Protein AF-A0A8T7GD82-F1 (afdb_monomer)

Radius of gyration: 37.98 Å; Cα contacts (8 Å, |Δi|>4): 384; chains: 1; bounding box: 95×78×102 Å

Solvent-accessible surface area (backbone atoms only — not comparable to full-atom values): 29729 Å² total; per-residue (Å²): 108,69,72,58,36,34,77,30,47,48,66,46,67,50,61,30,40,52,25,81,82,77,38,74,44,78,46,75,39,57,75,56,96,73,64,56,70,57,52,49,51,52,53,52,49,48,38,50,75,71,72,48,74,76,35,89,97,78,38,79,78,73,51,34,89,44,53,102,90,41,94,47,43,70,75,87,68,78,77,48,76,46,17,28,43,41,40,95,84,80,67,48,76,76,44,54,46,89,82,46,54,77,64,55,42,45,49,65,48,48,56,56,42,72,73,45,44,34,51,69,64,30,58,50,43,32,50,52,50,44,54,50,52,53,50,50,55,48,53,51,55,47,50,71,64,53,69,77,69,85,84,92,87,92,89,74,83,75,79,84,90,76,85,82,54,96,61,40,68,60,54,36,68,51,55,51,47,72,61,93,89,67,55,64,67,41,30,53,51,10,51,48,34,75,72,67,28,50,88,51,66,83,44,64,69,57,47,50,54,12,36,50,47,19,41,32,68,27,36,73,82,64,73,40,70,52,39,46,88,95,28,35,66,63,45,28,50,55,52,52,56,44,52,73,73,32,29,80,78,38,44,68,47,64,79,61,73,39,65,74,57,53,62,52,39,50,61,58,36,67,61,69,58,81,95,72,52,97,64,83,86,78,78,92,70,82,92,68,59,67,69,58,57,52,50,55,48,50,55,50,51,52,53,53,49,35,48,47,55,31,47,55,50,44,58,72,67,70,55,91,78,50,76,65,54,50,29,62,66,30,71,45,58,68,71,56,50,66,75,45,41,91,77,49,46,70,61,51,55,62,54,53,65,80,59,80,88,69,77,84,84,73,91,73,83,91,76,94,75,81,81,90,79,80,81,78,93,68,93,67,78,84,78,73,53,66,70,61,55,51,51,52,50,51,54,50,49,52,51,57,46,53,55,49,53,50,54,45,53,65,47,70,74,67,64,80,91,54,67,72,54,64,52,54,76,72,49,67,96,51,70,91,75,58,51,74,84,54,53,53,60,49,50,55,53,51,55,55,46,58,77,64,45,92,44,72,67,54,33,52,59,48,47,54,52,50,49,50,52,52,48,54,53,52,55,66,72,69,54,82,81,84,80,79,80,84,79,134

pLDDT: mean 76.97, std 15.74, range [26.73, 93.38]

Structure (mmCIF, N/CA/C/O backbone):
data_AF-A0A8T7GD82-F1
#
_entry.id   AF-A0A8T7GD82-F1
#
loop_
_atom_site.group_PDB
_atom_site.id
_atom_site.type_symbol
_atom_site.label_atom_id
_atom_site.label_alt_id
_atom_site.label_comp_id
_atom_site.label_asym_id
_atom_site.label_entity_id
_atom_site.label_seq_id
_atom_site.pdbx_PDB_ins_code
_atom_site.Cartn_x
_atom_site.Cartn_y
_atom_site.Cartn_z
_atom_site.occupancy
_atom_site.B_iso_or_equiv
_atom_site.auth_seq_id
_atom_site.auth_comp_id
_atom_site.auth_asym_id
_atom_site.auth_atom_id
_atom_site.pdbx_PDB_model_num
ATOM 1 N N . MET A 1 1 ? 13.095 -2.459 -0.281 1.00 79.75 1 MET A N 1
ATOM 2 C CA . MET A 1 1 ? 14.059 -2.250 -1.384 1.00 79.75 1 MET A CA 1
ATOM 3 C C . MET A 1 1 ? 14.795 -3.536 -1.744 1.00 79.75 1 MET A C 1
ATOM 5 O O . MET A 1 1 ? 14.572 -3.989 -2.851 1.00 79.75 1 MET A O 1
ATOM 9 N N . LEU A 1 2 ? 15.579 -4.159 -0.850 1.00 85.06 2 LEU A N 1
ATOM 10 C CA . LEU A 1 2 ? 16.345 -5.387 -1.164 1.00 85.06 2 LEU A CA 1
ATOM 11 C C . LEU A 1 2 ? 15.501 -6.493 -1.832 1.00 85.06 2 LEU A C 1
ATOM 13 O O . LEU A 1 2 ? 15.795 -6.874 -2.955 1.00 85.06 2 LEU A O 1
ATOM 17 N N . HIS A 1 3 ? 14.376 -6.890 -1.226 1.00 85.12 3 HIS A N 1
ATOM 18 C CA . HIS A 1 3 ? 13.437 -7.873 -1.801 1.00 85.12 3 HIS A CA 1
ATOM 19 C C . HIS A 1 3 ? 12.900 -7.488 -3.202 1.00 85.12 3 HIS A C 1
ATOM 21 O O . HIS A 1 3 ? 12.581 -8.365 -3.997 1.00 85.12 3 HIS A O 1
ATOM 27 N N . LEU A 1 4 ? 12.803 -6.193 -3.536 1.00 87.88 4 LEU A N 1
ATOM 28 C CA . LEU A 1 4 ? 12.381 -5.757 -4.875 1.00 87.88 4 LEU A CA 1
ATOM 29 C C . LEU A 1 4 ? 13.500 -5.965 -5.909 1.00 87.88 4 LEU A C 1
ATOM 31 O O . LEU A 1 4 ? 13.223 -6.370 -7.034 1.00 87.88 4 LEU A O 1
ATOM 35 N N . LEU A 1 5 ? 14.753 -5.707 -5.523 1.00 89.31 5 LEU A N 1
ATOM 36 C CA . LEU A 1 5 ? 15.922 -5.951 -6.371 1.00 89.31 5 LEU A CA 1
ATOM 37 C C . LEU A 1 5 ? 16.103 -7.454 -6.615 1.00 89.31 5 LEU A C 1
ATOM 39 O O . LEU A 1 5 ? 16.220 -7.859 -7.767 1.00 89.31 5 LEU A O 1
ATOM 43 N N . ASP A 1 6 ? 15.990 -8.260 -5.559 1.00 89.25 6 ASP A N 1
ATOM 44 C CA . ASP A 1 6 ? 16.004 -9.725 -5.608 1.00 89.25 6 ASP A CA 1
ATOM 45 C C . ASP A 1 6 ? 14.906 -10.281 -6.536 1.00 89.25 6 ASP A C 1
ATOM 47 O O . ASP A 1 6 ? 15.201 -11.016 -7.476 1.00 89.25 6 ASP A O 1
ATOM 51 N N . SER A 1 7 ? 13.657 -9.810 -6.400 1.00 88.06 7 SER A N 1
ATOM 52 C CA . SER A 1 7 ? 12.558 -10.188 -7.311 1.00 88.06 7 SER A CA 1
ATOM 53 C C . SER A 1 7 ? 12.741 -9.732 -8.767 1.00 88.06 7 SER A C 1
ATOM 55 O O . SER A 1 7 ? 12.057 -10.235 -9.654 1.00 88.06 7 SER A O 1
ATOM 57 N N . ALA A 1 8 ? 13.659 -8.794 -9.019 1.00 88.50 8 ALA A N 1
ATOM 58 C CA . ALA A 1 8 ? 14.057 -8.340 -10.350 1.00 88.50 8 ALA A CA 1
ATOM 59 C C . ALA A 1 8 ? 15.390 -8.970 -10.823 1.00 88.50 8 ALA A C 1
ATOM 61 O O . ALA A 1 8 ? 15.974 -8.498 -11.797 1.00 88.50 8 ALA A O 1
ATOM 62 N N . GLY A 1 9 ? 15.880 -10.012 -10.138 1.00 88.06 9 GLY A N 1
ATOM 63 C CA . GLY A 1 9 ? 17.099 -10.765 -10.462 1.00 88.06 9 GLY A CA 1
ATOM 64 C C . GLY A 1 9 ? 18.380 -10.272 -9.774 1.00 88.06 9 GLY A C 1
ATOM 65 O O . GLY A 1 9 ? 19.367 -10.999 -9.742 1.00 88.06 9 GLY A O 1
ATOM 66 N N . LEU A 1 10 ? 18.387 -9.075 -9.181 1.00 89.81 10 LEU A N 1
ATOM 67 C CA . LEU A 1 10 ? 19.557 -8.502 -8.501 1.00 89.81 10 LEU A CA 1
ATOM 68 C C . LEU A 1 10 ? 19.598 -8.915 -7.023 1.00 89.81 10 LEU A C 1
ATOM 70 O O . LEU A 1 10 ? 19.360 -8.106 -6.124 1.00 89.81 10 LEU A O 1
ATOM 74 N N . SER A 1 11 ? 19.889 -10.195 -6.792 1.00 84.88 11 SER A N 1
ATOM 75 C CA . SER A 1 11 ? 19.965 -10.803 -5.458 1.00 84.88 11 SER A CA 1
ATOM 76 C C . SER A 1 11 ? 21.208 -10.382 -4.663 1.00 84.88 11 SER A C 1
ATOM 78 O O . SER A 1 11 ? 21.143 -10.247 -3.438 1.00 84.88 11 SER A O 1
ATOM 80 N N . LYS A 1 12 ? 22.345 -10.122 -5.328 1.00 88.62 12 LYS A N 1
ATOM 81 C CA . LYS A 1 12 ? 23.592 -9.751 -4.643 1.00 88.62 12 LYS A CA 1
ATOM 82 C C . LYS A 1 12 ? 23.697 -8.244 -4.452 1.00 88.62 12 LYS A C 1
ATOM 84 O O . LYS A 1 12 ? 23.642 -7.460 -5.401 1.00 88.62 12 LYS A O 1
ATOM 89 N N . SER A 1 13 ? 23.907 -7.822 -3.211 1.00 88.94 13 SER A N 1
ATOM 90 C CA . SER A 1 13 ? 24.152 -6.421 -2.882 1.00 88.94 13 SER A CA 1
ATOM 91 C C . SER A 1 13 ? 24.946 -6.282 -1.585 1.00 88.94 13 SER A C 1
ATOM 93 O O . SER A 1 13 ? 24.902 -7.161 -0.720 1.00 88.94 13 SER A O 1
ATOM 95 N N . SER A 1 14 ? 25.667 -5.169 -1.458 1.00 88.50 14 SER A N 1
ATOM 96 C CA . SER A 1 14 ? 26.467 -4.845 -0.274 1.00 88.50 14 SER A CA 1
ATOM 97 C C . SER A 1 14 ? 25.990 -3.524 0.325 1.00 88.50 14 SER A C 1
ATOM 99 O O . SER A 1 14 ? 25.893 -2.509 -0.369 1.00 88.50 14 SER A O 1
ATOM 101 N N . LEU A 1 15 ? 25.639 -3.561 1.610 1.00 89.38 15 LEU A N 1
ATOM 102 C CA . LEU A 1 15 ? 24.982 -2.483 2.343 1.00 89.38 15 LEU A CA 1
ATOM 103 C C . LEU A 1 15 ? 25.936 -1.921 3.402 1.00 89.38 15 LEU A C 1
ATOM 105 O O . LEU A 1 15 ? 26.513 -2.676 4.177 1.00 89.38 15 LEU A O 1
ATOM 109 N N . TYR A 1 16 ? 26.078 -0.599 3.439 1.00 89.94 16 TYR A N 1
ATOM 110 C CA . TYR A 1 16 ? 27.005 0.099 4.331 1.00 89.94 16 TYR A CA 1
ATOM 111 C C . TYR A 1 16 ? 26.338 1.330 4.938 1.00 89.94 16 TYR A C 1
ATOM 113 O O . TYR A 1 16 ? 25.486 1.960 4.298 1.00 89.94 16 TYR A O 1
ATOM 121 N N . ARG A 1 17 ? 26.787 1.745 6.124 1.00 89.50 17 ARG A N 1
ATOM 122 C CA . ARG A 1 17 ? 26.451 3.072 6.655 1.00 89.50 17 ARG A CA 1
ATOM 123 C C . ARG A 1 17 ? 27.297 4.118 5.925 1.00 89.50 17 ARG A C 1
ATOM 125 O O . ARG A 1 17 ? 28.485 3.901 5.714 1.00 89.50 17 ARG A O 1
ATOM 132 N N . SER A 1 18 ? 26.713 5.247 5.529 1.00 86.38 18 SER A N 1
ATOM 133 C CA . SER A 1 18 ? 27.383 6.287 4.729 1.00 86.38 18 SER A CA 1
ATOM 134 C C . SER A 1 18 ? 27.872 7.497 5.531 1.00 86.38 18 SER A C 1
ATOM 136 O O . SER A 1 18 ? 28.651 8.301 5.019 1.00 86.38 18 SER A O 1
ATOM 138 N N . SER A 1 19 ? 27.364 7.684 6.748 1.00 83.88 19 SER A N 1
ATOM 139 C CA . SER A 1 19 ? 27.646 8.835 7.612 1.00 83.88 19 SER A CA 1
ATOM 140 C C . SER A 1 19 ? 27.238 8.548 9.060 1.00 83.88 19 SER A C 1
ATOM 142 O O . SER A 1 19 ? 26.437 7.652 9.324 1.00 83.88 19 SER A O 1
ATOM 144 N N . TYR A 1 20 ? 27.701 9.382 9.997 1.00 79.38 20 TYR A N 1
ATOM 145 C CA . TYR A 1 20 ? 27.208 9.399 11.385 1.00 79.38 20 TYR A CA 1
ATOM 146 C C . TYR A 1 20 ? 25.724 9.799 11.516 1.00 79.38 20 TYR A C 1
ATOM 148 O O . TYR A 1 20 ? 25.145 9.666 12.585 1.00 79.38 20 TYR A O 1
ATOM 156 N N . SER A 1 21 ? 25.095 10.288 10.442 1.00 79.06 21 SER A N 1
ATOM 157 C CA . SER A 1 21 ? 23.669 10.642 10.393 1.00 79.06 21 SER A CA 1
ATOM 158 C C . SER A 1 21 ? 22.787 9.481 9.908 1.00 79.06 21 SER A C 1
ATOM 160 O O . SER A 1 21 ? 21.793 9.726 9.227 1.00 79.06 21 SER A O 1
ATOM 162 N N . GLU A 1 22 ? 23.209 8.237 10.162 1.00 74.81 22 GLU A N 1
ATOM 163 C CA . GLU A 1 22 ? 22.501 6.990 9.813 1.00 74.81 22 GLU A CA 1
ATOM 164 C C . GLU A 1 22 ? 22.060 6.890 8.337 1.00 74.81 22 GLU A C 1
ATOM 166 O O . GLU A 1 22 ? 21.062 6.254 8.001 1.00 74.81 22 GLU A O 1
ATOM 171 N N . GLY A 1 23 ? 22.817 7.516 7.428 1.00 84.31 23 GLY A N 1
ATOM 172 C CA . GLY A 1 23 ? 22.633 7.326 5.991 1.00 84.31 23 GLY A CA 1
ATOM 173 C C . GLY A 1 23 ? 23.090 5.932 5.555 1.00 84.31 23 GLY A C 1
ATOM 174 O O . GLY A 1 23 ? 23.989 5.350 6.166 1.00 84.31 23 GLY A O 1
ATOM 175 N N . TRP A 1 24 ? 22.502 5.411 4.478 1.00 88.12 24 TRP A N 1
ATOM 176 C CA . TRP A 1 24 ? 22.785 4.074 3.950 1.00 88.12 24 TRP A CA 1
ATOM 177 C C . TRP A 1 24 ? 23.241 4.161 2.491 1.00 88.12 24 TRP A C 1
ATOM 179 O O . TRP A 1 24 ? 22.609 4.836 1.677 1.00 88.12 24 TRP A O 1
ATOM 189 N N . HIS A 1 25 ? 24.309 3.446 2.141 1.00 89.75 25 HIS A N 1
ATOM 190 C CA . HIS A 1 25 ? 24.708 3.202 0.754 1.00 89.75 25 HIS A CA 1
ATOM 191 C C . HIS A 1 25 ? 24.491 1.728 0.408 1.00 89.75 25 HIS A C 1
ATOM 193 O O . HIS A 1 25 ? 24.992 0.843 1.100 1.00 89.75 25 HIS A O 1
ATOM 199 N N . LEU A 1 26 ? 23.792 1.479 -0.700 1.00 90.06 26 LEU A N 1
ATOM 200 C CA . LEU A 1 26 ? 23.639 0.157 -1.298 1.00 90.06 26 LEU A CA 1
ATOM 201 C C . LEU A 1 26 ? 24.473 0.089 -2.579 1.00 90.06 26 LEU A C 1
ATOM 203 O O . LEU A 1 26 ? 24.236 0.866 -3.506 1.00 90.06 26 LEU A O 1
ATOM 207 N N . TYR A 1 27 ? 25.425 -0.837 -2.635 1.00 90.06 27 TYR A N 1
ATOM 208 C CA . TYR A 1 27 ? 26.239 -1.096 -3.820 1.00 90.06 27 TYR A CA 1
ATOM 209 C C . TYR A 1 27 ? 25.756 -2.363 -4.521 1.00 90.06 27 TYR A C 1
ATOM 211 O O . TYR A 1 27 ? 25.435 -3.371 -3.888 1.00 90.06 27 TYR A O 1
ATOM 219 N N . LEU A 1 28 ? 25.715 -2.281 -5.849 1.00 90.56 28 LEU A N 1
ATOM 220 C CA . LEU A 1 28 ? 25.375 -3.365 -6.760 1.00 90.56 28 LEU A CA 1
ATOM 221 C C . LEU A 1 28 ? 26.598 -3.585 -7.648 1.00 90.56 28 LEU A C 1
ATOM 223 O O . LEU A 1 28 ? 26.870 -2.791 -8.549 1.00 90.56 28 LEU A O 1
ATOM 227 N N . PHE A 1 29 ? 27.372 -4.613 -7.319 1.00 90.62 29 PHE A N 1
ATOM 228 C CA . PHE A 1 29 ? 28.573 -4.997 -8.053 1.00 90.62 29 PHE A CA 1
ATOM 229 C C . PHE A 1 29 ? 28.210 -5.922 -9.218 1.00 90.62 29 PHE A C 1
ATOM 231 O O . PHE A 1 29 ? 27.196 -6.621 -9.156 1.00 90.62 29 PHE A O 1
ATOM 238 N N . PHE A 1 30 ? 29.023 -5.906 -10.275 1.00 89.94 30 PHE A N 1
ATOM 239 C CA . PHE A 1 30 ? 28.823 -6.690 -11.494 1.00 89.94 30 PHE A CA 1
ATOM 240 C C . PHE A 1 30 ? 30.155 -7.256 -11.987 1.00 89.94 30 PHE A C 1
ATOM 242 O O . PHE A 1 30 ? 31.183 -6.594 -11.847 1.00 89.94 30 PHE A O 1
ATOM 249 N N . ASP A 1 31 ? 30.114 -8.459 -12.557 1.00 89.38 31 ASP A N 1
ATOM 250 C CA . ASP A 1 31 ? 31.275 -9.163 -13.116 1.00 89.38 31 ASP A CA 1
ATOM 251 C C . ASP A 1 31 ? 31.726 -8.580 -14.467 1.00 89.38 31 ASP A C 1
ATOM 253 O O . ASP A 1 31 ? 32.920 -8.427 -14.728 1.00 89.38 31 ASP A O 1
ATOM 257 N N . GLU A 1 32 ? 30.767 -8.200 -15.311 1.00 87.88 32 GLU A N 1
ATOM 258 C CA . GLU A 1 32 ? 30.989 -7.596 -16.622 1.00 87.88 32 GLU A CA 1
ATOM 259 C C . GLU A 1 32 ? 30.780 -6.062 -16.627 1.00 87.88 32 GLU A C 1
ATOM 261 O O . GLU A 1 32 ? 29.915 -5.526 -15.923 1.00 87.88 32 GLU A O 1
ATOM 266 N N . PRO A 1 33 ? 31.521 -5.309 -17.469 1.00 86.62 33 PRO A N 1
ATOM 267 C CA . PRO A 1 33 ? 31.407 -3.853 -17.554 1.00 86.62 33 PRO A CA 1
ATOM 268 C C . PRO A 1 33 ? 30.074 -3.397 -18.180 1.00 86.62 33 PRO A C 1
ATOM 270 O O . PRO A 1 33 ? 29.896 -3.384 -19.400 1.00 86.62 33 PRO A O 1
ATOM 273 N N . LEU A 1 34 ? 29.137 -2.953 -17.337 1.00 87.50 34 LEU A N 1
ATOM 274 C CA . LEU A 1 34 ? 27.819 -2.459 -17.753 1.00 87.50 34 LEU A CA 1
ATOM 275 C C . LEU A 1 34 ? 27.794 -0.988 -18.201 1.00 87.50 34 LEU A C 1
ATOM 277 O O . LEU A 1 34 ? 28.500 -0.121 -17.683 1.00 87.50 34 LEU A O 1
ATOM 281 N N . ASN A 1 35 ? 26.853 -0.668 -19.098 1.00 86.94 35 ASN A N 1
ATOM 282 C CA . ASN A 1 35 ? 26.484 0.715 -19.399 1.00 86.94 35 ASN A CA 1
ATOM 283 C C . ASN A 1 35 ? 25.701 1.319 -18.218 1.00 86.94 35 ASN A C 1
ATOM 285 O O . ASN A 1 35 ? 24.507 1.065 -18.041 1.00 86.94 35 ASN A O 1
ATOM 289 N N . SER A 1 36 ? 26.375 2.155 -17.431 1.00 84.75 36 SER A N 1
ATOM 290 C CA . SER A 1 36 ? 25.827 2.764 -16.214 1.00 84.75 36 SER A CA 1
ATOM 291 C C . SER A 1 36 ? 24.616 3.675 -16.450 1.00 84.75 36 SER A C 1
ATOM 293 O O . SER A 1 36 ? 23.734 3.748 -15.593 1.00 84.75 36 SER A O 1
ATOM 295 N N . ALA A 1 37 ? 24.513 4.328 -17.613 1.00 84.94 37 ALA A N 1
ATOM 296 C CA . ALA A 1 37 ? 23.348 5.140 -17.958 1.00 84.94 37 ALA A CA 1
ATOM 297 C C . ALA A 1 37 ? 22.103 4.270 -18.203 1.00 84.94 37 ALA A C 1
ATOM 299 O O . ALA A 1 37 ? 21.002 4.653 -17.802 1.00 84.94 37 ALA A O 1
ATOM 300 N N . GLU A 1 38 ? 22.278 3.085 -18.797 1.00 88.94 38 GLU A N 1
ATOM 301 C CA . GLU A 1 38 ? 21.192 2.122 -18.993 1.00 88.94 38 GLU A CA 1
ATOM 302 C C . GLU A 1 38 ? 20.793 1.437 -17.682 1.00 88.94 38 GLU A C 1
ATOM 304 O O . GLU A 1 38 ? 19.605 1.390 -17.363 1.00 88.94 38 GLU A O 1
ATOM 309 N N . LEU A 1 39 ? 21.763 0.991 -16.876 1.00 89.69 39 LEU A N 1
ATOM 310 C CA . LEU A 1 39 ? 21.502 0.424 -15.548 1.00 89.69 39 LEU A CA 1
ATOM 311 C C . LEU A 1 39 ? 20.719 1.411 -14.669 1.00 89.69 39 LEU A C 1
ATOM 313 O O . LEU A 1 39 ? 19.663 1.068 -14.134 1.00 89.69 39 LEU A O 1
ATOM 317 N N . ARG A 1 40 ? 21.165 2.674 -14.601 1.00 89.06 40 ARG A N 1
ATOM 318 C CA . ARG A 1 40 ? 20.441 3.740 -13.897 1.00 89.06 40 ARG A CA 1
ATOM 319 C C . ARG A 1 40 ? 19.036 3.947 -14.473 1.00 89.06 40 ARG A C 1
ATOM 321 O O . ARG A 1 40 ? 18.113 4.189 -13.703 1.00 89.06 40 ARG A O 1
ATOM 328 N N . ARG A 1 41 ? 18.842 3.860 -15.796 1.00 90.50 41 ARG A N 1
ATOM 329 C CA . ARG A 1 41 ? 17.516 3.998 -16.431 1.00 90.50 41 ARG A CA 1
ATOM 330 C C . ARG A 1 41 ? 16.556 2.892 -15.988 1.00 90.50 41 ARG A C 1
ATOM 332 O O . ARG A 1 41 ? 15.424 3.211 -15.630 1.00 90.50 41 ARG A O 1
ATOM 339 N N . GLN A 1 42 ? 16.998 1.635 -15.968 1.00 92.75 42 GLN A N 1
ATOM 340 C CA . GLN A 1 42 ? 16.151 0.508 -15.560 1.00 92.75 42 GLN A CA 1
ATOM 341 C C . GLN A 1 42 ? 15.870 0.512 -14.048 1.00 92.75 42 GLN A C 1
ATOM 343 O O . GLN A 1 42 ? 14.724 0.320 -13.649 1.00 92.75 42 GLN A O 1
ATOM 348 N N . LEU A 1 43 ? 16.858 0.840 -13.205 1.00 91.88 43 LEU A N 1
ATOM 349 C CA . LEU A 1 43 ? 16.648 0.991 -11.757 1.00 91.88 43 LEU A CA 1
ATOM 350 C C . LEU A 1 43 ? 15.683 2.140 -11.420 1.00 91.88 43 LEU A C 1
ATOM 352 O O . LEU A 1 43 ? 14.796 1.967 -10.587 1.00 91.88 43 LEU A O 1
ATOM 356 N N . VAL A 1 44 ? 15.800 3.292 -12.098 1.00 91.62 44 VAL A N 1
ATOM 357 C CA . VAL A 1 44 ? 14.844 4.406 -11.954 1.00 91.62 44 VAL A CA 1
ATOM 358 C C . VAL A 1 44 ? 13.428 3.964 -12.330 1.00 91.62 44 VAL A C 1
ATOM 360 O O . VAL A 1 44 ? 12.497 4.249 -11.577 1.00 91.62 44 VAL A O 1
ATOM 363 N N . LYS A 1 45 ? 13.255 3.249 -13.452 1.00 92.06 45 LYS A N 1
ATOM 364 C CA . LYS A 1 45 ? 11.951 2.701 -13.860 1.00 92.06 45 LYS A CA 1
ATOM 365 C C . LYS A 1 45 ? 11.377 1.750 -12.810 1.00 92.06 45 LYS A C 1
ATOM 367 O O . LYS A 1 45 ? 10.269 1.995 -12.351 1.00 92.06 45 LYS A O 1
ATOM 372 N N . LEU A 1 46 ? 12.129 0.722 -12.403 1.00 93.38 46 LEU A N 1
ATOM 373 C CA . LEU A 1 46 ? 11.705 -0.271 -11.406 1.00 93.38 46 LEU A CA 1
ATOM 374 C C . LEU A 1 46 ? 11.198 0.404 -10.124 1.00 93.38 46 LEU A C 1
ATOM 376 O O . LEU A 1 46 ? 10.083 0.154 -9.676 1.00 93.38 46 LEU A O 1
ATOM 380 N N . LEU A 1 47 ? 12.000 1.310 -9.566 1.00 91.94 47 LEU A N 1
ATOM 381 C CA . LEU A 1 47 ? 11.669 2.022 -8.335 1.00 91.94 47 LEU A CA 1
ATOM 382 C C . LEU A 1 47 ? 10.443 2.938 -8.512 1.00 91.94 47 LEU A C 1
ATOM 384 O O . LEU A 1 47 ? 9.564 2.937 -7.655 1.00 91.94 47 LEU A O 1
ATOM 388 N N . THR A 1 48 ? 10.321 3.640 -9.644 1.00 89.75 48 THR A N 1
ATOM 389 C CA . THR A 1 48 ? 9.150 4.492 -9.943 1.00 89.75 48 THR A CA 1
ATOM 390 C C . THR A 1 48 ? 7.873 3.675 -10.194 1.00 89.75 48 THR A C 1
ATOM 392 O O . THR A 1 48 ? 6.774 4.144 -9.911 1.00 89.75 48 THR A O 1
ATOM 395 N N . LEU A 1 49 ? 7.983 2.448 -10.716 1.00 88.31 49 LEU A N 1
ATOM 396 C CA . LEU A 1 49 ? 6.839 1.551 -10.925 1.00 88.31 49 LEU A CA 1
ATOM 397 C C . LEU A 1 49 ? 6.264 1.018 -9.605 1.00 88.31 49 LEU A C 1
ATOM 399 O O . LEU A 1 49 ? 5.055 0.804 -9.540 1.00 88.31 49 LEU A O 1
ATOM 403 N N . HIS A 1 50 ? 7.106 0.888 -8.573 1.00 85.56 50 HIS A N 1
ATOM 404 C CA . HIS A 1 50 ? 6.743 0.544 -7.192 1.00 85.56 50 HIS A CA 1
ATOM 405 C C . HIS A 1 50 ? 6.713 1.779 -6.257 1.00 85.56 50 HIS A C 1
ATOM 407 O O . HIS A 1 50 ? 7.010 1.667 -5.069 1.00 85.56 50 HIS A O 1
ATOM 413 N N . ASP A 1 51 ? 6.381 2.957 -6.800 1.00 84.69 51 ASP A N 1
ATOM 414 C CA . ASP A 1 51 ? 6.101 4.217 -6.085 1.00 84.69 51 ASP A CA 1
ATOM 415 C C . ASP A 1 51 ? 7.219 4.770 -5.161 1.00 84.69 51 ASP A C 1
ATOM 417 O O . ASP A 1 51 ? 6.977 5.645 -4.322 1.00 84.69 51 ASP A O 1
ATOM 421 N N . PHE A 1 52 ? 8.476 4.341 -5.334 1.00 87.06 52 PHE A N 1
ATOM 422 C CA . PHE A 1 52 ? 9.618 4.903 -4.602 1.00 87.06 52 PHE A CA 1
ATOM 423 C C . PHE A 1 52 ? 9.957 6.320 -5.089 1.00 87.06 52 PHE A C 1
ATOM 425 O O . PHE A 1 52 ? 10.264 6.548 -6.261 1.00 87.06 52 PHE A O 1
ATOM 432 N N . GLN A 1 53 ? 9.990 7.279 -4.161 1.00 85.06 53 GLN A N 1
ATOM 433 C CA . GLN A 1 53 ? 10.335 8.672 -4.452 1.00 85.06 53 GLN A CA 1
ATOM 434 C C . GLN A 1 53 ? 11.858 8.861 -4.555 1.00 85.06 53 GLN A C 1
ATOM 436 O O . GLN A 1 53 ? 12.560 8.997 -3.554 1.00 85.06 53 GLN A O 1
ATOM 441 N N . ILE A 1 54 ? 12.372 8.886 -5.786 1.00 86.06 54 ILE A N 1
ATOM 442 C CA . ILE A 1 54 ? 13.791 9.132 -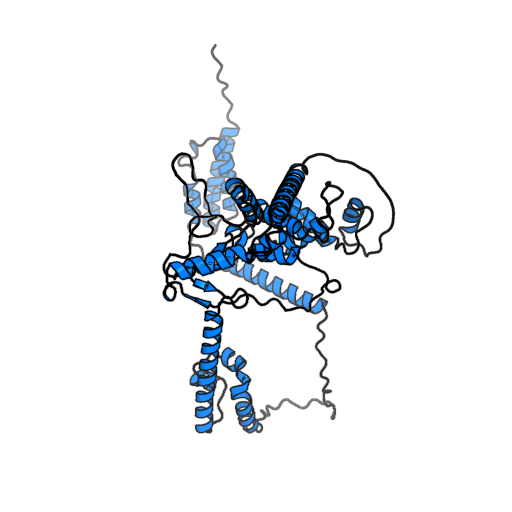6.086 1.00 86.06 54 ILE A CA 1
ATOM 443 C C . ILE A 1 54 ? 14.070 10.638 -5.966 1.00 86.06 54 ILE A C 1
ATOM 445 O O . ILE A 1 54 ? 13.871 11.401 -6.913 1.00 86.06 54 ILE A O 1
ATOM 449 N N . ALA A 1 55 ? 14.504 11.070 -4.781 1.00 81.69 55 ALA A N 1
ATOM 450 C CA . ALA A 1 55 ? 14.724 12.472 -4.437 1.00 81.69 55 ALA A CA 1
ATOM 451 C C . ALA A 1 55 ? 16.086 12.700 -3.760 1.00 81.69 55 ALA A C 1
ATOM 453 O O . ALA A 1 55 ? 16.577 11.863 -2.997 1.00 81.69 55 ALA A O 1
ATOM 454 N N . LYS A 1 56 ? 16.684 13.871 -4.020 1.00 80.06 56 LYS A N 1
ATOM 455 C CA . LYS A 1 56 ? 17.974 14.278 -3.444 1.00 80.06 56 LYS A CA 1
ATOM 456 C C . LYS A 1 56 ? 17.891 14.315 -1.912 1.00 80.06 56 LYS A C 1
ATOM 458 O O . LYS A 1 56 ? 16.979 14.931 -1.369 1.00 80.06 56 LYS A O 1
ATOM 463 N N . GLY A 1 57 ? 18.843 13.685 -1.229 1.00 76.38 57 GLY A N 1
ATOM 464 C CA . GLY A 1 57 ? 18.849 13.548 0.230 1.00 76.38 57 GLY A CA 1
ATOM 465 C C . GLY A 1 57 ? 17.857 12.523 0.800 1.00 76.38 57 GLY A C 1
ATOM 466 O O . GLY A 1 57 ? 17.673 12.499 2.014 1.00 76.38 57 GLY A O 1
ATOM 467 N N . HIS A 1 58 ? 17.216 11.694 -0.034 1.00 82.44 58 HIS A N 1
ATOM 468 C CA . HIS A 1 58 ? 16.371 10.564 0.395 1.00 82.44 58 HIS A CA 1
ATOM 469 C C . HIS A 1 58 ? 16.734 9.265 -0.336 1.00 82.44 58 HIS A C 1
ATOM 471 O O . HIS A 1 58 ? 17.015 8.258 0.305 1.00 82.44 58 HIS A O 1
ATOM 477 N N . LEU A 1 59 ? 16.752 9.287 -1.671 1.00 86.56 59 LEU A N 1
ATOM 478 C CA . LEU A 1 59 ? 17.086 8.135 -2.507 1.00 86.56 59 LEU A CA 1
ATOM 479 C C . LEU A 1 59 ? 17.781 8.623 -3.783 1.00 86.56 59 LEU A C 1
ATOM 481 O O . LEU A 1 59 ? 17.137 9.085 -4.725 1.00 86.56 59 LEU A O 1
ATOM 485 N N . GLU A 1 60 ? 19.110 8.530 -3.800 1.00 86.75 60 GLU A N 1
ATOM 486 C CA . GLU A 1 60 ? 19.963 8.930 -4.923 1.00 86.75 60 GLU A CA 1
ATOM 487 C C . GLU A 1 60 ? 20.616 7.699 -5.567 1.00 86.75 60 GLU A C 1
ATOM 489 O O . GLU A 1 60 ? 21.076 6.796 -4.872 1.00 86.75 60 GLU A O 1
ATOM 494 N N . ILE A 1 61 ? 20.664 7.663 -6.903 1.00 87.94 61 ILE A N 1
ATOM 495 C CA . ILE A 1 61 ? 21.208 6.535 -7.674 1.00 87.94 61 ILE A CA 1
ATOM 496 C C . ILE A 1 61 ? 22.470 6.995 -8.409 1.00 87.94 61 ILE A C 1
ATOM 498 O O . ILE A 1 61 ? 22.414 7.889 -9.263 1.00 87.94 61 ILE A O 1
ATOM 502 N N . PHE A 1 62 ? 23.593 6.359 -8.076 1.00 86.50 62 PHE A N 1
ATOM 503 C CA . PHE A 1 62 ? 24.927 6.630 -8.615 1.00 86.50 62 PHE A CA 1
ATOM 504 C C . PHE A 1 62 ? 25.418 5.468 -9.504 1.00 86.50 62 PHE A C 1
ATOM 506 O O . PHE A 1 62 ? 24.994 4.333 -9.296 1.00 86.50 62 PHE A O 1
ATOM 513 N N . PRO A 1 63 ? 26.332 5.719 -10.461 1.00 84.25 63 PRO A N 1
ATOM 514 C CA . PRO A 1 63 ? 26.797 7.036 -10.893 1.00 84.25 63 PRO A CA 1
ATOM 515 C C . PRO A 1 63 ? 25.717 7.775 -11.700 1.00 84.25 63 PRO A C 1
ATOM 517 O O . PRO A 1 63 ? 24.941 7.180 -12.448 1.00 84.25 63 PRO A O 1
ATOM 520 N N . HIS A 1 64 ? 25.666 9.098 -11.561 1.00 79.94 64 HIS A N 1
ATOM 521 C CA . HIS A 1 64 ? 24.744 9.946 -12.310 1.00 79.94 64 HIS A CA 1
ATOM 522 C C . HIS A 1 64 ? 25.468 10.550 -13.524 1.00 79.94 64 HIS A C 1
ATOM 524 O O . HIS A 1 64 ? 26.378 11.353 -13.313 1.00 79.94 64 HIS A O 1
ATOM 530 N N . PRO A 1 65 ? 25.049 10.278 -14.778 1.00 71.06 65 PRO A N 1
ATOM 531 C CA . PRO A 1 65 ? 25.729 10.739 -16.000 1.00 71.06 65 PRO A CA 1
ATOM 532 C C . PRO A 1 65 ? 25.481 12.229 -16.327 1.00 71.06 65 PRO A C 1
ATOM 534 O O . PRO A 1 65 ? 25.390 12.620 -17.487 1.00 71.06 65 PRO A O 1
ATOM 537 N N . GLY A 1 66 ? 25.330 13.067 -15.298 1.00 68.56 66 GLY A N 1
ATOM 538 C CA . GLY A 1 66 ? 25.200 14.515 -15.447 1.00 68.56 66 GLY A CA 1
ATOM 539 C C . GLY A 1 66 ? 23.940 15.011 -16.149 1.00 68.56 66 GLY A C 1
ATOM 540 O O . GLY A 1 66 ? 22.881 14.380 -16.132 1.00 68.56 66 GLY A O 1
ATOM 541 N N . SER A 1 67 ? 24.072 16.213 -16.702 1.00 70.25 67 SER A N 1
ATOM 542 C CA . SER A 1 67 ? 23.115 16.898 -17.573 1.00 70.25 67 SER A CA 1
ATOM 543 C C . SER A 1 67 ? 23.900 17.859 -18.477 1.00 70.25 67 SER A C 1
ATOM 545 O O . SER A 1 67 ? 25.113 17.989 -18.325 1.00 70.25 67 SER A O 1
ATOM 547 N N . LYS A 1 68 ? 23.244 18.590 -19.390 1.00 67.19 68 LYS A N 1
ATOM 548 C CA . LYS A 1 68 ? 23.936 19.536 -20.296 1.00 67.19 68 LYS A CA 1
ATOM 549 C C . LYS A 1 68 ? 24.830 20.568 -19.582 1.00 67.19 68 LYS A C 1
ATOM 551 O O . LYS A 1 68 ? 25.769 21.061 -20.195 1.00 67.19 68 LYS A O 1
ATOM 556 N N . ASN A 1 69 ? 24.560 20.858 -18.305 1.00 71.12 69 ASN A N 1
ATOM 557 C CA . ASN A 1 69 ? 25.277 21.856 -17.504 1.00 71.12 69 ASN A CA 1
ATOM 558 C C . ASN A 1 69 ? 25.992 21.235 -16.280 1.00 71.12 69 ASN A C 1
ATOM 560 O O . ASN A 1 69 ? 26.323 21.950 -15.338 1.00 71.12 69 ASN A O 1
ATOM 564 N N . SER A 1 70 ? 26.184 19.910 -16.233 1.00 74.00 70 SER A N 1
ATOM 565 C CA . SER A 1 70 ? 26.820 19.228 -15.097 1.00 74.00 70 SER A CA 1
ATOM 566 C C . SER A 1 70 ? 27.568 17.973 -15.537 1.00 74.00 70 SER A C 1
ATOM 568 O O . SER A 1 70 ? 26.988 17.110 -16.190 1.00 74.00 70 SER A O 1
ATOM 570 N N . LEU A 1 71 ? 28.819 17.832 -15.086 1.00 70.19 71 LEU A N 1
ATOM 571 C CA . LEU A 1 71 ? 29.661 16.641 -15.289 1.00 70.19 71 LEU A CA 1
ATOM 572 C C . LEU A 1 71 ? 29.125 15.375 -14.589 1.00 70.19 71 LEU A C 1
ATOM 574 O O . LEU A 1 71 ? 29.655 14.288 -14.800 1.00 70.19 71 LEU A O 1
ATOM 578 N N . GLY A 1 72 ? 28.073 15.497 -13.774 1.00 74.94 72 GLY A N 1
ATOM 579 C CA . GLY A 1 72 ? 27.470 14.381 -13.056 1.00 74.94 72 GLY A CA 1
ATOM 580 C C . GLY A 1 72 ? 28.065 14.127 -11.683 1.00 74.94 72 GLY A C 1
ATOM 581 O O . GLY A 1 72 ? 28.726 14.981 -11.097 1.00 74.94 72 GLY A O 1
ATOM 582 N N . LEU A 1 73 ? 27.746 12.952 -11.145 1.00 81.31 73 LEU A N 1
ATOM 583 C CA . LEU A 1 73 ? 28.160 12.514 -9.817 1.00 81.31 73 LEU A CA 1
ATOM 584 C C . LEU A 1 73 ? 28.706 11.091 -9.940 1.00 81.31 73 LEU A C 1
ATOM 586 O O . LEU A 1 73 ? 27.974 10.180 -10.331 1.00 81.31 73 LEU A O 1
ATOM 590 N N . GLY A 1 74 ? 29.993 10.921 -9.643 1.00 81.69 74 GLY A N 1
ATOM 591 C CA . GLY A 1 74 ? 30.670 9.628 -9.707 1.00 81.69 74 GLY A CA 1
ATOM 592 C C . GLY A 1 74 ? 30.214 8.646 -8.624 1.00 81.69 74 GLY A C 1
ATOM 593 O O . GLY A 1 74 ? 29.356 8.951 -7.792 1.00 81.69 74 GLY A O 1
ATOM 594 N N . LEU A 1 75 ? 30.824 7.461 -8.633 1.00 83.00 75 LEU A N 1
ATOM 595 C CA . LEU A 1 75 ? 30.685 6.484 -7.556 1.00 83.00 75 LEU A CA 1
ATOM 596 C C . LEU A 1 75 ? 31.166 7.098 -6.229 1.00 83.00 75 LEU A C 1
ATOM 598 O O . LEU A 1 75 ? 32.194 7.777 -6.186 1.00 83.00 75 LEU A O 1
ATOM 602 N N . ARG A 1 76 ? 30.427 6.865 -5.142 1.00 85.50 76 ARG A N 1
ATOM 603 C CA . ARG A 1 76 ? 30.894 7.186 -3.787 1.00 85.50 76 ARG A CA 1
ATOM 604 C C . ARG A 1 76 ? 31.842 6.078 -3.332 1.00 85.50 76 ARG A C 1
ATOM 606 O O . ARG A 1 76 ? 31.535 4.912 -3.526 1.00 85.50 76 ARG A O 1
ATOM 613 N N . LEU A 1 77 ? 32.982 6.441 -2.752 1.00 86.31 77 LEU A N 1
ATOM 614 C CA . LEU A 1 77 ? 33.955 5.494 -2.196 1.00 86.31 77 LEU A CA 1
ATOM 615 C C . LEU A 1 77 ? 33.911 5.526 -0.658 1.00 86.31 77 LEU A C 1
ATOM 617 O O . LEU A 1 77 ? 33.522 6.557 -0.095 1.00 86.31 77 LEU A O 1
ATOM 621 N N . PRO A 1 78 ? 34.336 4.451 0.033 1.00 84.88 78 PRO A N 1
ATOM 622 C CA . PRO A 1 78 ? 34.333 4.334 1.497 1.00 84.88 78 PRO A CA 1
ATOM 623 C C . PRO A 1 78 ? 35.470 5.143 2.156 1.00 84.88 78 PRO A C 1
ATOM 625 O O . PRO A 1 78 ? 36.271 4.644 2.940 1.00 84.88 78 PRO A O 1
ATOM 628 N N . LEU A 1 79 ? 35.585 6.422 1.799 1.00 85.75 79 LEU A N 1
ATOM 629 C CA . LEU A 1 79 ? 36.633 7.340 2.262 1.00 85.75 79 LEU A CA 1
ATOM 630 C C . LEU A 1 79 ? 36.076 8.522 3.073 1.00 85.75 79 LEU A C 1
ATOM 632 O O . LEU A 1 79 ? 36.847 9.361 3.526 1.00 85.75 79 LEU A O 1
ATOM 636 N N . GLN A 1 80 ? 34.754 8.591 3.251 1.00 84.75 80 GLN A N 1
ATOM 637 C CA . GLN A 1 80 ? 34.079 9.622 4.038 1.00 84.75 80 GLN A CA 1
ATOM 638 C C . GLN A 1 80 ? 34.010 9.228 5.521 1.00 84.75 80 GLN A C 1
ATOM 640 O O . GLN A 1 80 ? 33.819 8.058 5.854 1.00 84.75 80 GLN A O 1
ATOM 645 N N . GLU A 1 81 ? 34.116 10.209 6.416 1.00 80.94 81 GLU A N 1
ATOM 646 C CA . GLU A 1 81 ? 33.927 9.998 7.853 1.00 80.94 81 GLU A CA 1
ATOM 647 C C . GLU A 1 81 ? 32.503 9.520 8.185 1.00 80.94 81 GLU A C 1
ATOM 649 O O . GLU A 1 81 ? 31.517 9.922 7.559 1.00 80.94 81 GLU A O 1
ATOM 654 N N . GLY A 1 82 ? 32.398 8.633 9.176 1.00 84.12 82 GLY A N 1
ATOM 655 C CA . GLY A 1 82 ? 31.143 7.995 9.574 1.00 84.12 82 GLY A CA 1
ATOM 656 C C . GLY A 1 82 ? 30.633 6.909 8.624 1.00 84.12 82 GLY A C 1
ATOM 657 O O . GLY A 1 82 ? 29.562 6.357 8.884 1.00 84.12 82 GLY A O 1
ATOM 658 N N . PHE A 1 83 ? 31.377 6.570 7.566 1.00 89.94 83 PHE A N 1
ATOM 659 C CA . PHE A 1 83 ? 31.158 5.335 6.814 1.00 89.94 83 PHE A CA 1
ATOM 660 C C . PHE A 1 83 ? 31.456 4.108 7.700 1.00 89.94 83 PHE A C 1
ATOM 662 O O . PHE A 1 83 ? 32.373 4.165 8.518 1.00 89.94 83 PHE A O 1
ATOM 669 N N . ALA A 1 84 ? 30.711 3.011 7.551 1.00 90.19 84 ALA A N 1
ATOM 670 C CA . ALA A 1 84 ? 30.958 1.772 8.298 1.00 90.19 84 ALA A CA 1
ATOM 671 C C . ALA A 1 84 ? 30.514 0.514 7.534 1.00 90.19 84 ALA A C 1
ATOM 673 O O . ALA A 1 84 ? 29.530 0.546 6.785 1.00 90.19 84 ALA A O 1
ATOM 674 N N . TRP A 1 85 ? 31.236 -0.585 7.760 1.00 90.12 85 TRP A N 1
ATOM 675 C CA . TRP A 1 85 ? 30.902 -1.936 7.300 1.00 90.12 85 TRP A CA 1
ATOM 676 C C . TRP A 1 85 ? 29.932 -2.583 8.290 1.00 90.12 85 TRP A C 1
ATOM 678 O O . TRP A 1 85 ? 30.047 -2.353 9.494 1.00 90.12 85 TRP A O 1
ATOM 688 N N . LEU A 1 86 ? 28.969 -3.354 7.780 1.00 88.50 86 LEU A N 1
ATOM 689 C CA . LEU A 1 86 ? 27.858 -3.906 8.556 1.00 88.50 86 LEU A CA 1
ATOM 690 C C . LEU A 1 86 ? 27.716 -5.416 8.318 1.00 88.50 86 LEU A C 1
ATOM 692 O O . LEU A 1 86 ? 27.769 -5.839 7.157 1.00 88.50 86 LEU A O 1
ATOM 696 N N . ASP A 1 87 ? 27.414 -6.196 9.364 1.00 82.56 87 ASP A N 1
ATOM 697 C CA . ASP A 1 87 ? 27.056 -7.611 9.191 1.00 82.56 87 ASP A CA 1
ATOM 698 C C . ASP A 1 87 ? 25.776 -7.693 8.349 1.00 82.56 87 ASP A C 1
ATOM 700 O O . ASP A 1 87 ? 24.725 -7.159 8.717 1.00 82.56 87 ASP A O 1
ATOM 704 N N . LYS A 1 88 ? 25.834 -8.430 7.235 1.00 73.69 88 LYS A N 1
ATOM 705 C CA . LYS A 1 88 ? 24.681 -8.695 6.362 1.00 73.69 88 LYS A CA 1
ATOM 706 C C . LYS A 1 88 ? 23.508 -9.357 7.105 1.00 73.69 88 LYS A C 1
ATOM 708 O O . LYS A 1 88 ? 22.387 -9.315 6.597 1.00 73.69 88 LYS A O 1
ATOM 713 N N . ARG A 1 89 ? 23.741 -9.986 8.268 1.00 75.81 89 ARG A N 1
ATOM 714 C CA . ARG A 1 89 ? 22.725 -10.706 9.050 1.00 75.81 89 ARG A CA 1
ATOM 715 C C . ARG A 1 89 ? 22.174 -9.927 10.252 1.00 75.81 89 ARG A C 1
ATOM 717 O O . ARG A 1 89 ? 20.958 -9.969 10.433 1.00 75.81 89 ARG A O 1
ATOM 724 N N . THR A 1 90 ? 22.991 -9.268 11.081 1.00 77.25 90 THR A N 1
ATOM 725 C CA . THR A 1 90 ? 22.475 -8.474 12.223 1.00 77.25 90 THR A CA 1
ATOM 726 C C . THR A 1 90 ? 22.306 -6.982 11.934 1.00 77.25 90 THR A C 1
ATOM 728 O O . THR A 1 90 ? 21.501 -6.341 12.607 1.00 77.25 90 THR A O 1
ATOM 731 N N . LEU A 1 91 ? 22.993 -6.446 10.917 1.00 79.62 91 LEU A N 1
ATOM 732 C CA . LEU A 1 91 ? 23.138 -5.011 10.626 1.00 79.62 91 LEU A CA 1
ATOM 733 C C . LEU A 1 91 ? 23.878 -4.207 11.717 1.00 79.62 91 LEU A C 1
ATOM 735 O O . LEU A 1 91 ? 23.838 -2.975 11.697 1.00 79.62 91 LEU A O 1
ATOM 739 N N . ASP A 1 92 ? 24.575 -4.886 12.634 1.00 85.44 92 ASP A N 1
ATOM 740 C CA . ASP A 1 92 ? 25.548 -4.255 13.533 1.00 85.44 92 ASP A CA 1
ATOM 741 C C . ASP A 1 92 ? 26.802 -3.815 12.753 1.00 85.44 92 ASP A C 1
ATOM 743 O O . ASP A 1 92 ? 27.046 -4.274 11.637 1.00 85.44 92 ASP A O 1
ATOM 747 N N . VAL A 1 93 ? 27.606 -2.921 13.336 1.00 86.81 93 VAL A N 1
ATOM 748 C CA . VAL A 1 93 ? 28.863 -2.451 12.731 1.00 86.81 93 VAL A CA 1
ATOM 749 C C . VAL A 1 93 ? 29.985 -3.463 12.969 1.00 86.81 93 VAL A C 1
ATOM 751 O O . VAL A 1 93 ? 30.356 -3.698 14.117 1.00 86.81 93 VAL A O 1
ATOM 754 N N . ASP A 1 94 ? 30.557 -3.991 11.884 1.00 85.81 94 ASP A N 1
ATOM 755 C CA . ASP A 1 94 ? 31.762 -4.834 11.918 1.00 85.81 94 ASP A CA 1
ATOM 756 C C . ASP A 1 94 ? 33.036 -3.985 12.062 1.00 85.81 94 ASP A C 1
ATOM 758 O O . ASP A 1 94 ? 33.916 -4.305 12.858 1.00 85.81 94 ASP A O 1
ATOM 762 N N . TYR A 1 95 ? 33.125 -2.896 11.283 1.00 87.12 95 TYR A N 1
ATOM 763 C CA . TYR A 1 95 ? 34.276 -1.987 11.245 1.00 87.12 95 TYR A CA 1
ATOM 764 C C . TYR A 1 95 ? 33.836 -0.541 10.999 1.00 87.12 95 TYR A C 1
ATOM 766 O O . TYR A 1 95 ? 33.141 -0.242 10.017 1.00 87.12 95 TYR A O 1
ATOM 774 N N . GLU A 1 96 ? 34.299 0.383 11.837 1.00 89.88 96 GLU A N 1
ATOM 775 C CA . GLU A 1 96 ? 34.171 1.818 11.600 1.00 89.88 96 GLU A CA 1
ATOM 776 C C . GLU A 1 96 ? 35.274 2.316 10.661 1.00 89.88 96 GLU A C 1
ATOM 778 O O . GLU A 1 96 ? 36.450 1.970 10.788 1.00 89.88 96 GLU A O 1
ATOM 783 N N . ARG A 1 97 ? 34.944 3.229 9.736 1.00 89.88 97 ARG A N 1
ATOM 784 C CA . ARG A 1 97 ? 35.943 3.748 8.787 1.00 89.88 97 ARG A CA 1
ATOM 785 C C . ARG A 1 97 ? 37.130 4.435 9.472 1.00 89.88 97 ARG A C 1
ATOM 787 O O . ARG A 1 97 ? 38.206 4.472 8.880 1.00 89.88 97 ARG A O 1
ATOM 794 N N . HIS A 1 98 ? 36.970 4.976 10.678 1.00 88.25 98 HIS A N 1
ATOM 795 C CA . HIS A 1 98 ? 38.059 5.644 11.397 1.00 88.25 98 HIS A CA 1
ATOM 796 C C . HIS A 1 98 ? 39.062 4.675 12.057 1.00 88.25 98 HIS A C 1
ATOM 798 O O . HIS A 1 98 ? 40.151 5.107 12.425 1.00 88.25 98 HIS A O 1
ATOM 804 N N . GLU A 1 99 ? 38.732 3.385 12.166 1.00 88.69 99 GLU A N 1
ATOM 805 C CA . GLU A 1 99 ? 39.626 2.334 12.683 1.00 88.69 99 GLU A CA 1
ATOM 806 C C . GLU A 1 99 ?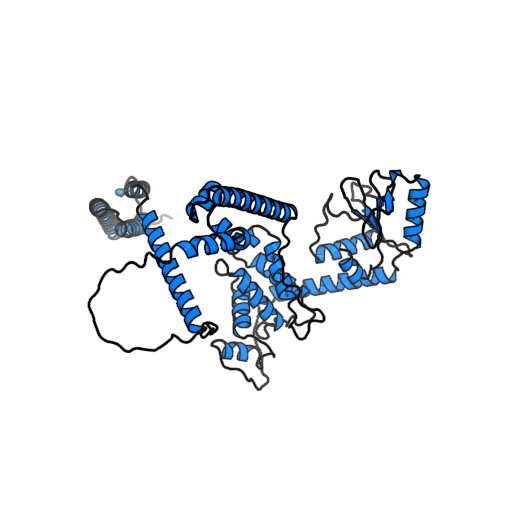 40.581 1.803 11.597 1.00 88.69 99 GLU A C 1
ATOM 808 O O . GLU A 1 99 ? 41.639 1.249 11.896 1.00 88.69 99 GLU A O 1
ATOM 813 N N . LEU A 1 100 ? 40.220 2.000 10.325 1.00 89.50 100 LEU A N 1
ATOM 814 C CA . LEU A 1 100 ? 40.926 1.488 9.150 1.00 89.50 100 LEU A CA 1
ATOM 815 C C . LEU A 1 100 ? 41.814 2.557 8.497 1.00 89.50 100 LEU A C 1
ATOM 817 O O . LEU A 1 100 ? 41.426 3.721 8.341 1.00 89.50 100 LEU A O 1
ATOM 821 N N . THR A 1 101 ? 42.986 2.155 7.995 1.00 90.25 101 THR A N 1
ATOM 822 C CA . THR A 1 101 ? 43.757 3.028 7.093 1.00 90.25 101 THR A CA 1
ATOM 823 C C . THR A 1 101 ? 43.023 3.219 5.754 1.00 90.25 101 THR A C 1
ATOM 825 O O . THR A 1 101 ? 42.211 2.375 5.366 1.00 90.25 101 THR A O 1
ATOM 828 N N . PRO A 1 102 ? 43.291 4.303 4.995 1.00 88.62 102 PRO A N 1
ATOM 829 C CA . PRO A 1 102 ? 42.664 4.511 3.689 1.00 88.62 102 PRO A CA 1
ATOM 830 C C . PRO A 1 102 ? 42.900 3.384 2.680 1.00 88.62 102 PRO A C 1
ATOM 832 O O . PRO A 1 102 ? 42.038 3.163 1.837 1.00 88.62 102 PRO A O 1
ATOM 835 N N . THR A 1 103 ? 44.027 2.672 2.773 1.00 91.38 103 THR A N 1
ATOM 836 C CA . THR A 1 103 ? 44.327 1.517 1.916 1.00 91.38 103 THR A CA 1
ATOM 837 C C . THR A 1 103 ? 43.461 0.319 2.297 1.00 91.38 103 THR A C 1
ATOM 839 O O . THR A 1 103 ? 42.725 -0.170 1.450 1.00 91.38 103 THR A O 1
ATOM 842 N N . GLN A 1 104 ? 43.426 -0.060 3.580 1.00 89.69 104 GLN A N 1
ATOM 843 C CA . GLN A 1 104 ? 42.590 -1.164 4.085 1.00 89.69 104 GLN A CA 1
ATOM 844 C C . GLN A 1 104 ? 41.094 -0.939 3.826 1.00 89.69 104 GLN A C 1
ATOM 846 O O . GLN A 1 104 ? 40.364 -1.864 3.487 1.00 89.69 104 GLN A O 1
ATOM 851 N N . ALA A 1 105 ? 40.636 0.311 3.930 1.00 89.50 105 ALA A N 1
ATOM 852 C CA . ALA A 1 105 ? 39.270 0.705 3.594 1.00 89.50 105 ALA A CA 1
ATOM 853 C C . ALA A 1 105 ? 38.927 0.554 2.096 1.00 89.50 105 ALA A C 1
ATOM 855 O O . ALA A 1 105 ? 37.751 0.469 1.748 1.00 89.50 105 ALA A O 1
ATOM 856 N N . LEU A 1 106 ? 39.927 0.552 1.208 1.00 90.44 106 LEU A N 1
ATOM 857 C CA . LEU A 1 106 ? 39.751 0.264 -0.218 1.00 90.44 106 LEU A CA 1
ATOM 858 C C . LEU A 1 106 ? 39.928 -1.229 -0.514 1.00 90.44 106 LEU A C 1
ATOM 860 O O . LEU A 1 106 ? 39.157 -1.759 -1.303 1.00 90.44 106 LEU A O 1
ATOM 864 N N . GLU A 1 107 ? 40.862 -1.911 0.153 1.00 91.00 107 GLU A N 1
ATOM 865 C CA . GLU A 1 107 ? 41.058 -3.368 0.076 1.00 91.00 107 GLU A CA 1
ATOM 866 C C . GLU A 1 107 ? 39.761 -4.104 0.461 1.00 91.00 107 GLU A C 1
ATOM 868 O O . GLU A 1 107 ? 39.170 -4.757 -0.393 1.00 91.00 107 GLU A O 1
ATOM 873 N N . LEU A 1 108 ? 39.187 -3.835 1.643 1.00 88.31 108 LEU A N 1
ATOM 874 C CA . LEU A 1 108 ? 37.899 -4.407 2.090 1.00 88.31 108 LEU A CA 1
ATOM 875 C C . LEU A 1 108 ? 36.686 -4.043 1.207 1.00 88.31 108 LEU A C 1
ATOM 877 O O . LEU A 1 108 ? 35.600 -4.605 1.365 1.00 88.31 108 LEU A O 1
ATOM 881 N N . PHE A 1 109 ? 36.821 -3.059 0.317 1.00 88.81 109 PHE A N 1
ATOM 882 C CA . PHE A 1 109 ? 35.790 -2.690 -0.655 1.00 88.81 109 PHE A CA 1
ATOM 883 C C . PHE A 1 109 ? 36.004 -3.375 -2.011 1.00 88.81 109 PHE A C 1
ATOM 885 O O . PHE A 1 109 ? 35.027 -3.691 -2.687 1.00 88.81 109 PHE A O 1
ATOM 892 N N . ILE A 1 110 ? 37.258 -3.648 -2.379 1.00 89.00 110 ILE A N 1
ATOM 893 C CA . ILE A 1 110 ? 37.629 -4.481 -3.527 1.00 89.00 110 ILE A CA 1
ATOM 894 C C . ILE A 1 110 ? 37.282 -5.946 -3.231 1.00 89.00 110 ILE A C 1
ATOM 896 O O . ILE A 1 110 ? 36.595 -6.560 -4.038 1.00 89.00 110 ILE A O 1
ATOM 900 N N . ASP A 1 111 ? 37.602 -6.459 -2.039 1.00 87.50 111 ASP A N 1
ATOM 901 C CA . ASP A 1 111 ? 37.212 -7.804 -1.586 1.00 87.50 111 ASP A CA 1
ATOM 902 C C . ASP A 1 111 ? 35.685 -8.011 -1.679 1.00 87.50 111 ASP A C 1
ATOM 904 O O . ASP A 1 111 ? 35.197 -9.039 -2.152 1.00 87.50 111 ASP A O 1
ATOM 908 N N . ALA A 1 112 ? 34.908 -6.996 -1.281 1.00 83.88 112 ALA A N 1
ATOM 909 C CA . ALA A 1 112 ? 33.447 -7.012 -1.362 1.00 83.88 112 ALA A CA 1
ATOM 910 C C . ALA A 1 112 ? 32.898 -6.873 -2.799 1.00 83.88 112 ALA A C 1
ATOM 912 O O . ALA A 1 112 ? 31.764 -7.284 -3.052 1.00 83.88 112 ALA A O 1
ATOM 913 N N . PHE A 1 113 ? 33.679 -6.299 -3.721 1.00 84.06 113 PHE A N 1
ATOM 914 C CA . PHE A 1 113 ? 33.373 -6.219 -5.152 1.00 84.06 113 PHE A CA 1
ATOM 915 C C . PHE A 1 113 ? 33.679 -7.539 -5.873 1.00 84.06 113 PHE A C 1
ATOM 917 O O . PHE A 1 113 ? 32.860 -7.989 -6.674 1.00 84.06 113 PHE A O 1
ATOM 924 N N . GLU A 1 114 ? 34.808 -8.182 -5.560 1.00 84.06 114 GLU A N 1
ATOM 925 C CA . GLU A 1 114 ? 35.223 -9.456 -6.160 1.00 84.06 114 GLU A CA 1
ATOM 926 C C . GLU A 1 114 ? 34.435 -10.657 -5.607 1.00 84.06 114 GLU A C 1
ATOM 928 O O . GLU A 1 114 ? 34.158 -11.602 -6.347 1.00 84.06 114 GLU A O 1
ATOM 933 N N . GLY A 1 115 ? 34.017 -10.621 -4.334 1.00 77.44 115 GLY A N 1
ATOM 934 C CA . GLY A 1 115 ? 33.289 -11.722 -3.692 1.00 77.44 115 GLY A CA 1
ATOM 935 C C . GLY A 1 115 ? 31.830 -11.899 -4.141 1.00 77.44 115 GLY A C 1
ATOM 936 O O . GLY A 1 115 ? 31.390 -13.027 -4.364 1.00 77.44 115 GLY A O 1
ATOM 937 N N . ASP A 1 116 ? 31.073 -10.805 -4.299 1.00 74.19 116 ASP A N 1
ATOM 938 C CA . ASP A 1 116 ? 29.616 -10.830 -4.544 1.00 74.19 116 ASP A CA 1
ATOM 939 C C . ASP A 1 116 ? 29.126 -10.084 -5.825 1.00 74.19 116 ASP A C 1
ATOM 941 O O . ASP A 1 116 ? 28.104 -9.389 -5.780 1.00 74.19 116 ASP A O 1
ATOM 945 N N . PRO A 1 117 ? 29.763 -10.219 -7.008 1.00 86.62 117 PRO A N 1
ATOM 946 C CA . PRO A 1 117 ? 29.273 -9.586 -8.237 1.00 86.62 117 PRO A CA 1
ATOM 947 C C . PRO A 1 117 ? 28.007 -10.267 -8.792 1.00 86.62 117 PRO A C 1
ATOM 949 O O . PRO A 1 117 ? 27.934 -11.498 -8.874 1.00 86.62 117 PRO A O 1
ATOM 952 N N . ASN A 1 118 ? 27.008 -9.474 -9.198 1.00 89.44 118 ASN A N 1
ATOM 953 C CA . ASN A 1 118 ? 25.874 -9.929 -10.016 1.00 89.44 118 ASN A CA 1
ATOM 954 C C . ASN A 1 118 ? 26.346 -10.196 -11.452 1.00 89.44 118 ASN A C 1
ATOM 956 O O . ASN A 1 118 ? 27.278 -9.546 -11.925 1.00 89.44 118 ASN A O 1
ATOM 960 N N . SER A 1 119 ? 25.669 -11.090 -12.167 1.00 91.19 119 SER A N 1
ATOM 961 C CA . SER A 1 119 ? 26.025 -11.411 -13.547 1.00 91.19 119 SER A CA 1
ATOM 962 C C . SER A 1 119 ? 25.386 -10.473 -14.572 1.00 91.19 119 SER A C 1
ATOM 964 O O . SER A 1 119 ? 24.323 -9.876 -14.358 1.00 91.19 119 SER A O 1
ATOM 966 N N . TYR A 1 120 ? 25.963 -10.436 -15.773 1.00 89.25 120 TYR A N 1
ATOM 967 C CA . TYR A 1 120 ? 25.314 -9.833 -16.941 1.00 89.25 120 TYR A CA 1
ATOM 968 C C . TYR A 1 120 ? 23.937 -10.457 -17.277 1.00 89.25 120 TYR A C 1
ATOM 970 O O . TYR A 1 120 ? 23.080 -9.800 -17.880 1.00 89.25 120 TYR A O 1
ATOM 978 N N . GLN A 1 121 ? 23.676 -11.709 -16.873 1.00 90.19 121 GLN A N 1
ATOM 979 C CA . GLN A 1 121 ? 22.368 -12.349 -17.064 1.00 90.19 121 GLN A CA 1
ATOM 980 C C . GLN A 1 121 ? 21.310 -11.764 -16.122 1.00 90.19 121 GLN A C 1
ATOM 982 O O . GLN A 1 121 ? 20.182 -11.520 -16.550 1.00 90.19 121 GLN A O 1
ATOM 987 N N . ASP A 1 122 ? 21.679 -11.457 -14.881 1.00 91.19 122 ASP A N 1
ATOM 988 C CA . ASP A 1 122 ? 20.788 -10.863 -13.877 1.00 91.19 122 ASP A CA 1
ATOM 989 C C . ASP A 1 122 ? 20.357 -9.449 -14.302 1.00 91.19 122 ASP A C 1
ATOM 991 O O . ASP A 1 122 ? 19.185 -9.078 -14.217 1.00 91.19 122 ASP A O 1
ATOM 995 N N . PHE A 1 123 ? 21.273 -8.690 -14.913 1.00 91.94 123 PHE A N 1
ATOM 996 C CA . PHE A 1 123 ? 20.943 -7.409 -15.541 1.00 91.94 123 PHE A CA 1
ATOM 997 C C . PHE A 1 123 ? 19.951 -7.540 -16.717 1.00 91.94 123 PHE A C 1
ATOM 999 O O . PHE A 1 123 ? 19.104 -6.663 -16.919 1.00 91.94 123 PHE A O 1
ATOM 1006 N N . ARG A 1 124 ? 19.997 -8.640 -17.485 1.00 91.88 124 ARG A N 1
ATOM 1007 C CA . ARG A 1 124 ? 18.977 -8.920 -18.513 1.00 91.88 124 ARG A CA 1
ATOM 1008 C C . ARG A 1 124 ? 17.622 -9.268 -17.896 1.00 91.88 124 ARG A C 1
ATOM 1010 O O . ARG A 1 124 ? 16.617 -8.785 -18.413 1.00 91.88 124 ARG A O 1
ATOM 1017 N N . GLN A 1 125 ? 17.595 -10.034 -16.802 1.00 92.06 125 GLN A N 1
ATOM 1018 C CA . GLN A 1 125 ? 16.362 -10.374 -16.080 1.00 92.06 125 GLN A CA 1
ATOM 1019 C C . GLN A 1 125 ? 15.651 -9.113 -15.567 1.00 92.06 125 GLN A C 1
ATOM 1021 O O . GLN A 1 125 ? 14.467 -8.928 -15.866 1.00 92.06 125 GLN A O 1
ATOM 1026 N N . LEU A 1 126 ? 16.392 -8.193 -14.930 1.00 92.88 126 LEU A N 1
ATOM 1027 C CA . LEU A 1 126 ? 15.904 -6.865 -14.531 1.00 92.88 126 LEU A CA 1
ATOM 1028 C C . LEU A 1 126 ? 15.234 -6.134 -15.701 1.00 92.88 126 LEU A C 1
ATOM 1030 O O . LEU A 1 126 ? 14.146 -5.576 -15.551 1.00 92.88 126 LEU A O 1
ATOM 1034 N N . LYS A 1 127 ? 15.875 -6.130 -16.876 1.00 93.12 127 LYS A N 1
ATOM 1035 C CA . LYS A 1 127 ? 15.348 -5.436 -18.054 1.00 93.12 127 LYS A CA 1
ATOM 1036 C C . LYS A 1 127 ? 14.021 -6.041 -18.526 1.00 93.12 127 LYS A C 1
ATOM 1038 O O . LYS A 1 127 ? 13.079 -5.283 -18.740 1.00 93.12 127 LYS A O 1
ATOM 1043 N N . SER A 1 128 ? 13.924 -7.368 -18.647 1.00 92.62 128 SER A N 1
ATOM 1044 C CA . SER A 1 128 ? 12.659 -8.032 -19.007 1.00 92.62 128 SER A CA 1
ATOM 1045 C C . SER A 1 128 ? 11.562 -7.799 -17.967 1.00 92.62 128 SER A C 1
ATOM 1047 O O . SER A 1 128 ? 10.435 -7.492 -18.339 1.00 92.62 128 SER A O 1
ATOM 1049 N N . TYR A 1 129 ? 11.895 -7.851 -16.674 1.00 91.62 129 TYR A N 1
ATOM 1050 C CA . TYR A 1 129 ? 10.943 -7.619 -15.586 1.00 91.62 129 TYR A CA 1
ATOM 1051 C C . TYR A 1 129 ? 10.358 -6.195 -15.629 1.00 91.62 129 TYR A C 1
ATOM 1053 O O . TYR A 1 129 ? 9.149 -6.005 -15.511 1.00 91.62 129 TYR A O 1
ATOM 1061 N N . VAL A 1 130 ? 11.196 -5.184 -15.884 1.00 92.88 130 VAL A N 1
ATOM 1062 C CA . VAL A 1 130 ? 10.747 -3.793 -16.060 1.00 92.88 130 VAL A CA 1
ATOM 1063 C C . VAL A 1 130 ? 9.911 -3.610 -17.335 1.00 92.88 130 VAL A C 1
ATOM 1065 O O . VAL A 1 130 ? 8.926 -2.872 -17.310 1.00 92.88 130 VAL A O 1
ATOM 1068 N N . GLU A 1 131 ? 10.264 -4.271 -18.441 1.00 92.62 131 GLU A N 1
ATOM 1069 C CA . GLU A 1 131 ? 9.494 -4.205 -19.694 1.00 92.62 131 GLU A CA 1
ATOM 1070 C C . GLU A 1 131 ? 8.105 -4.863 -19.553 1.00 92.62 131 GLU A C 1
ATOM 1072 O O . GLU A 1 131 ? 7.111 -4.273 -19.989 1.00 92.62 131 GLU A O 1
ATOM 1077 N N . ASP A 1 132 ? 8.007 -5.992 -18.845 1.00 90.56 132 ASP A N 1
ATOM 1078 C CA . ASP A 1 132 ? 6.737 -6.639 -18.489 1.00 90.56 132 ASP A CA 1
ATOM 1079 C C . ASP A 1 132 ? 5.876 -5.763 -17.564 1.00 90.56 132 ASP A C 1
ATOM 1081 O O . ASP A 1 132 ? 4.675 -5.609 -17.802 1.00 90.56 132 ASP A O 1
ATOM 1085 N N . LEU A 1 133 ? 6.459 -5.149 -16.527 1.00 88.88 133 LEU A N 1
ATOM 1086 C CA . LEU A 1 133 ? 5.727 -4.242 -15.633 1.00 88.88 133 LEU A CA 1
ATOM 1087 C C . LEU A 1 133 ? 5.200 -2.998 -16.368 1.00 88.88 133 LEU A C 1
ATOM 1089 O O . LEU A 1 133 ? 4.064 -2.578 -16.128 1.00 88.88 133 LEU A O 1
ATOM 1093 N N . GLU A 1 134 ? 5.972 -2.423 -17.297 1.00 91.88 134 GLU A N 1
ATOM 1094 C CA . GLU A 1 134 ? 5.494 -1.318 -18.138 1.00 91.88 134 GLU A CA 1
ATOM 1095 C C . GLU A 1 134 ? 4.362 -1.746 -19.081 1.00 91.88 134 GLU A C 1
ATOM 1097 O O . GLU A 1 134 ? 3.435 -0.963 -19.303 1.00 91.88 134 GLU A O 1
ATOM 1102 N N . ALA A 1 135 ? 4.407 -2.968 -19.624 1.00 89.81 135 ALA A N 1
ATOM 1103 C CA . ALA A 1 135 ? 3.324 -3.515 -20.437 1.00 89.81 135 ALA A CA 1
ATOM 1104 C C . ALA A 1 135 ? 2.046 -3.715 -19.604 1.00 89.81 135 ALA A C 1
ATOM 1106 O O . ALA A 1 135 ? 0.985 -3.213 -19.986 1.00 89.81 135 ALA A O 1
ATOM 1107 N N . ARG A 1 136 ? 2.149 -4.347 -18.425 1.00 83.00 136 ARG A N 1
ATOM 1108 C CA . ARG A 1 136 ? 1.022 -4.532 -17.492 1.00 83.00 136 ARG A CA 1
ATOM 1109 C C . ARG A 1 136 ? 0.385 -3.195 -17.114 1.00 83.00 136 ARG A C 1
ATOM 1111 O O . ARG A 1 136 ? -0.813 -3.019 -17.337 1.00 83.00 136 ARG A O 1
ATOM 1118 N N . LYS A 1 137 ? 1.175 -2.222 -16.637 1.00 85.00 137 LYS A N 1
ATOM 1119 C CA . LYS A 1 137 ? 0.666 -0.907 -16.195 1.00 85.00 137 LYS A CA 1
ATOM 1120 C C . LYS A 1 137 ? -0.063 -0.161 -17.320 1.00 85.00 137 LYS A C 1
ATOM 1122 O O . LYS A 1 137 ? -1.142 0.376 -17.079 1.00 85.00 137 LYS A O 1
ATOM 1127 N N . LYS A 1 138 ? 0.448 -0.215 -18.560 1.00 84.38 138 LYS A N 1
ATOM 1128 C CA . LYS A 1 138 ? -0.251 0.320 -19.746 1.00 84.38 138 LYS A CA 1
ATOM 1129 C C . LYS A 1 138 ? -1.571 -0.397 -20.010 1.00 84.38 138 LYS A C 1
ATOM 1131 O O . LYS A 1 138 ? -2.591 0.273 -20.131 1.00 84.38 138 LYS A O 1
ATOM 1136 N N . THR A 1 139 ? -1.589 -1.733 -20.035 1.00 80.56 139 THR A N 1
ATOM 1137 C CA . THR A 1 139 ? -2.839 -2.473 -20.287 1.00 80.56 139 THR A CA 1
ATOM 1138 C C . THR A 1 139 ? -3.911 -2.188 -19.234 1.00 80.56 139 THR A C 1
ATOM 1140 O O . THR A 1 139 ? -5.073 -2.028 -19.603 1.00 80.56 139 THR A O 1
ATOM 1143 N N . THR A 1 140 ? -3.557 -2.033 -17.954 1.00 75.00 140 THR A N 1
ATOM 1144 C CA . THR A 1 140 ? -4.506 -1.620 -16.904 1.00 75.00 140 THR A CA 1
ATOM 1145 C C . THR A 1 140 ? -5.073 -0.225 -17.178 1.00 75.00 140 THR A C 1
ATOM 1147 O O . THR A 1 140 ? -6.293 -0.053 -17.195 1.00 75.00 140 THR A O 1
ATOM 1150 N N . GLN A 1 141 ? -4.216 0.758 -17.475 1.00 73.31 141 GLN A N 1
ATOM 1151 C CA . GLN A 1 141 ? -4.646 2.128 -17.780 1.00 73.31 141 GLN A CA 1
ATOM 1152 C C . GLN A 1 141 ? -5.508 2.206 -19.052 1.00 73.31 141 GLN A C 1
ATOM 1154 O O . GLN A 1 141 ? -6.495 2.944 -19.086 1.00 73.31 141 GLN A O 1
ATOM 1159 N N . GLU A 1 142 ? -5.203 1.401 -20.071 1.00 70.31 142 GLU A N 1
ATOM 1160 C CA . GLU A 1 142 ? -6.034 1.268 -21.269 1.00 70.31 142 GLU A CA 1
ATOM 1161 C C . GLU A 1 142 ? -7.414 0.680 -20.946 1.00 70.31 142 GLU A C 1
ATOM 1163 O O . GLU A 1 142 ? -8.412 1.242 -21.391 1.00 70.31 142 GLU A O 1
ATOM 1168 N N . HIS A 1 143 ? -7.523 -0.377 -20.129 1.00 59.47 143 HIS A N 1
ATOM 1169 C CA . HIS A 1 143 ? -8.830 -0.925 -19.723 1.00 59.47 143 HIS A CA 1
ATOM 1170 C C . HIS A 1 143 ? -9.670 0.097 -18.937 1.00 59.47 143 HIS A C 1
ATOM 1172 O O . HIS A 1 143 ? -10.866 0.236 -19.203 1.00 59.47 143 HIS A O 1
ATOM 1178 N N . VAL A 1 144 ? -9.050 0.867 -18.031 1.00 59.72 144 VAL A N 1
ATOM 1179 C CA . VAL A 1 144 ? -9.722 1.944 -17.277 1.00 59.72 144 VAL A CA 1
ATOM 1180 C C . VAL A 1 144 ? -10.297 3.019 -18.211 1.00 59.72 144 VAL A C 1
ATOM 1182 O O . VAL A 1 144 ? -11.400 3.512 -17.971 1.00 59.72 144 VAL A O 1
ATOM 1185 N N . GLN A 1 145 ? -9.608 3.354 -19.307 1.00 53.25 145 GLN A N 1
ATOM 1186 C CA . GLN A 1 145 ? -10.104 4.315 -20.303 1.00 53.25 145 GLN A CA 1
ATOM 1187 C C . GLN A 1 145 ? -11.135 3.709 -21.272 1.00 53.25 145 GLN A C 1
ATOM 1189 O O . GLN A 1 145 ? -12.099 4.379 -21.651 1.00 53.25 145 GLN A O 1
ATOM 1194 N N . LYS A 1 146 ? -10.956 2.441 -21.663 1.00 49.47 146 LYS A N 1
ATOM 1195 C CA . LYS A 1 146 ? -11.755 1.744 -22.688 1.00 49.47 146 LYS A CA 1
ATOM 1196 C C . LYS A 1 146 ? -13.123 1.273 -22.185 1.00 49.47 146 LYS A C 1
ATOM 1198 O O . LYS A 1 146 ? -14.021 1.055 -22.992 1.00 49.47 146 LYS A O 1
ATOM 1203 N N . ALA A 1 147 ? -13.340 1.242 -20.868 1.00 51.88 147 ALA A N 1
ATOM 1204 C CA . ALA A 1 147 ? -14.629 0.974 -20.213 1.00 51.88 147 ALA A CA 1
ATOM 1205 C C . ALA A 1 147 ? -15.737 2.039 -20.462 1.00 51.88 147 ALA A C 1
ATOM 1207 O O . ALA A 1 147 ? -16.687 2.143 -19.679 1.00 51.88 147 ALA A O 1
ATOM 1208 N N . ARG A 1 148 ? -15.621 2.836 -21.535 1.00 47.84 148 ARG A N 1
ATOM 1209 C CA . ARG A 1 148 ? -16.559 3.880 -21.982 1.00 47.84 148 ARG A CA 1
ATOM 1210 C C . ARG A 1 148 ? -17.324 3.545 -23.279 1.00 47.84 148 ARG A C 1
ATOM 1212 O O . ARG A 1 148 ? -18.175 4.345 -23.653 1.00 47.84 148 ARG A O 1
ATOM 1219 N N . SER A 1 149 ? -17.066 2.414 -23.951 1.00 38.28 149 SER A N 1
ATOM 1220 C CA . SER A 1 149 ? -17.669 2.094 -25.265 1.00 38.28 149 SER A CA 1
ATOM 1221 C C . SER A 1 149 ? -18.049 0.613 -25.477 1.00 38.28 149 SER A C 1
ATOM 1223 O O . SER A 1 149 ? -17.175 -0.247 -25.497 1.00 38.28 149 SER A O 1
ATOM 1225 N N . ASP A 1 150 ? -19.347 0.390 -25.718 1.00 37.72 150 ASP A N 1
ATOM 1226 C CA . ASP A 1 150 ? -20.022 -0.708 -26.450 1.00 37.72 150 ASP A CA 1
ATOM 1227 C C . ASP A 1 150 ? -19.933 -2.206 -26.041 1.00 37.72 150 ASP A C 1
ATOM 1229 O O . ASP A 1 150 ? -19.019 -2.939 -26.396 1.00 37.72 150 ASP A O 1
ATOM 1233 N N . ASN A 1 151 ? -21.023 -2.667 -25.404 1.00 34.66 151 ASN A N 1
ATOM 1234 C CA . ASN A 1 151 ? -22.045 -3.601 -25.939 1.00 34.66 151 ASN A CA 1
ATOM 1235 C C . ASN A 1 151 ? -21.686 -4.977 -26.585 1.00 34.66 151 ASN A C 1
ATOM 1237 O O . ASN A 1 151 ? -21.154 -5.018 -27.686 1.00 34.66 151 ASN A O 1
ATOM 1241 N N . VAL A 1 152 ? -22.306 -6.051 -26.026 1.00 33.56 152 VAL A N 1
ATOM 1242 C CA . VAL A 1 152 ? -22.899 -7.244 -26.726 1.00 33.56 152 VAL A CA 1
ATOM 1243 C C . VAL A 1 152 ? -21.907 -8.278 -27.331 1.00 33.56 152 VAL A C 1
ATOM 1245 O O . VAL A 1 152 ? -20.998 -7.897 -28.048 1.00 33.56 152 VAL A O 1
ATOM 1248 N N . LEU A 1 153 ? -21.998 -9.622 -27.202 1.00 32.88 153 LEU A N 1
ATOM 1249 C CA . LEU A 1 153 ? -22.792 -10.659 -26.463 1.00 32.88 153 LEU A CA 1
ATOM 1250 C C . LEU A 1 153 ? -21.930 -11.992 -26.481 1.00 32.88 153 LEU A C 1
ATOM 1252 O O . LEU A 1 153 ? -20.745 -11.837 -26.779 1.00 32.88 153 LEU A O 1
ATOM 1256 N N . PRO A 1 154 ? -22.353 -13.278 -26.230 1.00 37.19 154 PRO A N 1
ATOM 1257 C CA . PRO A 1 154 ? -23.678 -13.901 -26.050 1.00 37.19 154 PRO A CA 1
ATOM 1258 C C . PRO A 1 154 ? -23.840 -14.800 -24.784 1.00 37.19 154 PRO A C 1
ATOM 1260 O O . PRO A 1 154 ? -24.021 -14.261 -23.700 1.00 37.19 154 PRO A O 1
ATOM 1263 N N . LEU A 1 155 ? -23.907 -16.146 -24.909 1.00 34.66 155 LEU A N 1
ATOM 1264 C CA . LEU A 1 155 ? -24.443 -17.083 -23.893 1.00 34.66 155 LEU A CA 1
ATOM 1265 C C . LEU A 1 155 ? -23.813 -18.497 -23.921 1.00 34.66 155 LEU A C 1
ATOM 1267 O O . LEU A 1 155 ? -23.713 -19.101 -24.988 1.00 34.66 155 LEU A O 1
ATOM 1271 N N . VAL A 1 156 ? -23.575 -19.090 -22.738 1.00 30.38 156 VAL A N 1
ATOM 1272 C CA . VAL A 1 156 ? -23.458 -20.553 -22.479 1.00 30.38 156 VAL A CA 1
ATOM 1273 C C . VAL A 1 156 ? -24.186 -20.882 -21.147 1.00 30.38 156 VAL A C 1
ATOM 1275 O O . VAL A 1 156 ? -24.476 -19.977 -20.371 1.00 30.38 156 VAL A O 1
ATOM 1278 N N . ARG A 1 157 ? -24.601 -22.138 -20.892 1.00 33.16 157 ARG A N 1
ATOM 1279 C CA . ARG A 1 157 ? -25.674 -22.493 -19.923 1.00 33.16 157 ARG A CA 1
ATOM 1280 C C . ARG A 1 157 ? -25.284 -23.432 -18.758 1.00 33.16 157 ARG A C 1
ATOM 1282 O O . ARG A 1 157 ? -24.646 -24.449 -18.998 1.00 33.16 157 ARG A O 1
ATOM 1289 N N . LYS A 1 158 ? -25.961 -23.216 -17.606 1.00 36.22 158 LYS A N 1
ATOM 1290 C CA . LYS A 1 158 ? -26.167 -24.100 -16.413 1.00 36.22 158 LYS A CA 1
ATOM 1291 C C . LYS A 1 158 ? -24.943 -24.300 -15.490 1.00 36.22 158 LYS A C 1
ATOM 1293 O O . LYS A 1 158 ? -23.835 -24.430 -15.977 1.00 36.22 158 LYS A O 1
ATOM 1298 N N . ARG A 1 159 ? -25.088 -24.419 -14.156 1.00 37.44 159 ARG A N 1
ATOM 1299 C CA . ARG A 1 159 ? -26.267 -24.383 -13.240 1.00 37.44 159 ARG A CA 1
ATOM 1300 C C . ARG A 1 159 ? -25.796 -23.871 -11.849 1.00 37.44 159 ARG A C 1
ATOM 1302 O O . ARG A 1 159 ? -24.736 -24.321 -11.427 1.00 37.44 159 ARG A O 1
ATOM 1309 N N . PRO A 1 160 ? -26.538 -23.005 -11.129 1.00 49.88 160 PRO A N 1
ATOM 1310 C CA . PRO A 1 160 ? -26.140 -22.507 -9.802 1.00 49.88 160 PRO A CA 1
ATOM 1311 C C . PRO A 1 160 ? -26.703 -23.348 -8.637 1.00 49.88 160 PRO A C 1
ATOM 1313 O O . PRO A 1 160 ? -27.719 -24.019 -8.801 1.00 49.88 160 PRO A O 1
ATOM 1316 N N . ASN A 1 161 ? -26.075 -23.246 -7.456 1.00 43.28 161 ASN A N 1
ATOM 1317 C CA . ASN A 1 161 ? -26.550 -23.781 -6.168 1.00 43.28 161 ASN A CA 1
ATOM 1318 C C . ASN A 1 161 ? -26.229 -22.782 -5.029 1.00 43.28 161 ASN A C 1
ATOM 1320 O O . ASN A 1 161 ? -25.239 -22.936 -4.314 1.00 43.28 161 ASN A O 1
ATOM 1324 N N . SER A 1 162 ? -27.059 -21.753 -4.853 1.00 54.28 162 SER A N 1
ATOM 1325 C CA . SER A 1 162 ? -27.022 -20.840 -3.697 1.00 54.28 162 SER A CA 1
ATOM 1326 C C . SER A 1 162 ? -28.396 -20.199 -3.478 1.00 54.28 162 SER A C 1
ATOM 1328 O O . SER A 1 162 ? -29.195 -20.100 -4.408 1.00 54.28 162 SER A O 1
ATOM 1330 N N . SER A 1 163 ? -28.696 -19.787 -2.244 1.00 56.16 163 SER A N 1
ATOM 1331 C CA . SER A 1 163 ? -29.930 -19.061 -1.912 1.00 56.16 163 SER A CA 1
ATOM 1332 C C . SER A 1 163 ? -29.937 -17.663 -2.550 1.00 56.16 163 SER A C 1
ATOM 1334 O O . SER A 1 163 ? -28.909 -16.988 -2.468 1.00 56.16 163 SER A O 1
ATOM 1336 N N . PRO A 1 164 ? -31.054 -17.198 -3.139 1.00 58.12 164 PRO A N 1
ATOM 1337 C CA . PRO A 1 164 ? -31.091 -15.909 -3.821 1.00 58.12 164 PRO A CA 1
ATOM 1338 C C . PRO A 1 164 ? -31.158 -14.724 -2.842 1.00 58.12 164 PRO A C 1
ATOM 1340 O O . PRO A 1 164 ? -32.150 -14.545 -2.136 1.00 58.12 164 PRO A O 1
ATOM 1343 N N . THR A 1 165 ? -30.125 -13.880 -2.850 1.00 67.56 165 THR A N 1
ATOM 1344 C CA . THR A 1 165 ? -30.198 -12.472 -2.410 1.00 67.56 165 THR A CA 1
ATOM 1345 C C . THR A 1 165 ? -30.774 -11.591 -3.529 1.00 67.56 165 THR A C 1
ATOM 1347 O O . THR A 1 165 ? -30.748 -11.989 -4.693 1.00 67.56 165 THR A O 1
ATOM 1350 N N . GLU A 1 166 ? -31.229 -10.377 -3.209 1.00 76.56 166 GLU A N 1
ATOM 1351 C CA . GLU A 1 166 ? -31.838 -9.397 -4.134 1.00 76.56 166 GLU A CA 1
ATOM 1352 C C . GLU A 1 166 ? -31.051 -9.174 -5.444 1.00 76.56 166 GLU A C 1
ATOM 1354 O O . GLU A 1 166 ? -31.645 -9.072 -6.515 1.00 76.56 166 GLU A O 1
ATOM 1359 N N . PHE A 1 167 ? -29.715 -9.182 -5.398 1.00 80.25 167 PHE A N 1
ATOM 1360 C CA . PHE A 1 167 ? -28.865 -8.963 -6.578 1.00 80.25 167 PHE A CA 1
ATOM 1361 C C . PHE A 1 167 ? -28.523 -10.247 -7.363 1.00 80.25 167 PHE A C 1
ATOM 1363 O O . PHE A 1 167 ? -27.808 -10.186 -8.364 1.00 80.25 167 PHE A O 1
ATOM 1370 N N . THR A 1 168 ? -29.019 -11.418 -6.943 1.00 79.88 168 THR A N 1
ATOM 1371 C CA . THR A 1 168 ? -28.625 -12.725 -7.509 1.00 79.88 168 THR A CA 1
ATOM 1372 C C . THR A 1 168 ? -28.963 -12.851 -8.983 1.00 79.88 168 THR A C 1
ATOM 1374 O O . THR A 1 168 ? -28.115 -13.302 -9.751 1.00 79.88 168 THR A O 1
ATOM 1377 N N . ASP A 1 169 ? -30.156 -12.424 -9.399 1.00 80.38 169 ASP A N 1
ATOM 1378 C CA . ASP A 1 169 ? -30.580 -12.524 -10.799 1.00 80.38 169 ASP A CA 1
ATOM 1379 C C . ASP A 1 169 ? -29.708 -11.642 -11.705 1.00 80.38 169 ASP A C 1
ATOM 1381 O O . ASP A 1 169 ? -29.286 -12.075 -12.778 1.00 80.38 169 ASP A O 1
ATOM 1385 N N . PHE A 1 170 ? -29.342 -10.444 -11.234 1.00 84.44 170 PHE A N 1
ATOM 1386 C CA . PHE A 1 170 ? -28.446 -9.532 -11.946 1.00 84.44 170 PHE A CA 1
ATOM 1387 C C . PHE A 1 170 ? -27.026 -10.100 -12.079 1.00 84.44 170 PHE A C 1
ATOM 1389 O O . PHE A 1 170 ? -26.486 -10.173 -13.183 1.00 84.44 170 PHE A O 1
ATOM 1396 N N . VAL A 1 171 ? -26.414 -10.546 -10.977 1.00 81.62 171 VAL A N 1
ATOM 1397 C CA . VAL A 1 171 ? -25.040 -11.083 -11.001 1.00 81.62 171 VAL A CA 1
ATOM 1398 C C . VAL A 1 171 ? -24.981 -12.417 -11.760 1.00 81.62 171 VAL A C 1
ATOM 1400 O O . VAL A 1 171 ? -24.032 -12.667 -12.502 1.00 81.62 171 VAL A O 1
ATOM 1403 N N . THR A 1 172 ? -26.028 -13.243 -11.679 1.00 81.88 172 THR A N 1
ATOM 1404 C CA . THR A 1 172 ? -26.141 -14.472 -12.483 1.00 81.88 172 THR A CA 1
ATOM 1405 C C . THR A 1 172 ? -26.286 -14.159 -13.975 1.00 81.88 172 THR A C 1
ATOM 1407 O O . THR A 1 172 ? -25.694 -14.862 -14.791 1.00 81.88 172 THR A O 1
ATOM 1410 N N . ALA A 1 173 ? -26.993 -13.087 -14.352 1.00 82.81 173 ALA A N 1
ATOM 1411 C CA . ALA A 1 173 ? -27.062 -12.631 -15.742 1.00 82.81 173 ALA A CA 1
ATOM 1412 C C . ALA A 1 173 ? -25.711 -12.107 -16.270 1.00 82.81 173 ALA A C 1
ATOM 1414 O O . ALA A 1 173 ? -25.409 -12.310 -17.444 1.00 82.81 173 ALA A O 1
ATOM 1415 N N . VAL A 1 174 ? -24.876 -11.494 -15.419 1.00 82.06 174 VAL A N 1
ATOM 1416 C CA . VAL A 1 174 ? -23.514 -11.056 -15.792 1.00 82.06 174 VAL A CA 1
ATOM 1417 C C . VAL A 1 174 ? -22.569 -12.242 -16.016 1.00 82.06 174 VAL A C 1
ATOM 1419 O O . VAL A 1 174 ? -21.854 -12.269 -17.014 1.00 82.06 174 VAL A O 1
ATOM 1422 N N . PHE A 1 175 ? -22.549 -13.224 -15.108 1.00 77.00 175 PHE A N 1
ATOM 1423 C CA . PHE A 1 175 ? -21.572 -14.323 -15.160 1.00 77.00 175 PHE A CA 1
ATOM 1424 C C . PHE A 1 175 ? -22.041 -15.576 -15.920 1.00 77.00 175 PHE A C 1
ATOM 1426 O O . PHE A 1 175 ? -21.211 -16.411 -16.271 1.00 77.00 175 PHE A O 1
ATOM 1433 N N . SER A 1 176 ? -23.346 -15.750 -16.163 1.00 72.81 176 SER A N 1
ATOM 1434 C CA . SER A 1 176 ? -24.011 -16.992 -16.628 1.00 72.81 176 SER A CA 1
ATOM 1435 C C . SER A 1 176 ? -23.882 -18.214 -15.695 1.00 72.81 176 SER A C 1
ATOM 1437 O O . SER A 1 176 ? -24.832 -18.989 -15.557 1.00 72.81 176 SER A O 1
ATOM 1439 N N . VAL A 1 177 ? -22.740 -18.385 -15.024 1.00 74.75 177 VAL A N 1
ATOM 1440 C CA . VAL A 1 177 ? -22.489 -19.336 -13.933 1.00 74.75 177 VAL A CA 1
ATOM 1441 C C . VAL A 1 177 ? -21.696 -18.602 -12.853 1.00 74.75 177 VAL A C 1
ATOM 1443 O O . VAL A 1 177 ? -20.615 -18.091 -13.126 1.00 74.75 177 VAL A O 1
ATOM 1446 N N . LEU A 1 178 ? -22.228 -18.537 -11.629 1.00 76.81 178 LEU A N 1
ATOM 1447 C CA . LEU A 1 178 ? -21.574 -17.843 -10.514 1.00 76.81 178 LEU A CA 1
ATOM 1448 C C . LEU A 1 178 ? -20.213 -18.493 -10.174 1.00 76.81 178 LEU A C 1
ATOM 1450 O O . LEU A 1 178 ? -20.181 -19.702 -9.922 1.00 76.81 178 LEU A O 1
ATOM 1454 N N . PRO A 1 179 ? -19.103 -17.727 -10.131 1.00 76.88 179 PRO A N 1
ATOM 1455 C CA . PRO A 1 179 ? -17.799 -18.245 -9.723 1.00 76.88 179 PRO A CA 1
ATOM 1456 C C . PRO A 1 179 ? -17.796 -18.839 -8.300 1.00 76.88 179 PRO A C 1
ATOM 1458 O O . PRO A 1 179 ? -18.495 -18.336 -7.415 1.00 76.88 179 PRO A O 1
ATOM 1461 N N . PRO A 1 180 ? -16.994 -19.885 -8.028 1.00 71.81 180 PRO A N 1
ATOM 1462 C CA . PRO A 1 180 ? -16.941 -20.506 -6.708 1.00 71.81 180 PRO A CA 1
ATOM 1463 C C . PRO A 1 180 ? -16.404 -19.520 -5.661 1.00 71.81 180 PRO A C 1
ATOM 1465 O O . PRO A 1 180 ? -15.280 -19.040 -5.771 1.00 71.81 180 PRO A O 1
ATOM 1468 N N . GLY A 1 181 ? -17.206 -19.247 -4.628 1.00 75.75 181 GLY A N 1
ATOM 1469 C CA . GLY A 1 181 ? -16.859 -18.306 -3.556 1.00 75.75 181 GLY A CA 1
ATOM 1470 C C . GLY A 1 181 ? -17.246 -16.843 -3.811 1.00 75.75 181 GLY A C 1
ATOM 1471 O O . GLY A 1 181 ? -16.845 -15.981 -3.024 1.00 75.75 181 GLY A O 1
ATOM 1472 N N . ILE A 1 182 ? -18.010 -16.534 -4.868 1.00 80.69 182 ILE A N 1
ATOM 1473 C CA . ILE A 1 182 ? -18.508 -15.171 -5.093 1.00 80.69 182 ILE A CA 1
ATOM 1474 C C . ILE A 1 182 ? -19.564 -14.784 -4.043 1.00 80.69 182 ILE A C 1
ATOM 1476 O O . ILE A 1 182 ? -20.617 -15.408 -3.912 1.00 80.69 182 ILE A O 1
ATOM 1480 N N . ILE A 1 183 ? -19.280 -13.723 -3.291 1.00 85.75 183 ILE A N 1
ATOM 1481 C CA . ILE A 1 183 ? -20.245 -13.039 -2.432 1.00 85.75 183 ILE A CA 1
ATOM 1482 C C . ILE A 1 183 ? -20.947 -12.017 -3.326 1.00 85.75 183 ILE A C 1
ATOM 1484 O O . ILE A 1 183 ? -20.393 -10.965 -3.650 1.00 85.75 183 ILE A O 1
ATOM 1488 N N . ILE A 1 184 ? -22.166 -12.362 -3.737 1.00 85.19 184 ILE A N 1
ATOM 1489 C CA . ILE A 1 184 ? -22.983 -11.624 -4.712 1.00 85.19 184 ILE A CA 1
ATOM 1490 C C . ILE A 1 184 ? -23.077 -10.134 -4.349 1.00 85.19 184 ILE A C 1
ATOM 1492 O O . ILE A 1 184 ? -22.800 -9.273 -5.184 1.00 85.19 184 ILE A O 1
ATOM 1496 N N . ASP A 1 185 ? -23.386 -9.836 -3.088 1.00 86.56 185 ASP A N 1
ATOM 1497 C CA . ASP A 1 185 ? -23.624 -8.471 -2.609 1.00 86.56 185 ASP A CA 1
ATOM 1498 C C . ASP A 1 185 ? -22.338 -7.630 -2.608 1.00 86.56 185 ASP A C 1
ATOM 1500 O O . ASP A 1 185 ? -22.347 -6.478 -3.037 1.00 86.56 185 ASP A O 1
ATOM 1504 N N . ASN A 1 186 ? -21.201 -8.219 -2.214 1.00 89.69 186 ASN A N 1
ATOM 1505 C CA . ASN A 1 186 ? -19.898 -7.547 -2.253 1.00 89.69 186 ASN A CA 1
ATOM 1506 C C . ASN A 1 186 ? -19.462 -7.256 -3.694 1.00 89.69 186 ASN A C 1
ATOM 1508 O O . ASN A 1 186 ? -18.896 -6.196 -3.955 1.00 89.69 186 ASN A O 1
ATOM 1512 N N . TRP A 1 187 ? -19.724 -8.176 -4.629 1.00 90.56 187 TRP A N 1
ATOM 1513 C CA . TRP A 1 187 ? -19.433 -7.956 -6.046 1.00 90.56 187 TRP A CA 1
ATOM 1514 C C . TRP A 1 187 ? -20.308 -6.836 -6.627 1.00 90.56 187 TRP A C 1
ATOM 1516 O O . TRP A 1 187 ? -19.795 -5.920 -7.270 1.00 90.56 187 TRP A O 1
ATOM 1526 N N . TYR A 1 188 ? -21.616 -6.860 -6.348 1.00 89.31 188 TYR A N 1
ATOM 1527 C CA . TYR A 1 188 ? -22.557 -5.848 -6.831 1.00 89.31 188 TYR A CA 1
ATOM 1528 C C . TYR A 1 188 ? -22.263 -4.458 -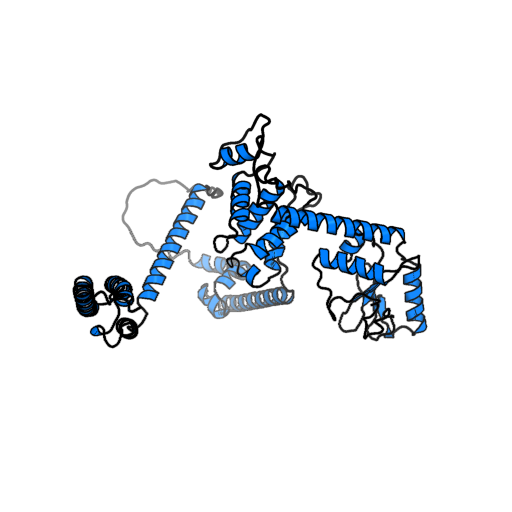6.248 1.00 89.31 188 TYR A C 1
ATOM 1530 O O . TYR A 1 188 ? -22.153 -3.483 -6.992 1.00 89.31 188 TYR A O 1
ATOM 1538 N N . ASN A 1 189 ? -22.020 -4.366 -4.938 1.00 87.81 189 ASN A N 1
ATOM 1539 C CA . ASN A 1 189 ? -21.591 -3.122 -4.300 1.00 87.81 189 ASN A CA 1
ATOM 1540 C C . ASN A 1 189 ? -20.230 -2.657 -4.839 1.00 87.81 189 ASN A C 1
ATOM 1542 O O . ASN A 1 189 ? -20.029 -1.464 -5.038 1.00 87.81 189 ASN A O 1
ATOM 1546 N N . GLY A 1 190 ? -19.314 -3.577 -5.159 1.00 89.50 190 GLY A N 1
ATOM 1547 C CA . GLY A 1 190 ? -18.036 -3.258 -5.799 1.00 89.50 190 GLY A CA 1
ATOM 1548 C C . GLY A 1 190 ? -18.217 -2.628 -7.180 1.00 89.50 190 GLY A C 1
ATOM 1549 O O . GLY A 1 190 ? -17.577 -1.620 -7.478 1.00 89.50 190 GLY A O 1
ATOM 1550 N N . ARG A 1 191 ? -19.165 -3.136 -7.978 1.00 89.69 191 ARG A N 1
ATOM 1551 C CA . ARG A 1 191 ? -19.579 -2.526 -9.251 1.00 89.69 191 ARG A CA 1
ATOM 1552 C C . ARG A 1 191 ? -20.180 -1.132 -9.055 1.00 89.69 191 ARG A C 1
ATOM 1554 O O . ARG A 1 191 ? -19.860 -0.231 -9.829 1.00 89.69 191 ARG A O 1
ATOM 1561 N N . LEU A 1 192 ? -21.024 -0.938 -8.036 1.00 89.06 192 LEU A N 1
ATOM 1562 C CA . LEU A 1 192 ? -21.607 0.370 -7.709 1.00 89.06 192 LEU A CA 1
ATOM 1563 C C . LEU A 1 192 ? -20.540 1.386 -7.284 1.00 89.06 192 LEU A C 1
ATOM 1565 O O . LEU A 1 192 ? -20.539 2.502 -7.802 1.00 89.06 192 LEU A O 1
ATOM 1569 N N . TYR A 1 193 ? -19.604 0.999 -6.411 1.00 88.38 193 TYR A N 1
ATOM 1570 C CA . TYR A 1 193 ? -18.463 1.841 -6.051 1.00 88.38 193 TYR A CA 1
ATOM 1571 C C . TYR A 1 193 ? -17.631 2.173 -7.296 1.00 88.38 193 TYR A C 1
ATOM 1573 O O . TYR A 1 193 ? -17.416 3.348 -7.566 1.00 88.38 193 TYR A O 1
ATOM 1581 N N . HIS A 1 194 ? -17.267 1.189 -8.127 1.00 90.19 194 HIS A N 1
ATOM 1582 C CA . HIS A 1 194 ? -16.507 1.412 -9.368 1.00 90.19 194 HIS A CA 1
ATOM 1583 C C . HIS A 1 194 ? -17.208 2.372 -10.357 1.00 90.19 194 HIS A C 1
ATOM 1585 O O . HIS A 1 194 ? -16.543 3.016 -11.169 1.00 90.19 194 HIS A O 1
ATOM 1591 N N . LEU A 1 195 ? -18.541 2.469 -10.338 1.00 86.19 195 LEU A N 1
ATOM 1592 C CA . LEU A 1 195 ? -19.293 3.398 -11.190 1.00 86.19 195 LEU A CA 1
ATOM 1593 C C . LEU A 1 195 ? -19.413 4.807 -10.592 1.00 86.19 195 LEU A C 1
ATOM 1595 O O . LEU A 1 195 ? -19.280 5.784 -11.324 1.00 86.19 195 LEU A O 1
ATOM 1599 N N . ASN A 1 196 ? -19.665 4.912 -9.285 1.00 83.38 196 ASN A N 1
ATOM 1600 C CA . ASN A 1 196 ? -20.103 6.158 -8.646 1.00 83.38 196 ASN A CA 1
ATOM 1601 C C . ASN A 1 196 ? -19.020 6.842 -7.791 1.00 83.38 196 ASN A C 1
ATOM 1603 O O . ASN A 1 196 ? -19.193 7.989 -7.374 1.00 83.38 196 ASN A O 1
ATOM 1607 N N . GLY A 1 197 ? -17.920 6.147 -7.493 1.00 85.00 197 GLY A N 1
ATOM 1608 C CA . GLY A 1 197 ? -16.997 6.540 -6.432 1.00 85.00 197 GLY A CA 1
ATOM 1609 C C . GLY A 1 197 ? -17.547 6.253 -5.035 1.00 85.00 197 GLY A C 1
ATOM 1610 O O . GLY A 1 197 ? -18.550 5.556 -4.860 1.00 85.00 197 GLY A O 1
ATOM 1611 N N . LEU A 1 198 ? -16.893 6.811 -4.016 1.00 84.75 198 LEU A N 1
ATOM 1612 C CA . LEU A 1 198 ? -17.501 6.911 -2.688 1.00 84.75 198 LEU A CA 1
ATOM 1613 C C . LEU A 1 198 ? -18.688 7.884 -2.763 1.00 84.75 198 LEU A C 1
ATOM 1615 O O . LEU A 1 198 ? -18.595 8.940 -3.385 1.00 84.75 198 LEU A O 1
ATOM 1619 N N . THR A 1 199 ? -19.797 7.539 -2.117 1.00 82.94 199 THR A N 1
ATOM 1620 C CA . THR A 1 199 ? -21.045 8.328 -2.104 1.00 82.94 199 THR A CA 1
ATOM 1621 C C . THR A 1 199 ? -21.332 8.969 -0.744 1.00 82.94 199 THR A C 1
ATOM 1623 O O . THR A 1 199 ? -22.251 9.776 -0.610 1.00 82.94 199 THR A O 1
ATOM 1626 N N . GLY A 1 200 ? -20.550 8.626 0.282 1.00 83.69 200 GLY A N 1
ATOM 1627 C CA . GLY A 1 200 ? -20.677 9.184 1.620 1.00 83.69 200 GLY A CA 1
ATOM 1628 C C . GLY A 1 200 ? -19.469 8.903 2.522 1.00 83.69 200 GLY A C 1
ATOM 1629 O O . GLY A 1 200 ? -18.610 8.074 2.207 1.00 83.69 200 GLY A O 1
ATOM 1630 N N . PRO A 1 201 ? -19.378 9.600 3.670 1.00 82.00 201 PRO A N 1
ATOM 1631 C CA . PRO A 1 201 ? -18.293 9.419 4.629 1.00 82.00 201 PRO A CA 1
ATOM 1632 C C . PRO A 1 201 ? -18.276 8.003 5.224 1.00 82.00 201 PRO A C 1
ATOM 1634 O O . PRO A 1 201 ? -19.293 7.316 5.284 1.00 82.00 201 PRO A O 1
ATOM 1637 N N . SER A 1 202 ? -17.105 7.584 5.709 1.00 81.69 202 SER A N 1
ATOM 1638 C CA . SER A 1 202 ? -16.841 6.273 6.334 1.00 81.69 202 SER A CA 1
ATOM 1639 C C . SER A 1 202 ? -16.973 5.029 5.436 1.00 81.69 202 SER A C 1
ATOM 1641 O O . SER A 1 202 ? -16.583 3.949 5.873 1.00 81.69 202 SER A O 1
ATOM 1643 N N . GLN A 1 203 ? -17.402 5.155 4.175 1.00 85.44 203 GLN A N 1
ATOM 1644 C CA . GLN A 1 203 ? -17.531 4.027 3.237 1.00 85.44 203 GLN A CA 1
ATOM 1645 C C . GLN A 1 203 ? -16.197 3.374 2.817 1.00 85.44 203 GLN A C 1
ATOM 1647 O O . GLN A 1 203 ? -16.218 2.259 2.306 1.00 85.44 203 GLN A O 1
ATOM 1652 N N . ARG A 1 204 ? -15.028 4.009 3.037 1.00 86.56 204 ARG A N 1
ATOM 1653 C CA . ARG A 1 204 ? -13.716 3.529 2.532 1.00 86.56 204 ARG A CA 1
ATOM 1654 C C . ARG A 1 204 ? -13.467 2.039 2.800 1.00 86.56 204 ARG A C 1
ATOM 1656 O O . ARG A 1 204 ? -13.065 1.322 1.894 1.00 86.56 204 ARG A O 1
ATOM 1663 N N . ALA A 1 205 ? -13.691 1.571 4.028 1.00 84.94 205 ALA A N 1
ATOM 1664 C CA . ALA A 1 205 ? -13.399 0.187 4.416 1.00 84.94 205 ALA A CA 1
ATOM 1665 C C . ALA A 1 205 ? -14.281 -0.844 3.684 1.00 84.94 205 ALA A C 1
ATOM 1667 O O . ALA A 1 205 ? -13.817 -1.920 3.301 1.00 84.94 205 ALA A O 1
ATOM 1668 N N . GLU A 1 206 ? -15.547 -0.491 3.474 1.00 87.06 206 GLU A N 1
ATOM 1669 C CA . GLU A 1 206 ? -16.519 -1.287 2.728 1.00 87.06 206 GLU A CA 1
ATOM 1670 C C . GLU A 1 206 ? -16.171 -1.286 1.236 1.00 87.06 206 GLU A C 1
ATOM 1672 O O . GLU A 1 206 ? -16.044 -2.352 0.638 1.00 87.06 206 GLU A O 1
ATOM 1677 N N . ALA A 1 207 ? -15.900 -0.105 0.672 1.00 87.81 207 ALA A N 1
ATOM 1678 C CA . ALA A 1 207 ? -15.498 0.065 -0.718 1.00 87.81 207 ALA A CA 1
ATOM 1679 C C . ALA A 1 207 ? -14.222 -0.718 -1.057 1.00 87.81 207 ALA A C 1
ATOM 1681 O O . ALA A 1 207 ? -14.219 -1.421 -2.056 1.00 87.81 207 ALA A O 1
ATOM 1682 N N . ILE A 1 208 ? -13.178 -0.694 -0.215 1.00 88.38 208 ILE A N 1
ATOM 1683 C CA . ILE A 1 208 ? -11.962 -1.515 -0.403 1.00 88.38 208 ILE A CA 1
ATOM 1684 C C . ILE A 1 208 ? -12.315 -3.004 -0.519 1.00 88.38 208 ILE A C 1
ATOM 1686 O O . ILE A 1 208 ? -11.856 -3.688 -1.432 1.00 88.38 208 ILE A O 1
ATOM 1690 N N . THR A 1 209 ? -13.160 -3.498 0.390 1.00 88.69 209 THR A N 1
ATOM 1691 C CA . THR A 1 209 ? -13.564 -4.911 0.430 1.00 88.69 209 THR A CA 1
ATOM 1692 C C . THR A 1 209 ? -14.382 -5.287 -0.808 1.00 88.69 209 THR A C 1
ATOM 1694 O O . THR A 1 209 ? -14.130 -6.315 -1.435 1.00 88.69 209 THR A O 1
ATOM 1697 N N . CYS A 1 210 ? -15.336 -4.439 -1.194 1.00 89.31 210 CYS A N 1
ATOM 1698 C CA . CYS A 1 210 ? -16.227 -4.676 -2.325 1.00 89.31 210 CYS A CA 1
ATOM 1699 C C . CYS A 1 210 ? -15.505 -4.526 -3.675 1.00 89.31 210 CYS A C 1
ATOM 1701 O O . CYS A 1 210 ? -15.668 -5.373 -4.547 1.00 89.31 210 CYS A O 1
ATOM 1703 N N . LEU A 1 211 ? -14.652 -3.508 -3.841 1.00 90.25 211 LEU A N 1
ATOM 1704 C CA . LEU A 1 211 ? -13.819 -3.312 -5.034 1.00 90.25 211 LEU A CA 1
ATOM 1705 C C . LEU A 1 211 ? -12.817 -4.454 -5.204 1.00 90.25 211 LEU A C 1
ATOM 1707 O O . LEU A 1 211 ? -12.721 -5.006 -6.295 1.00 90.25 211 LEU A O 1
ATOM 1711 N N . GLY A 1 212 ? -12.124 -4.867 -4.138 1.00 88.94 212 GLY A N 1
ATOM 1712 C CA . GLY A 1 212 ? -11.210 -6.010 -4.197 1.00 88.94 212 GLY A CA 1
ATOM 1713 C C . GLY A 1 212 ? -11.911 -7.303 -4.611 1.00 88.94 212 GLY A C 1
ATOM 1714 O O . GLY A 1 212 ? -11.370 -8.055 -5.418 1.00 88.94 212 GLY A O 1
ATOM 1715 N N . HIS A 1 213 ? -13.140 -7.518 -4.134 1.00 86.56 213 HIS A N 1
ATOM 1716 C CA . HIS A 1 213 ? -13.975 -8.661 -4.502 1.00 86.56 213 HIS A CA 1
ATOM 1717 C C . HIS A 1 213 ? -14.521 -8.572 -5.942 1.00 86.56 213 HIS A C 1
ATOM 1719 O O . HIS A 1 213 ? -14.543 -9.572 -6.655 1.00 86.56 213 HIS A O 1
ATOM 1725 N N . TYR A 1 214 ? -14.910 -7.379 -6.401 1.00 90.50 214 TYR A N 1
ATOM 1726 C CA . TYR A 1 214 ? -15.328 -7.122 -7.784 1.00 90.50 214 TYR A CA 1
ATOM 1727 C C . TYR A 1 214 ? -14.176 -7.332 -8.777 1.00 90.50 214 TYR A C 1
ATOM 1729 O O . TYR A 1 214 ? -14.327 -8.072 -9.744 1.00 90.50 214 TYR A O 1
ATOM 1737 N N . LEU A 1 215 ? -12.991 -6.783 -8.492 1.00 89.00 215 LEU A N 1
ATOM 1738 C CA . LEU A 1 215 ? -11.787 -6.965 -9.309 1.00 89.00 215 LEU A CA 1
ATOM 1739 C C . LEU A 1 215 ? -11.275 -8.417 -9.298 1.00 89.00 215 LEU A C 1
ATOM 1741 O O . LEU A 1 215 ? -10.732 -8.870 -10.301 1.00 89.00 215 LEU A O 1
ATOM 1745 N N . PHE A 1 216 ? -11.468 -9.163 -8.201 1.00 87.00 216 PHE A N 1
ATOM 1746 C CA . PHE A 1 216 ? -11.066 -10.573 -8.108 1.00 87.00 216 PHE A CA 1
ATOM 1747 C C . PHE A 1 216 ? -11.801 -11.468 -9.117 1.00 87.00 216 PHE A C 1
ATOM 1749 O O . PHE A 1 216 ? -11.177 -12.315 -9.751 1.00 87.00 216 PHE A O 1
ATOM 1756 N N . TYR A 1 217 ? -13.113 -11.271 -9.288 1.00 84.56 217 TYR A N 1
ATOM 1757 C CA . TYR A 1 217 ? -13.924 -12.033 -10.250 1.00 84.56 217 TYR A CA 1
ATOM 1758 C C . TYR A 1 217 ? -14.079 -11.346 -11.616 1.00 84.56 217 TYR A C 1
ATOM 1760 O O . TYR A 1 217 ? -14.540 -11.980 -12.565 1.00 84.56 217 TYR A O 1
ATOM 1768 N N . GLY A 1 218 ? -13.682 -10.077 -11.730 1.00 87.62 218 GLY A N 1
ATOM 1769 C CA . GLY A 1 218 ? -13.854 -9.262 -12.930 1.00 87.62 218 GLY A CA 1
ATOM 1770 C C . GLY A 1 218 ? -15.309 -8.847 -13.173 1.00 87.62 218 GLY A C 1
ATOM 1771 O O . GLY A 1 218 ? -16.187 -9.044 -12.333 1.00 87.62 218 GLY A O 1
ATOM 1772 N N . ASP A 1 219 ? -15.577 -8.288 -14.353 1.00 88.25 219 ASP A N 1
ATOM 1773 C CA . ASP A 1 219 ? -16.935 -8.031 -14.847 1.00 88.25 219 ASP A CA 1
ATOM 1774 C C . ASP A 1 219 ? -17.022 -8.371 -16.345 1.00 88.25 219 ASP A C 1
ATOM 1776 O O . ASP A 1 219 ? -16.705 -7.526 -17.195 1.00 88.25 219 ASP A O 1
ATOM 1780 N N . PRO A 1 220 ? -17.472 -9.595 -16.691 1.00 84.31 220 PRO A N 1
ATOM 1781 C CA . PRO A 1 220 ? -17.655 -10.024 -18.076 1.00 84.31 220 PRO A CA 1
ATOM 1782 C C . PRO A 1 220 ? -18.555 -9.097 -18.901 1.00 84.31 220 PRO A C 1
ATOM 1784 O O . PRO A 1 220 ? -18.304 -8.901 -20.086 1.00 84.31 220 PRO A O 1
ATOM 1787 N N . SER A 1 221 ? -19.559 -8.460 -18.284 1.00 82.25 221 SER A N 1
ATOM 1788 C CA . SER A 1 221 ? -20.471 -7.538 -18.983 1.00 82.25 221 SER A CA 1
ATOM 1789 C C . SER A 1 221 ? -19.851 -6.171 -19.299 1.00 82.25 221 SER A C 1
ATOM 1791 O O . SER A 1 221 ? -20.474 -5.354 -19.976 1.00 82.25 221 SER A O 1
ATOM 1793 N N . ARG A 1 222 ? -18.633 -5.912 -18.805 1.00 80.12 222 ARG A N 1
ATOM 1794 C CA . ARG A 1 222 ? -17.857 -4.681 -19.033 1.00 80.12 222 ARG A CA 1
ATOM 1795 C C . ARG A 1 222 ? -16.459 -4.950 -19.602 1.00 80.12 222 ARG A C 1
ATOM 1797 O O . ARG A 1 222 ? -15.660 -4.022 -19.685 1.00 80.12 222 ARG A O 1
ATOM 1804 N N . GLY A 1 223 ? -16.148 -6.203 -19.951 1.00 80.19 223 GLY A N 1
ATOM 1805 C CA . GLY A 1 223 ? -14.820 -6.615 -20.417 1.00 80.19 223 GLY A CA 1
ATOM 1806 C C . GLY A 1 223 ? -13.706 -6.462 -19.372 1.00 80.19 223 GLY A C 1
ATOM 1807 O O . GLY A 1 223 ? -12.541 -6.363 -19.745 1.00 80.19 223 GLY A O 1
ATOM 1808 N N . LEU A 1 224 ? -14.041 -6.406 -18.077 1.00 83.00 224 LEU A N 1
ATOM 1809 C CA . LEU A 1 224 ? -13.061 -6.199 -17.010 1.00 83.00 224 LEU A CA 1
ATOM 1810 C C . LEU A 1 224 ? -12.474 -7.560 -16.580 1.00 83.00 224 LEU A C 1
ATOM 1812 O O . LEU A 1 224 ? -13.239 -8.411 -16.115 1.00 83.00 224 LEU A O 1
ATOM 1816 N N . PRO A 1 225 ? -11.154 -7.793 -16.731 1.00 82.00 225 PRO A N 1
ATOM 1817 C CA . PRO A 1 225 ? -10.542 -9.096 -16.479 1.00 82.00 225 PRO A CA 1
ATOM 1818 C C . PRO A 1 225 ? -10.521 -9.457 -14.989 1.00 82.00 225 PRO A C 1
ATOM 1820 O O . PRO A 1 225 ? -10.352 -8.598 -14.125 1.00 82.00 225 PRO A O 1
ATOM 1823 N N . ALA A 1 226 ? -10.657 -10.749 -14.689 1.00 84.62 226 ALA A N 1
ATOM 1824 C CA . ALA A 1 226 ? -10.583 -11.271 -13.329 1.00 84.62 226 ALA A CA 1
ATOM 1825 C C . ALA A 1 226 ? -9.129 -11.280 -12.827 1.00 84.62 226 ALA A C 1
ATOM 1827 O O . ALA A 1 226 ? -8.332 -12.132 -13.225 1.00 84.62 226 ALA A O 1
ATOM 1828 N N . LEU A 1 227 ? -8.787 -10.351 -11.933 1.00 81.06 227 LEU A N 1
ATOM 1829 C CA . LEU A 1 227 ? -7.495 -10.323 -11.247 1.00 81.06 227 LEU A CA 1
ATOM 1830 C C . LEU A 1 227 ? -7.517 -11.375 -10.131 1.00 81.06 227 LEU A C 1
ATOM 1832 O O . LEU A 1 227 ? -7.770 -11.048 -8.978 1.00 81.06 227 LEU A O 1
ATOM 1836 N N . GLY A 1 228 ? -7.337 -12.653 -10.466 1.00 77.00 228 GLY A N 1
ATOM 1837 C CA . GLY A 1 228 ? -7.467 -13.768 -9.518 1.00 77.00 228 GLY A CA 1
ATOM 1838 C C . GLY A 1 228 ? -6.373 -13.834 -8.437 1.00 77.00 228 GLY A C 1
ATOM 1839 O O . GLY A 1 228 ? -5.824 -12.821 -7.998 1.00 77.00 228 GLY A O 1
ATOM 1840 N N . TYR A 1 229 ? -6.047 -15.054 -8.001 1.00 74.44 229 TYR A N 1
ATOM 1841 C CA . TYR A 1 229 ? -4.812 -15.300 -7.248 1.00 74.44 229 TYR A CA 1
ATOM 1842 C C . TYR A 1 229 ? -3.595 -15.131 -8.170 1.00 74.44 229 TYR A C 1
ATOM 1844 O O . TYR A 1 229 ? -3.667 -15.526 -9.334 1.00 74.44 229 TYR A O 1
ATOM 1852 N N . GLY A 1 230 ? -2.496 -14.575 -7.659 1.00 69.38 230 GLY A N 1
ATOM 1853 C CA . GLY A 1 230 ? -1.303 -14.230 -8.446 1.00 69.38 230 GLY A CA 1
ATOM 1854 C C . GLY A 1 230 ? -1.352 -12.846 -9.110 1.00 69.38 230 GLY A C 1
ATOM 1855 O O . GLY A 1 230 ? -0.458 -12.520 -9.886 1.00 69.38 230 GLY A O 1
ATOM 1856 N N . TYR A 1 231 ? -2.386 -12.051 -8.812 1.00 77.00 231 TYR A N 1
ATOM 1857 C CA . TYR A 1 231 ? -2.581 -10.666 -9.273 1.00 77.00 231 TYR A CA 1
ATOM 1858 C C . TYR A 1 231 ? -2.854 -9.711 -8.097 1.00 77.00 231 TYR A C 1
ATOM 1860 O O . TYR A 1 231 ? -3.601 -8.735 -8.208 1.00 77.00 231 TYR A O 1
ATOM 1868 N N . GLU A 1 232 ? -2.322 -10.024 -6.914 1.00 80.12 232 GLU A N 1
ATOM 1869 C CA . GLU A 1 232 ? -2.544 -9.253 -5.691 1.00 80.12 232 GLU A CA 1
ATOM 1870 C C . GLU A 1 232 ? -1.978 -7.827 -5.797 1.00 80.12 232 GLU A C 1
ATOM 1872 O O . GLU A 1 232 ? -2.632 -6.885 -5.349 1.00 80.12 232 GLU A O 1
ATOM 1877 N N . GLN A 1 233 ? -0.828 -7.645 -6.459 1.00 79.88 233 GLN A N 1
ATOM 1878 C CA . GLN A 1 233 ? -0.214 -6.328 -6.672 1.00 79.88 233 GLN A CA 1
ATOM 1879 C C . GLN A 1 233 ? -1.030 -5.481 -7.658 1.00 79.88 233 GLN A C 1
ATOM 1881 O O . GLN A 1 233 ? -1.387 -4.344 -7.350 1.00 79.88 233 GLN A O 1
ATOM 1886 N N . GLU A 1 234 ? -1.417 -6.046 -8.805 1.00 81.19 234 GLU A N 1
ATOM 1887 C CA . GLU A 1 234 ? -2.261 -5.369 -9.793 1.00 81.19 234 GLU A CA 1
ATOM 1888 C C . GLU A 1 234 ? -3.633 -4.991 -9.209 1.00 81.19 234 GLU A C 1
ATOM 1890 O O . GLU A 1 234 ? -4.151 -3.907 -9.485 1.00 81.19 234 GLU A O 1
ATOM 1895 N N . ARG A 1 235 ? -4.204 -5.842 -8.343 1.00 86.31 235 ARG A N 1
ATOM 1896 C CA . ARG A 1 235 ? -5.436 -5.546 -7.596 1.00 86.31 235 ARG A CA 1
ATOM 1897 C C . ARG A 1 235 ? -5.239 -4.409 -6.594 1.00 86.31 235 ARG A C 1
ATOM 1899 O O . ARG A 1 235 ? -6.109 -3.546 -6.503 1.00 86.31 235 ARG A O 1
ATOM 1906 N N . GLN A 1 236 ? -4.135 -4.401 -5.842 1.00 88.50 236 GLN A N 1
ATOM 1907 C CA . GLN A 1 236 ? -3.815 -3.313 -4.915 1.00 88.50 236 GLN A CA 1
ATOM 1908 C C . GLN A 1 236 ? -3.721 -1.982 -5.667 1.00 88.50 236 GLN A C 1
ATOM 1910 O O . GLN A 1 236 ? -4.434 -1.043 -5.319 1.00 88.50 236 GLN A O 1
ATOM 1915 N N . TRP A 1 237 ? -2.923 -1.927 -6.739 1.00 87.62 237 TRP A N 1
ATOM 1916 C CA . TRP A 1 237 ? -2.772 -0.731 -7.571 1.00 87.62 237 TRP A CA 1
ATOM 1917 C C . TRP A 1 237 ? -4.106 -0.246 -8.143 1.00 87.62 237 TRP A C 1
ATOM 1919 O O . TRP A 1 237 ? -4.396 0.945 -8.067 1.00 87.62 237 TRP A O 1
ATOM 1929 N N . ALA A 1 238 ? -4.948 -1.150 -8.652 1.00 87.19 238 ALA A N 1
ATOM 1930 C CA . ALA A 1 238 ? -6.259 -0.789 -9.188 1.00 87.19 238 ALA A CA 1
ATOM 1931 C C . ALA A 1 238 ? -7.201 -0.192 -8.123 1.00 87.19 238 ALA A C 1
ATOM 1933 O O . ALA A 1 238 ? -7.955 0.731 -8.429 1.00 87.19 238 ALA A O 1
ATOM 1934 N N . ILE A 1 239 ? -7.159 -0.670 -6.872 1.00 89.56 239 ILE A N 1
ATOM 1935 C CA . ILE A 1 239 ? -7.947 -0.091 -5.769 1.00 89.56 239 ILE A CA 1
ATOM 1936 C C . ILE A 1 239 ? -7.340 1.242 -5.299 1.00 89.56 239 ILE A C 1
ATOM 1938 O O . ILE A 1 239 ? -8.093 2.176 -5.028 1.00 89.56 239 ILE A O 1
ATOM 1942 N N . ASP A 1 240 ? -6.012 1.360 -5.222 1.00 89.56 240 ASP A N 1
ATOM 1943 C CA . ASP A 1 240 ? -5.322 2.586 -4.794 1.00 89.56 240 ASP A CA 1
ATOM 1944 C C . ASP A 1 240 ? -5.493 3.727 -5.813 1.00 89.56 240 ASP A C 1
ATOM 1946 O O . ASP A 1 240 ? -5.876 4.836 -5.433 1.00 89.56 240 ASP A O 1
ATOM 1950 N N . GLU A 1 241 ? -5.286 3.466 -7.110 1.00 88.00 241 GLU A N 1
ATOM 1951 C CA . GLU A 1 241 ? -5.525 4.423 -8.204 1.00 88.00 241 GLU A CA 1
ATOM 1952 C C . GLU A 1 241 ? -7.009 4.826 -8.244 1.00 88.00 241 GLU A C 1
ATOM 1954 O O . GLU A 1 241 ? -7.337 6.017 -8.281 1.00 88.00 241 GLU A O 1
ATOM 1959 N N . PHE A 1 242 ? -7.925 3.858 -8.105 1.00 88.25 242 PHE A N 1
ATOM 1960 C CA . PHE A 1 242 ? -9.353 4.142 -7.988 1.00 88.25 242 PHE A CA 1
ATOM 1961 C C . PHE A 1 242 ? -9.671 5.047 -6.786 1.00 88.25 242 PHE A C 1
ATOM 1963 O O . PHE A 1 242 ? -10.369 6.049 -6.935 1.00 88.25 242 PHE A O 1
ATOM 1970 N N . LEU A 1 243 ? -9.159 4.740 -5.592 1.00 87.12 243 LEU A N 1
ATOM 1971 C CA . LEU A 1 243 ? -9.442 5.518 -4.384 1.00 87.12 243 LEU A CA 1
ATOM 1972 C C . LEU A 1 243 ? -8.798 6.907 -4.397 1.00 87.12 243 LEU A C 1
ATOM 1974 O O . LEU A 1 243 ? -9.351 7.823 -3.789 1.00 87.12 243 LEU A O 1
ATOM 1978 N N . ARG A 1 244 ? -7.683 7.106 -5.107 1.00 86.75 244 ARG A N 1
ATOM 1979 C CA . ARG A 1 244 ? -7.111 8.443 -5.328 1.00 86.75 244 ARG A CA 1
ATOM 1980 C C . ARG A 1 244 ? -8.015 9.311 -6.207 1.00 86.75 244 ARG A C 1
ATOM 1982 O O . ARG A 1 244 ? -8.187 10.489 -5.904 1.00 86.75 244 ARG A O 1
ATOM 1989 N N . HIS A 1 245 ? -8.638 8.742 -7.242 1.00 84.00 245 HIS A N 1
ATOM 1990 C CA . HIS A 1 245 ? -9.439 9.504 -8.209 1.00 84.00 245 HIS A CA 1
ATOM 1991 C C . HIS A 1 245 ? -10.945 9.594 -7.895 1.00 84.00 245 HIS A C 1
ATOM 1993 O O . HIS A 1 245 ? -11.556 10.621 -8.179 1.00 84.00 245 HIS A O 1
ATOM 1999 N N . TYR A 1 246 ? -11.544 8.574 -7.273 1.00 84.00 246 TYR A N 1
ATOM 2000 C CA . TYR A 1 246 ? -13.003 8.434 -7.100 1.00 84.00 246 TYR A CA 1
ATOM 2001 C C . TYR A 1 246 ? -13.464 8.459 -5.628 1.00 84.00 246 TYR A C 1
ATOM 2003 O O . TYR A 1 246 ? -14.557 8.018 -5.273 1.00 84.00 246 TYR A O 1
ATOM 2011 N N . ASN A 1 247 ? -12.639 9.006 -4.735 1.00 83.56 247 ASN A N 1
ATOM 2012 C CA . ASN A 1 247 ? -12.978 9.237 -3.325 1.00 83.56 247 ASN A CA 1
ATOM 2013 C C . ASN A 1 247 ? -14.006 10.379 -3.123 1.00 83.56 247 ASN A C 1
ATOM 2015 O O . ASN A 1 247 ? -14.645 10.451 -2.073 1.00 83.56 247 ASN A O 1
ATOM 2019 N N . ASN A 1 248 ? -14.197 11.265 -4.111 1.00 85.12 248 ASN A N 1
ATOM 2020 C CA . ASN A 1 248 ? -15.174 12.370 -4.076 1.00 85.12 248 ASN A CA 1
ATOM 2021 C C . ASN A 1 248 ? -15.057 13.278 -2.822 1.00 85.12 248 ASN A C 1
ATOM 2023 O O . ASN A 1 248 ? -16.007 13.943 -2.416 1.00 85.12 248 ASN A O 1
ATOM 2027 N N . GLY A 1 249 ? -13.882 13.295 -2.179 1.00 81.62 249 GLY A N 1
ATOM 2028 C CA . GLY A 1 249 ? -13.606 14.033 -0.943 1.00 81.62 249 GLY A CA 1
ATOM 2029 C C . GLY A 1 249 ? -14.152 13.409 0.352 1.00 81.62 249 GLY A C 1
ATOM 2030 O O . GLY A 1 249 ? -13.959 13.997 1.419 1.00 81.62 249 GLY A O 1
ATOM 2031 N N . HIS A 1 250 ? -14.802 12.240 0.321 1.00 84.81 250 HIS A N 1
ATOM 2032 C CA . HIS A 1 250 ? -15.485 11.672 1.495 1.00 84.81 250 HIS A CA 1
ATOM 2033 C C . HIS A 1 250 ? -14.559 11.008 2.536 1.00 84.81 250 HIS A C 1
ATOM 2035 O O . HIS A 1 250 ? -14.945 10.868 3.702 1.00 84.81 250 HIS A O 1
ATOM 2041 N N . SER A 1 251 ? -13.341 10.612 2.158 1.00 84.19 251 SER A N 1
ATOM 2042 C CA . SER A 1 251 ? -12.343 9.986 3.034 1.00 84.19 251 SER A CA 1
ATOM 2043 C C . SER A 1 251 ? -11.272 10.986 3.471 1.00 84.19 251 SER A C 1
ATOM 2045 O O . SER A 1 251 ? -10.329 11.284 2.737 1.00 84.19 251 SER A O 1
ATOM 2047 N N . LYS A 1 252 ? -11.372 11.458 4.719 1.00 82.25 252 LYS A N 1
ATOM 2048 C CA . LYS A 1 252 ? -10.428 12.429 5.303 1.00 82.25 252 LYS A CA 1
ATOM 2049 C C . LYS A 1 252 ? -8.969 11.967 5.293 1.00 82.25 252 LYS A C 1
ATOM 2051 O O . LYS A 1 252 ? -8.091 12.808 5.164 1.00 82.25 252 LYS A O 1
ATOM 2056 N N . ASP A 1 253 ? -8.713 10.667 5.437 1.00 80.88 253 ASP A N 1
ATOM 2057 C CA . ASP A 1 253 ? -7.342 10.142 5.472 1.00 80.88 253 ASP A CA 1
ATOM 2058 C C . ASP A 1 253 ? -6.688 10.115 4.084 1.00 80.88 253 ASP A C 1
ATOM 2060 O O . ASP A 1 253 ? -5.483 10.319 3.986 1.00 80.88 253 ASP A O 1
ATOM 2064 N N . ILE A 1 254 ? -7.482 9.914 3.022 1.00 81.75 254 ILE A N 1
ATOM 2065 C CA . ILE A 1 254 ? -7.008 9.981 1.629 1.00 81.75 254 ILE A CA 1
ATOM 2066 C C . ILE A 1 254 ? -6.795 11.447 1.237 1.00 81.75 254 ILE A C 1
ATOM 2068 O O . ILE A 1 254 ? -5.747 11.784 0.705 1.00 81.75 254 ILE A O 1
ATOM 2072 N N . ASN A 1 255 ? -7.725 12.342 1.599 1.00 81.69 255 ASN A N 1
ATOM 2073 C CA . ASN A 1 255 ? -7.580 13.795 1.396 1.00 81.69 255 ASN A CA 1
ATOM 2074 C C . ASN A 1 255 ? -6.367 14.412 2.132 1.00 81.69 255 ASN A C 1
ATOM 2076 O O . ASN A 1 255 ? -6.078 15.589 1.938 1.00 81.69 255 ASN A O 1
ATOM 2080 N N . ALA A 1 256 ? -5.730 13.661 3.035 1.00 80.56 256 ALA A N 1
ATOM 2081 C CA . ALA A 1 256 ? -4.582 14.075 3.836 1.00 80.56 256 ALA A CA 1
ATOM 2082 C C . ALA A 1 256 ? -3.361 13.149 3.635 1.00 80.56 256 ALA A C 1
ATOM 2084 O O . ALA A 1 256 ? -2.494 13.114 4.508 1.00 80.56 256 ALA A O 1
ATOM 2085 N N . ASP A 1 257 ? -3.343 12.365 2.544 1.00 77.06 257 ASP A N 1
ATOM 2086 C CA . ASP A 1 257 ? -2.289 11.415 2.134 1.00 77.06 257 ASP A CA 1
ATOM 2087 C C . ASP A 1 257 ? -1.677 10.583 3.284 1.00 77.06 257 ASP A C 1
ATOM 2089 O O . ASP A 1 257 ? -0.471 10.341 3.369 1.00 77.06 257 ASP A O 1
ATOM 2093 N N . ARG A 1 258 ? -2.525 10.100 4.201 1.00 77.12 258 ARG A N 1
ATOM 2094 C CA . ARG A 1 258 ? -2.085 9.254 5.318 1.00 77.12 258 ARG A CA 1
ATOM 2095 C C . ARG A 1 258 ? -1.785 7.837 4.836 1.00 77.12 258 ARG A C 1
ATOM 2097 O O . ARG A 1 258 ? -2.691 7.146 4.374 1.00 77.12 258 ARG A O 1
ATOM 2104 N N . ALA A 1 259 ? -0.556 7.366 5.054 1.00 69.56 259 ALA A N 1
ATOM 2105 C CA . ALA A 1 259 ? -0.113 6.011 4.697 1.00 69.56 259 ALA A CA 1
ATOM 2106 C C . ALA A 1 259 ? -1.060 4.892 5.197 1.00 69.56 259 ALA A C 1
ATOM 2108 O O . ALA A 1 259 ? -1.365 3.958 4.455 1.00 69.56 259 ALA A O 1
ATOM 2109 N N . ASP A 1 260 ? -1.614 5.040 6.407 1.00 72.69 260 ASP A N 1
ATOM 2110 C CA . ASP A 1 260 ? -2.607 4.130 7.010 1.00 72.69 260 ASP A CA 1
ATOM 2111 C C . ASP A 1 260 ? -3.860 3.881 6.142 1.00 72.69 260 ASP A C 1
ATOM 2113 O O . ASP A 1 260 ? -4.518 2.848 6.289 1.00 72.69 260 ASP A O 1
ATOM 2117 N N . ALA A 1 261 ? -4.213 4.804 5.237 1.00 71.81 261 ALA A N 1
ATOM 2118 C CA . ALA A 1 261 ? -5.340 4.632 4.322 1.00 71.81 261 ALA A CA 1
ATOM 2119 C C . ALA A 1 261 ? -5.064 3.555 3.258 1.00 71.81 261 ALA A C 1
ATOM 2121 O O . ALA A 1 261 ? -5.951 2.753 2.965 1.00 71.81 261 ALA A O 1
ATOM 2122 N N . PHE A 1 262 ? -3.838 3.518 2.729 1.00 77.38 262 PHE A N 1
ATOM 2123 C CA . PHE A 1 262 ? -3.400 2.602 1.669 1.00 77.38 262 PHE A CA 1
ATOM 2124 C C . PHE A 1 262 ? -2.923 1.256 2.243 1.00 77.38 262 PHE A C 1
ATOM 2126 O O . PHE A 1 262 ? -3.230 0.201 1.695 1.00 77.38 262 PHE A O 1
ATOM 2133 N N . ALA A 1 263 ? -2.355 1.252 3.455 1.00 80.06 263 ALA A N 1
ATOM 2134 C CA . ALA A 1 263 ? -2.077 0.028 4.219 1.00 80.06 263 ALA A CA 1
ATOM 2135 C C . ALA A 1 263 ? -3.347 -0.788 4.571 1.00 80.06 263 ALA A C 1
ATOM 2137 O O . ALA A 1 263 ? -3.266 -1.896 5.105 1.00 80.06 263 ALA A O 1
ATOM 2138 N N . GLN A 1 264 ? -4.556 -0.264 4.334 1.00 82.50 264 GLN A N 1
ATOM 2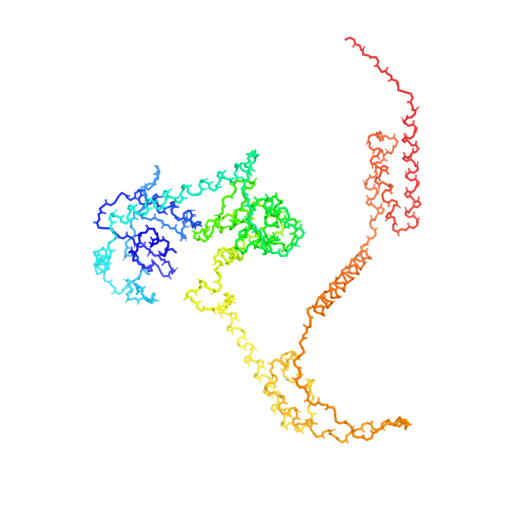139 C CA . GLN A 1 264 ? -5.797 -1.047 4.382 1.00 82.50 264 GLN A CA 1
ATOM 2140 C C . GLN A 1 264 ? -6.070 -1.806 3.070 1.00 82.50 264 GLN A C 1
ATOM 2142 O O . GLN A 1 264 ? -6.669 -2.880 3.114 1.00 82.50 264 GLN A O 1
ATOM 2147 N N . VAL A 1 265 ? -5.626 -1.274 1.930 1.00 84.69 265 VAL A N 1
ATOM 2148 C CA . VAL A 1 265 ? -5.803 -1.863 0.597 1.00 84.69 265 VAL A CA 1
ATOM 2149 C C . VAL A 1 265 ? -4.864 -3.044 0.401 1.00 84.69 265 VAL A C 1
ATOM 2151 O O . VAL A 1 265 ? -5.331 -4.128 0.070 1.00 84.69 265 VAL A O 1
ATOM 2154 N N . GLU A 1 266 ? -3.579 -2.878 0.721 1.00 82.88 266 GLU A N 1
ATOM 2155 C CA . GLU A 1 266 ? -2.567 -3.947 0.726 1.00 82.88 266 GLU A CA 1
ATOM 2156 C C . GLU A 1 266 ? -3.059 -5.206 1.467 1.00 82.88 266 GLU A C 1
ATOM 2158 O O . GLU A 1 266 ? -3.052 -6.313 0.929 1.00 82.88 266 GLU A O 1
ATOM 2163 N N . ARG A 1 267 ? -3.581 -5.037 2.691 1.00 82.25 267 ARG A N 1
ATOM 2164 C CA . ARG A 1 267 ? -4.113 -6.141 3.516 1.00 82.25 267 ARG A CA 1
ATOM 2165 C C . ARG A 1 267 ? -5.393 -6.779 2.967 1.00 82.25 267 ARG A C 1
ATOM 2167 O O . ARG A 1 267 ? -5.691 -7.915 3.330 1.00 82.25 267 ARG A O 1
ATOM 2174 N N . ALA A 1 268 ? -6.160 -6.067 2.142 1.00 83.06 268 ALA A N 1
ATOM 2175 C CA . ALA A 1 268 ? -7.338 -6.611 1.470 1.00 83.06 268 ALA A CA 1
ATOM 2176 C C . ALA A 1 268 ? -6.961 -7.332 0.167 1.00 83.06 268 ALA A C 1
ATOM 2178 O O . ALA A 1 268 ? -7.533 -8.373 -0.148 1.00 83.06 268 ALA A O 1
ATOM 2179 N N . ALA A 1 269 ? -5.979 -6.805 -0.567 1.00 82.25 269 ALA A N 1
ATOM 2180 C CA . ALA A 1 269 ? -5.498 -7.367 -1.819 1.00 82.25 269 ALA A CA 1
ATOM 2181 C C . ALA A 1 269 ? -4.687 -8.654 -1.628 1.00 82.25 269 ALA A C 1
ATOM 2183 O O . ALA A 1 269 ? -4.910 -9.604 -2.376 1.00 82.25 269 ALA A O 1
ATOM 2184 N N . ASN A 1 270 ? -3.844 -8.705 -0.591 1.00 80.06 270 ASN A N 1
ATOM 2185 C CA . ASN A 1 270 ? -3.048 -9.871 -0.190 1.00 80.06 270 ASN A CA 1
ATOM 2186 C C . ASN A 1 270 ? -3.826 -10.871 0.702 1.00 80.06 270 ASN A C 1
ATOM 2188 O O . ASN A 1 270 ? -3.227 -11.685 1.409 1.00 80.06 270 ASN A O 1
ATOM 2192 N N . TRP A 1 271 ? -5.166 -10.819 0.736 1.00 76.19 271 TRP A N 1
ATOM 2193 C CA . TRP A 1 271 ? -5.955 -11.732 1.570 1.00 76.19 271 TRP A CA 1
ATOM 2194 C C . TRP A 1 271 ? -6.067 -13.129 0.941 1.00 76.19 271 TRP A C 1
ATOM 2196 O O . TRP A 1 271 ? -6.815 -13.362 -0.007 1.00 76.19 271 TRP A O 1
ATOM 2206 N N . ILE A 1 272 ? -5.358 -14.092 1.527 1.00 69.06 272 ILE A N 1
ATOM 2207 C CA . ILE A 1 272 ? -5.408 -15.514 1.155 1.00 69.06 272 ILE A CA 1
ATOM 2208 C C . ILE A 1 272 ? -6.386 -16.259 2.092 1.00 69.06 272 ILE A C 1
ATOM 2210 O O . ILE A 1 272 ? -6.367 -15.975 3.292 1.00 69.06 272 ILE A O 1
ATOM 2214 N N . PRO A 1 273 ? -7.225 -17.217 1.641 1.00 67.50 273 PRO A N 1
ATOM 2215 C CA . PRO A 1 273 ? -8.100 -18.001 2.525 1.00 67.50 273 PRO A CA 1
ATOM 2216 C C . PRO A 1 273 ? -7.330 -18.853 3.552 1.00 67.50 273 PRO A C 1
ATOM 2218 O O . PRO A 1 273 ? -6.255 -19.345 3.221 1.00 67.50 273 PRO A O 1
ATOM 2221 N N . PRO A 1 274 ? -7.874 -19.136 4.755 1.00 66.81 274 PRO A N 1
ATOM 2222 C CA . PRO A 1 274 ? -7.161 -19.893 5.795 1.00 66.81 274 PRO A CA 1
ATOM 2223 C C . PRO A 1 274 ? -6.618 -21.265 5.364 1.00 66.81 274 PRO A C 1
ATOM 2225 O O . PRO A 1 274 ? -5.557 -21.660 5.823 1.00 66.81 274 PRO A O 1
ATOM 2228 N N . HIS A 1 275 ? -7.302 -21.965 4.453 1.00 68.00 275 HIS A N 1
ATOM 2229 C CA . HIS A 1 275 ? -6.891 -23.278 3.934 1.00 68.00 275 HIS A CA 1
ATOM 2230 C C . HIS A 1 275 ? -5.810 -23.219 2.831 1.00 68.00 275 HIS A C 1
ATOM 2232 O O . HIS A 1 275 ? -5.489 -24.248 2.244 1.00 68.00 275 HIS A O 1
ATOM 2238 N N . LYS A 1 276 ? -5.293 -22.025 2.508 1.00 64.62 276 LYS A N 1
ATOM 2239 C CA . LYS A 1 276 ? -4.196 -21.787 1.551 1.00 64.62 276 LYS A CA 1
ATOM 2240 C C . LYS A 1 276 ? -3.028 -21.006 2.179 1.00 64.62 276 LYS A C 1
ATOM 2242 O O . LYS A 1 276 ? -2.277 -20.358 1.461 1.00 64.62 276 LYS A O 1
ATOM 2247 N N . ARG A 1 277 ? -2.928 -20.963 3.512 1.00 67.06 277 ARG A N 1
ATOM 2248 C CA . ARG A 1 277 ? -1.860 -20.243 4.222 1.00 67.06 277 ARG A CA 1
ATOM 2249 C C . ARG A 1 277 ? -0.829 -21.237 4.732 1.00 67.06 277 ARG A C 1
ATOM 2251 O O . ARG A 1 277 ? -1.156 -22.058 5.581 1.00 67.06 277 ARG A O 1
ATOM 2258 N N . ASP A 1 278 ? 0.409 -21.085 4.281 1.00 65.81 278 ASP A N 1
ATOM 2259 C CA . ASP A 1 278 ? 1.547 -21.905 4.723 1.00 65.81 278 ASP A CA 1
ATOM 2260 C C . ASP A 1 278 ? 2.124 -21.455 6.086 1.00 65.81 278 ASP A C 1
ATOM 2262 O O . ASP A 1 278 ? 3.100 -22.019 6.574 1.00 65.81 278 ASP A O 1
ATOM 2266 N N . GLN A 1 279 ? 1.529 -20.430 6.715 1.00 60.50 279 GLN A N 1
ATOM 2267 C CA . GLN A 1 279 ? 1.917 -19.898 8.025 1.00 60.50 279 GLN A CA 1
ATOM 2268 C C . GLN A 1 279 ? 0.722 -19.704 8.966 1.00 60.50 279 GLN A C 1
ATOM 2270 O O . GLN A 1 279 ? -0.378 -19.321 8.555 1.00 60.50 279 GLN A O 1
ATOM 2275 N N . GLU A 1 280 ? 0.981 -19.901 10.261 1.00 55.09 280 GLU A N 1
ATOM 2276 C CA . GLU A 1 280 ? 0.046 -19.586 11.340 1.00 55.09 280 GLU A CA 1
ATOM 2277 C C . GLU A 1 280 ? -0.195 -18.075 11.490 1.00 55.09 280 GLU A C 1
ATOM 2279 O O . GLU A 1 280 ? 0.633 -17.228 11.148 1.00 55.09 280 GLU A O 1
ATOM 2284 N N . LEU A 1 281 ? -1.362 -17.719 12.030 1.00 54.78 281 LEU A N 1
ATOM 2285 C CA . LEU A 1 281 ? -1.797 -16.330 12.124 1.00 54.78 281 LEU A CA 1
ATOM 2286 C C . LEU A 1 281 ? -1.205 -15.599 13.328 1.00 54.78 281 LEU A C 1
ATOM 2288 O O . LEU A 1 281 ? -1.689 -15.742 14.452 1.00 54.78 281 LEU A O 1
ATOM 2292 N N . SER A 1 282 ? -0.279 -14.675 13.069 1.00 53.00 282 SER A N 1
ATOM 2293 C CA . SER A 1 282 ? -0.062 -13.565 13.995 1.00 53.00 282 SER A CA 1
ATOM 2294 C C . SER A 1 282 ? -1.243 -12.573 13.905 1.00 53.00 282 SER A C 1
ATOM 2296 O O . SER A 1 282 ? -1.595 -12.117 12.813 1.00 53.00 282 SER A O 1
ATOM 2298 N N . PRO A 1 283 ? -1.920 -12.232 15.020 1.00 59.31 283 PRO A N 1
ATOM 2299 C CA . PRO A 1 283 ? -2.975 -11.224 14.999 1.00 59.31 283 PRO A CA 1
ATOM 2300 C C . PRO A 1 283 ? -2.362 -9.832 14.804 1.00 59.31 283 PRO A C 1
ATOM 2302 O O . PRO A 1 283 ? -1.390 -9.485 15.479 1.00 59.31 283 PRO A O 1
ATOM 2305 N N . TYR A 1 284 ? -2.951 -9.021 13.918 1.00 55.88 284 TYR A N 1
ATOM 2306 C CA . TYR A 1 284 ? -2.474 -7.663 13.633 1.00 55.88 284 TYR A CA 1
ATOM 2307 C C . TYR A 1 284 ? -2.379 -6.824 14.915 1.00 55.88 284 TYR A C 1
ATOM 2309 O O . TYR A 1 284 ? -3.388 -6.525 15.560 1.00 55.88 284 TYR A O 1
ATOM 2317 N N . LYS A 1 285 ? -1.157 -6.404 15.246 1.00 66.56 285 LYS A N 1
ATOM 2318 C CA . LYS A 1 285 ? -0.866 -5.405 16.275 1.00 66.56 285 LYS A CA 1
ATOM 2319 C C . LYS A 1 285 ? -0.473 -4.110 15.555 1.00 66.56 285 LYS A C 1
ATOM 2321 O O . LYS A 1 285 ? 0.399 -4.173 14.690 1.00 66.56 285 LYS A O 1
ATOM 2326 N N . PRO A 1 286 ? -1.085 -2.953 15.864 1.00 65.06 286 PRO A N 1
ATOM 2327 C CA . PRO A 1 286 ? -0.642 -1.685 15.295 1.00 65.06 286 PRO A CA 1
ATOM 2328 C C . PRO A 1 286 ? 0.794 -1.385 15.740 1.00 65.06 286 PRO A C 1
ATOM 2330 O O . PRO A 1 286 ? 1.164 -1.684 16.878 1.00 65.06 286 PRO A O 1
ATOM 2333 N N . ASN A 1 287 ? 1.594 -0.777 14.862 1.00 71.75 287 ASN A N 1
ATOM 2334 C CA . ASN A 1 287 ? 2.956 -0.373 15.199 1.00 71.75 287 ASN A CA 1
ATOM 2335 C C . ASN A 1 287 ? 2.920 0.863 16.117 1.00 71.75 287 ASN A C 1
ATOM 2337 O O . ASN A 1 287 ? 2.732 1.989 15.661 1.00 71.75 287 ASN A O 1
ATOM 2341 N N . VAL A 1 288 ? 3.030 0.638 17.428 1.00 73.50 288 VAL A N 1
ATOM 2342 C CA . VAL A 1 288 ? 2.988 1.694 18.449 1.00 73.50 288 VAL A CA 1
ATOM 2343 C C . VAL A 1 288 ? 4.412 2.170 18.763 1.00 73.50 288 VAL A C 1
ATOM 2345 O O . VAL A 1 288 ? 5.243 1.340 19.136 1.00 73.50 288 VAL A O 1
ATOM 2348 N N . PRO A 1 289 ? 4.708 3.486 18.699 1.00 78.69 289 PRO A N 1
ATOM 2349 C CA . PRO A 1 289 ? 6.029 4.013 19.032 1.00 78.69 289 PRO A CA 1
ATOM 2350 C C . PRO A 1 289 ? 6.506 3.587 20.427 1.00 78.69 289 PRO A C 1
ATOM 2352 O O . PRO A 1 289 ? 5.793 3.756 21.419 1.00 78.69 289 PRO A O 1
ATOM 2355 N N . VAL A 1 290 ? 7.749 3.101 20.518 1.00 73.50 290 VAL A N 1
ATOM 2356 C CA . VAL A 1 290 ? 8.349 2.527 21.743 1.00 73.50 290 VAL A CA 1
ATOM 2357 C C . VAL A 1 290 ? 8.246 3.466 22.955 1.00 73.50 290 VAL A C 1
ATOM 2359 O O . VAL A 1 290 ? 8.020 3.013 24.079 1.00 73.50 290 VAL A O 1
ATOM 2362 N N . ALA A 1 291 ? 8.352 4.780 22.737 1.00 74.62 291 ALA A N 1
ATOM 2363 C CA . ALA A 1 291 ? 8.191 5.796 23.778 1.00 74.62 291 ALA A CA 1
ATOM 2364 C C . ALA A 1 291 ? 6.790 5.790 24.426 1.00 74.62 291 ALA A C 1
ATOM 2366 O O . ALA A 1 291 ? 6.674 5.992 25.634 1.00 74.62 291 ALA A O 1
ATOM 2367 N N . TRP A 1 292 ? 5.732 5.510 23.658 1.00 74.06 292 TRP A N 1
ATOM 2368 C CA . TRP A 1 292 ? 4.355 5.436 24.161 1.00 74.06 292 TRP A CA 1
ATOM 2369 C C . TRP A 1 292 ? 4.155 4.191 25.031 1.00 74.06 292 TRP A C 1
ATOM 2371 O O . TRP A 1 292 ? 3.597 4.283 26.124 1.00 74.06 292 TRP A O 1
ATOM 2381 N N . THR A 1 293 ? 4.708 3.052 24.603 1.00 78.88 293 THR A N 1
ATOM 2382 C CA . THR A 1 293 ? 4.728 1.800 25.376 1.00 78.88 293 THR A CA 1
ATOM 2383 C C . THR A 1 293 ? 5.474 1.973 26.703 1.00 78.88 293 THR A C 1
ATOM 2385 O O . THR A 1 293 ? 4.948 1.606 27.753 1.00 78.88 293 THR A O 1
ATOM 2388 N N . ARG A 1 294 ? 6.659 2.608 26.684 1.00 79.12 294 ARG A N 1
ATOM 2389 C CA . ARG A 1 294 ? 7.432 2.936 27.900 1.00 79.12 294 ARG A CA 1
ATOM 2390 C C . ARG A 1 294 ? 6.663 3.876 28.834 1.00 79.12 294 ARG A C 1
ATOM 2392 O O . ARG A 1 294 ? 6.560 3.591 30.022 1.00 79.12 294 ARG A O 1
ATOM 2399 N N . ASN A 1 295 ? 6.068 4.950 28.313 1.00 82.75 295 ASN A N 1
ATOM 2400 C CA . ASN A 1 295 ? 5.291 5.888 29.128 1.00 82.75 295 ASN A CA 1
ATOM 2401 C C . ASN A 1 295 ? 4.057 5.218 29.765 1.00 82.75 295 ASN A C 1
ATOM 2403 O O . ASN A 1 295 ? 3.796 5.395 30.953 1.00 82.75 295 ASN A O 1
ATOM 2407 N N . SER A 1 296 ? 3.335 4.381 29.010 1.00 83.62 296 SER A N 1
ATOM 2408 C CA . SER A 1 296 ? 2.195 3.622 29.542 1.00 83.62 296 SER A CA 1
ATOM 2409 C C . SER A 1 296 ? 2.605 2.636 30.640 1.00 83.62 296 SER A C 1
ATOM 2411 O O . SER A 1 296 ? 1.858 2.471 31.603 1.00 83.62 296 SER A O 1
ATOM 2413 N N . ALA A 1 297 ? 3.775 1.998 30.524 1.00 84.31 297 ALA A N 1
ATOM 2414 C CA . ALA A 1 297 ? 4.309 1.124 31.567 1.00 84.31 297 ALA A CA 1
ATOM 2415 C C . ALA A 1 297 ? 4.686 1.916 32.832 1.00 84.31 297 ALA A C 1
ATOM 2417 O O . ALA A 1 297 ? 4.300 1.527 33.932 1.00 84.31 297 ALA A O 1
ATOM 2418 N N . ASN A 1 298 ? 5.354 3.064 32.684 1.00 86.62 298 ASN A N 1
ATOM 2419 C CA . ASN A 1 298 ? 5.724 3.930 33.808 1.00 86.62 298 ASN A CA 1
ATOM 2420 C C . ASN A 1 298 ? 4.489 4.433 34.576 1.00 86.62 298 ASN A C 1
ATOM 2422 O O . ASN A 1 298 ? 4.446 4.336 35.800 1.00 86.62 298 ASN A O 1
ATOM 2426 N N . LEU A 1 299 ? 3.452 4.890 33.863 1.00 84.75 299 LEU A N 1
ATOM 2427 C CA . LEU A 1 299 ? 2.175 5.309 34.458 1.00 84.75 299 LEU A CA 1
ATOM 2428 C C . LEU A 1 299 ? 1.451 4.156 35.177 1.00 84.75 299 LEU A C 1
ATOM 2430 O O . LEU A 1 299 ? 0.784 4.380 36.186 1.00 84.75 299 LEU A O 1
ATOM 2434 N N . GLN A 1 300 ? 1.589 2.919 34.689 1.00 89.06 300 GLN A N 1
ATOM 2435 C CA . GLN A 1 300 ? 1.041 1.733 35.351 1.00 89.06 300 GLN A CA 1
ATOM 2436 C C . GLN A 1 300 ? 1.830 1.359 36.618 1.00 89.06 300 GLN A C 1
ATOM 2438 O O . GLN A 1 300 ? 1.227 0.940 37.605 1.00 89.06 300 GLN A O 1
ATOM 2443 N N . ILE A 1 301 ? 3.157 1.520 36.617 1.00 89.62 301 ILE A N 1
ATOM 2444 C CA . ILE A 1 301 ? 4.013 1.285 37.791 1.00 89.62 301 ILE A CA 1
ATOM 2445 C C . ILE A 1 301 ? 3.710 2.317 38.886 1.00 89.62 301 ILE A C 1
ATOM 2447 O O . ILE A 1 301 ? 3.444 1.926 40.021 1.00 89.62 301 ILE A O 1
ATOM 2451 N N . ASP A 1 302 ? 3.662 3.608 38.541 1.00 90.94 302 ASP A N 1
ATOM 2452 C CA . ASP A 1 302 ? 3.278 4.693 39.456 1.00 90.94 302 ASP A CA 1
ATOM 2453 C C . ASP A 1 302 ? 1.883 4.463 40.065 1.00 90.94 302 ASP A C 1
ATOM 2455 O O . ASP A 1 302 ? 1.730 4.456 41.287 1.00 90.94 302 ASP A O 1
ATOM 2459 N N . ALA A 1 303 ? 0.873 4.181 39.234 1.00 90.50 303 ALA A N 1
ATOM 2460 C CA . ALA A 1 303 ? -0.479 3.920 39.718 1.00 90.50 303 ALA A CA 1
ATOM 2461 C C . ALA A 1 303 ? -0.530 2.733 40.696 1.00 90.50 303 ALA A C 1
ATOM 2463 O O . ALA A 1 303 ? -1.179 2.825 41.736 1.00 90.50 303 ALA A O 1
ATOM 2464 N N . ARG A 1 304 ? 0.174 1.631 40.402 1.00 93.25 304 ARG A N 1
ATOM 2465 C CA . ARG A 1 304 ? 0.241 0.462 41.297 1.00 93.25 304 ARG A CA 1
ATOM 2466 C C . ARG A 1 304 ? 1.011 0.762 42.589 1.00 93.25 304 ARG A C 1
ATOM 2468 O O . ARG A 1 304 ? 0.614 0.261 43.635 1.00 93.25 304 ARG A O 1
ATOM 2475 N N . SER A 1 305 ? 2.046 1.602 42.536 1.00 92.56 305 SER A N 1
ATOM 2476 C CA . SER A 1 305 ? 2.785 2.072 43.717 1.00 92.56 305 SER A CA 1
ATOM 2477 C C . SER A 1 305 ? 1.886 2.882 44.658 1.00 92.56 305 SER A C 1
ATOM 2479 O O . SER A 1 305 ? 1.740 2.542 45.831 1.00 92.56 305 SER A O 1
ATOM 2481 N N . ARG A 1 306 ? 1.182 3.891 44.126 1.00 92.25 306 ARG A N 1
ATOM 2482 C CA . ARG A 1 306 ? 0.279 4.753 44.910 1.00 92.25 306 ARG A CA 1
ATOM 2483 C C . ARG A 1 306 ? -0.918 4.004 45.497 1.00 92.25 306 ARG A C 1
ATOM 2485 O O . ARG A 1 306 ? -1.343 4.321 46.601 1.00 92.25 306 ARG A O 1
ATOM 2492 N N . ILE A 1 307 ? -1.435 2.995 44.791 1.00 92.19 307 ILE A N 1
ATOM 2493 C CA . ILE A 1 307 ? -2.506 2.124 45.301 1.00 92.19 307 ILE A CA 1
ATOM 2494 C C . ILE A 1 307 ? -2.009 1.255 46.465 1.00 92.19 307 ILE A C 1
ATOM 2496 O O . ILE A 1 307 ? -2.740 1.106 47.438 1.00 92.19 307 ILE A O 1
ATOM 2500 N N . LYS A 1 308 ? -0.780 0.720 46.399 1.00 92.12 308 LYS A N 1
ATOM 2501 C CA . LYS A 1 308 ? -0.192 -0.052 47.506 1.00 92.12 308 LYS A CA 1
ATOM 2502 C C . LYS A 1 308 ? 0.049 0.797 48.748 1.00 92.12 308 LYS A C 1
ATOM 2504 O O . LYS A 1 308 ? -0.439 0.432 49.806 1.00 92.12 308 LYS A O 1
ATOM 2509 N N . ALA A 1 309 ? 0.720 1.942 48.609 1.00 92.44 309 ALA A N 1
ATOM 2510 C CA . ALA A 1 309 ? 1.003 2.824 49.744 1.00 92.44 309 ALA A CA 1
ATOM 2511 C C . ALA A 1 309 ? -0.288 3.249 50.470 1.00 92.44 309 ALA A C 1
ATOM 2513 O O . ALA A 1 309 ? -0.392 3.109 51.683 1.00 92.44 309 ALA A O 1
ATOM 2514 N N . ALA A 1 310 ? -1.313 3.659 49.715 1.00 91.19 310 ALA A N 1
ATOM 2515 C CA . ALA A 1 310 ? -2.621 4.006 50.266 1.00 91.19 310 ALA A CA 1
ATOM 2516 C C . ALA A 1 310 ? -3.330 2.833 50.969 1.00 91.19 310 ALA A C 1
ATOM 2518 O O . ALA A 1 310 ? -4.053 3.047 51.939 1.00 91.19 310 ALA A O 1
ATOM 2519 N N . LEU A 1 311 ? -3.152 1.602 50.483 1.00 89.81 311 LEU A N 1
ATOM 2520 C CA . LEU A 1 311 ? -3.716 0.405 51.105 1.00 89.81 311 LEU A CA 1
ATOM 2521 C C . LEU A 1 311 ? -2.966 0.034 52.394 1.00 89.81 311 LEU A C 1
ATOM 2523 O O . LEU A 1 311 ? -3.602 -0.264 53.398 1.00 89.81 311 LEU A O 1
ATOM 2527 N N . GLU A 1 312 ? -1.633 0.096 52.383 1.00 89.50 312 GLU A N 1
ATOM 2528 C CA . GLU A 1 312 ? -0.776 -0.147 53.550 1.00 89.50 312 GLU A CA 1
ATOM 2529 C C . GLU A 1 312 ? -1.072 0.862 54.678 1.00 89.50 312 GLU A C 1
ATOM 2531 O O . GLU A 1 312 ? -1.204 0.461 55.835 1.00 89.50 312 GLU A O 1
ATOM 2536 N N . GLU A 1 313 ? -1.284 2.142 54.344 1.00 88.56 313 GLU A N 1
ATOM 2537 C CA . GLU A 1 313 ? -1.755 3.166 55.288 1.00 88.56 313 GLU A CA 1
ATOM 2538 C C . GLU A 1 313 ? -3.134 2.826 55.881 1.00 88.56 313 GLU A C 1
ATOM 2540 O O . GLU A 1 313 ? -3.291 2.823 57.100 1.00 88.56 313 GLU A O 1
ATOM 2545 N N . LEU A 1 314 ? -4.129 2.492 55.048 1.00 87.88 314 LEU A N 1
ATOM 2546 C CA . LEU A 1 314 ? -5.490 2.183 55.513 1.00 87.88 314 LEU A CA 1
ATOM 2547 C C . LEU A 1 314 ? -5.557 0.888 56.349 1.00 87.88 314 LEU A C 1
ATOM 2549 O O . LEU A 1 314 ? -6.348 0.802 57.288 1.00 87.88 314 LEU A O 1
ATOM 2553 N N . ILE A 1 315 ? -4.702 -0.098 56.056 1.00 85.19 315 ILE A N 1
ATOM 2554 C CA . ILE A 1 315 ? -4.540 -1.310 56.875 1.00 85.19 315 ILE A CA 1
ATOM 2555 C C . ILE A 1 315 ? -3.904 -0.963 58.230 1.00 85.19 315 ILE A C 1
ATOM 2557 O O . ILE A 1 315 ? -4.371 -1.452 59.260 1.00 85.19 315 ILE A O 1
ATOM 2561 N N . ALA A 1 316 ? -2.886 -0.096 58.257 1.00 85.88 316 ALA A N 1
ATOM 2562 C CA . ALA A 1 316 ? -2.248 0.364 59.493 1.00 85.88 316 ALA A CA 1
ATOM 2563 C C . ALA A 1 316 ? -3.174 1.243 60.360 1.00 85.88 316 ALA A C 1
ATOM 2565 O O . ALA A 1 316 ? -3.103 1.185 61.587 1.00 85.88 316 ALA A O 1
ATOM 2566 N N . GLU A 1 317 ? -4.080 2.008 59.742 1.00 83.44 317 GLU A N 1
ATOM 2567 C CA . GLU A 1 317 ? -5.143 2.761 60.424 1.00 83.44 317 GLU A CA 1
ATOM 2568 C C . GLU A 1 317 ? -6.227 1.846 61.043 1.00 83.44 317 GLU A C 1
ATOM 2570 O O . GLU A 1 317 ? -7.013 2.309 61.869 1.00 83.44 317 GLU A O 1
ATOM 2575 N N . GLY A 1 318 ? -6.279 0.555 60.679 1.00 73.19 318 GLY A N 1
ATOM 2576 C CA . GLY A 1 318 ? -7.080 -0.493 61.338 1.00 73.19 318 GLY A CA 1
ATOM 2577 C C . GLY A 1 318 ? -8.607 -0.384 61.199 1.00 73.19 318 GLY A C 1
ATOM 2578 O O . GLY A 1 318 ? -9.340 -1.212 61.751 1.00 73.19 318 GLY A O 1
ATOM 2579 N N . ASN A 1 319 ? -9.096 0.621 60.473 1.00 70.31 319 ASN A N 1
ATOM 2580 C CA . ASN A 1 319 ? -10.513 0.933 60.301 1.00 70.31 319 ASN A CA 1
ATOM 2581 C C . ASN A 1 319 ? -11.074 0.358 58.983 1.00 70.31 319 ASN A C 1
ATOM 2583 O O . ASN A 1 319 ? -10.338 0.223 58.005 1.00 70.31 319 ASN A O 1
ATOM 2587 N N . PRO A 1 320 ? -12.383 0.043 58.906 1.00 74.75 320 PRO A N 1
ATOM 2588 C CA . PRO A 1 320 ? -13.008 -0.389 57.658 1.00 74.75 320 PRO A CA 1
ATOM 2589 C C . PRO A 1 320 ? -13.053 0.770 56.648 1.00 74.75 320 PRO A C 1
ATOM 2591 O O . PRO A 1 320 ? -13.834 1.709 56.800 1.00 74.75 320 PRO A O 1
ATOM 2594 N N . PHE A 1 321 ? -12.224 0.697 55.607 1.00 80.69 321 PHE A N 1
ATOM 2595 C CA . PHE A 1 321 ? -12.136 1.713 54.557 1.00 80.69 321 PHE A CA 1
ATOM 2596 C C . PHE A 1 321 ? -13.094 1.430 53.390 1.00 80.69 321 PHE A C 1
ATOM 2598 O O . PHE A 1 321 ? -13.363 0.281 53.036 1.00 80.69 321 PHE A O 1
ATOM 2605 N N . SER A 1 322 ? -13.595 2.481 52.739 1.00 84.44 322 SER A N 1
ATOM 2606 C CA . SER A 1 322 ? -14.384 2.364 51.511 1.00 84.44 322 SER A CA 1
ATOM 2607 C C . SER A 1 322 ? -13.535 2.593 50.256 1.00 84.44 322 SER A C 1
ATOM 2609 O O . SER A 1 322 ? -12.446 3.168 50.284 1.00 84.44 322 SER A O 1
ATOM 2611 N N . LEU A 1 323 ? -14.086 2.227 49.094 1.00 84.31 323 LEU A N 1
ATOM 2612 C CA . LEU A 1 323 ? -13.462 2.524 47.800 1.00 84.31 323 LEU A CA 1
ATOM 2613 C C . LEU A 1 323 ? -13.321 4.032 47.522 1.00 84.31 323 LEU A C 1
ATOM 2615 O O . LEU A 1 323 ? -12.501 4.403 46.685 1.00 84.31 323 LEU A O 1
ATOM 2619 N N . ARG A 1 324 ? -14.087 4.905 48.200 1.00 84.94 324 ARG A N 1
ATOM 2620 C CA . ARG A 1 324 ? -13.884 6.362 48.113 1.00 84.94 324 ARG A CA 1
ATOM 2621 C C . ARG A 1 324 ? -12.612 6.782 48.836 1.00 84.94 324 ARG A C 1
ATOM 2623 O O . ARG A 1 324 ? -11.833 7.552 48.276 1.00 84.94 324 ARG A O 1
ATOM 2630 N N . ASP A 1 325 ? -12.381 6.232 50.018 1.00 85.50 325 ASP A N 1
ATOM 2631 C CA . ASP A 1 325 ? -11.229 6.568 50.856 1.00 85.50 325 ASP A CA 1
ATOM 2632 C C . ASP A 1 325 ? -9.942 6.090 50.173 1.00 85.50 325 ASP A C 1
ATOM 2634 O O . ASP A 1 325 ? -9.002 6.866 50.010 1.00 85.50 325 ASP A O 1
ATOM 2638 N N . LEU A 1 326 ? -9.968 4.883 49.590 1.00 87.38 326 LEU A N 1
ATOM 2639 C CA . LEU A 1 326 ? -8.881 4.378 48.749 1.00 87.38 326 LEU A CA 1
ATOM 2640 C C . LEU A 1 326 ? -8.651 5.240 47.484 1.00 87.38 326 LEU A C 1
ATOM 2642 O O . LEU A 1 326 ? -7.497 5.502 47.146 1.00 87.38 326 LEU A O 1
ATOM 2646 N N . THR A 1 327 ? -9.692 5.752 46.798 1.00 90.06 327 THR A N 1
ATOM 2647 C CA . THR A 1 327 ? -9.471 6.716 45.686 1.00 90.06 327 THR A CA 1
ATOM 2648 C C . THR A 1 327 ? -8.861 8.038 46.151 1.00 90.06 327 THR A C 1
ATOM 2650 O O . THR A 1 327 ? -8.041 8.610 45.429 1.00 90.06 327 THR A O 1
ATOM 2653 N N . ALA A 1 328 ? -9.256 8.523 47.333 1.00 88.88 328 ALA A N 1
ATOM 2654 C CA . ALA A 1 328 ? -8.784 9.786 47.884 1.00 88.88 328 ALA A CA 1
ATOM 2655 C C . ALA A 1 328 ? -7.309 9.691 48.299 1.00 88.88 328 ALA A C 1
ATOM 2657 O O . ALA A 1 328 ? -6.510 10.516 47.859 1.00 88.88 328 ALA A O 1
ATOM 2658 N N . ARG A 1 329 ? -6.947 8.650 49.062 1.00 89.25 329 ARG A N 1
ATOM 2659 C CA . ARG A 1 329 ? -5.595 8.408 49.593 1.00 89.25 329 ARG A CA 1
ATOM 2660 C C . ARG A 1 329 ? -4.590 8.041 48.488 1.00 89.25 329 ARG A C 1
ATOM 2662 O O . ARG A 1 329 ? -3.489 8.572 48.465 1.00 89.25 329 ARG A O 1
ATOM 2669 N N . ALA A 1 330 ? -4.987 7.231 47.497 1.00 89.06 330 ALA A N 1
ATOM 2670 C CA . ALA A 1 330 ? -4.130 6.879 46.351 1.00 89.06 330 ALA A CA 1
ATOM 2671 C C . ALA A 1 330 ? -4.040 7.974 45.260 1.00 89.06 330 ALA A C 1
ATOM 2673 O O . ALA A 1 330 ? -3.336 7.799 44.257 1.00 89.06 330 ALA A O 1
ATOM 2674 N N . HIS A 1 331 ? -4.796 9.072 45.400 1.00 90.19 331 HIS A N 1
ATOM 2675 C CA . HIS A 1 331 ? -4.949 10.137 44.399 1.00 90.19 331 HIS A CA 1
ATOM 2676 C C . HIS A 1 331 ? -5.189 9.595 42.974 1.00 90.19 331 HIS A C 1
ATOM 2678 O O . HIS A 1 331 ? -4.518 9.976 42.006 1.00 90.19 331 HIS A O 1
ATOM 2684 N N . CYS A 1 332 ? -6.119 8.643 42.831 1.00 88.81 332 CYS A N 1
ATOM 2685 C CA . CYS A 1 332 ? -6.381 7.977 41.555 1.00 88.81 332 CYS A CA 1
ATOM 2686 C C . CYS A 1 332 ? -7.881 7.810 41.262 1.00 88.81 332 CYS A C 1
ATOM 2688 O O . CYS A 1 332 ? -8.713 7.653 42.152 1.00 88.81 332 CYS A O 1
ATOM 2690 N N . HIS A 1 333 ? -8.238 7.857 39.977 1.00 86.88 333 HIS A N 1
ATOM 2691 C CA . HIS A 1 333 ? -9.624 7.724 39.532 1.00 86.88 333 HIS A CA 1
ATOM 2692 C C . HIS A 1 333 ? -10.124 6.275 39.693 1.00 86.88 333 HIS A C 1
ATOM 2694 O O . HIS A 1 333 ? -9.363 5.330 39.488 1.00 86.88 333 HIS A O 1
ATOM 2700 N N . HIS A 1 334 ? -11.416 6.062 39.980 1.00 83.62 334 HIS A N 1
ATOM 2701 C CA . HIS A 1 334 ? -11.943 4.725 40.324 1.00 83.62 334 HIS A CA 1
ATOM 2702 C C . HIS A 1 334 ? -11.751 3.666 39.220 1.00 83.62 334 HIS A C 1
ATOM 2704 O O . HIS A 1 334 ? -11.595 2.482 39.509 1.00 83.62 334 HIS A O 1
ATOM 2710 N N . ASN A 1 335 ? -11.709 4.081 37.949 1.00 86.31 335 ASN A N 1
ATOM 2711 C CA . ASN A 1 335 ? -11.380 3.202 36.819 1.00 86.31 335 ASN A CA 1
ATOM 2712 C C . ASN A 1 335 ? -9.949 2.635 36.905 1.00 86.31 335 ASN A C 1
ATOM 2714 O O . ASN A 1 335 ? -9.710 1.529 36.424 1.00 86.31 335 ASN A O 1
ATOM 2718 N N . THR A 1 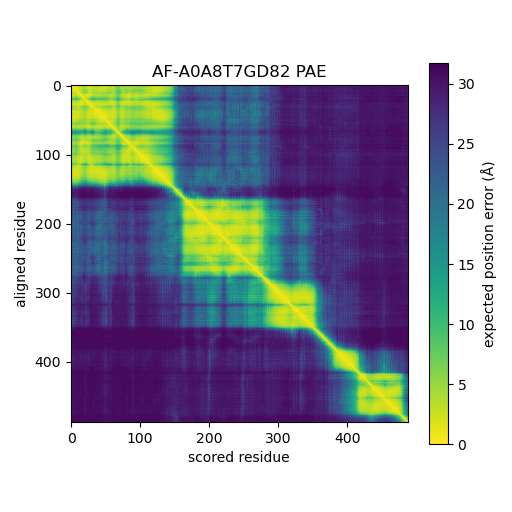336 ? -9.011 3.362 37.517 1.00 88.50 336 THR A N 1
ATOM 2719 C CA . THR A 1 336 ? -7.635 2.908 37.760 1.00 88.50 336 THR A CA 1
ATOM 2720 C C . THR A 1 336 ? -7.607 1.860 38.871 1.00 88.50 336 THR A C 1
ATOM 2722 O O . THR A 1 336 ? -7.035 0.795 38.659 1.00 88.50 336 THR A O 1
ATOM 2725 N N . LEU A 1 337 ? -8.331 2.073 39.982 1.00 87.81 337 LEU A N 1
ATOM 2726 C CA . LEU A 1 337 ? -8.535 1.028 41.000 1.00 87.81 337 LEU A CA 1
ATOM 2727 C C . LEU A 1 337 ? -9.171 -0.232 40.405 1.00 87.81 337 LEU A C 1
ATOM 2729 O O . LEU A 1 337 ? -8.694 -1.328 40.669 1.00 87.81 337 LEU A O 1
ATOM 2733 N N . LYS A 1 338 ? -10.200 -0.102 39.556 1.00 87.44 338 LYS A N 1
ATOM 2734 C CA . LYS A 1 338 ? -10.840 -1.256 38.894 1.00 87.44 338 LYS A CA 1
ATOM 2735 C C . LYS A 1 338 ? -9.907 -2.021 37.951 1.00 87.44 338 LYS A C 1
ATOM 2737 O O . LYS A 1 338 ? -10.064 -3.229 37.814 1.00 87.44 338 LYS A O 1
ATOM 2742 N N . ARG A 1 339 ? -8.948 -1.345 37.308 1.00 87.38 339 ARG A N 1
ATOM 2743 C CA . ARG A 1 339 ? -7.887 -1.988 36.505 1.00 87.38 339 ARG A CA 1
ATOM 2744 C C . ARG A 1 339 ? -6.807 -2.655 37.358 1.00 87.38 339 ARG A C 1
ATOM 2746 O O . ARG A 1 339 ? -6.102 -3.515 36.840 1.00 87.38 339 ARG A O 1
ATOM 2753 N N . HIS A 1 340 ? -6.687 -2.262 38.624 1.00 90.50 340 HIS A N 1
ATOM 2754 C CA . HIS A 1 340 ? -5.717 -2.785 39.586 1.00 90.50 340 HIS A CA 1
ATOM 2755 C C . HIS A 1 340 ? -6.397 -3.436 40.800 1.00 90.50 340 HIS A C 1
ATOM 2757 O O . HIS A 1 340 ? -5.934 -3.314 41.933 1.00 90.50 340 HIS A O 1
ATOM 2763 N N . ALA A 1 341 ? -7.529 -4.113 40.564 1.00 87.62 341 ALA A N 1
ATOM 2764 C CA . ALA A 1 341 ? -8.284 -4.827 41.594 1.00 87.62 341 ALA A CA 1
ATOM 2765 C C . ALA A 1 341 ? -7.492 -5.996 42.207 1.00 87.62 341 ALA A C 1
ATOM 2767 O O . ALA A 1 341 ? -7.774 -6.403 43.329 1.00 87.62 341 ALA A O 1
ATOM 2768 N N . ASP A 1 342 ? -6.463 -6.478 41.505 1.00 90.25 342 ASP A N 1
ATOM 2769 C CA . ASP A 1 342 ? -5.469 -7.435 41.994 1.00 90.25 342 ASP A CA 1
ATOM 2770 C C . ASP A 1 342 ? -4.690 -6.949 43.226 1.00 90.25 342 ASP A C 1
ATOM 2772 O O . ASP A 1 342 ? -4.145 -7.777 43.947 1.00 90.25 342 ASP A O 1
ATOM 2776 N N . LEU A 1 343 ? -4.632 -5.633 43.471 1.00 89.44 343 LEU A N 1
ATOM 2777 C CA . LEU A 1 343 ? -3.841 -5.055 44.560 1.00 89.44 343 LEU A CA 1
ATOM 2778 C C . LEU A 1 343 ? -4.595 -4.839 45.872 1.00 89.44 343 LEU A C 1
ATOM 2780 O O . LEU A 1 343 ? -3.929 -4.695 46.885 1.00 89.44 343 LEU A O 1
ATOM 2784 N N . TRP A 1 344 ? -5.927 -4.733 45.848 1.00 86.69 344 TRP A N 1
ATOM 2785 C CA . TRP A 1 344 ? -6.719 -4.283 47.009 1.00 86.69 344 TRP A CA 1
ATOM 2786 C C . TRP A 1 344 ? -7.994 -5.089 47.266 1.00 86.69 344 TRP A C 1
ATOM 2788 O O . TRP A 1 344 ? -8.591 -4.956 48.333 1.00 86.69 344 TRP A O 1
ATOM 2798 N N . LYS A 1 345 ? -8.469 -5.893 46.300 1.00 87.69 345 LYS A N 1
ATOM 2799 C CA . LYS A 1 345 ? -9.772 -6.561 46.434 1.00 87.69 345 LYS A CA 1
ATOM 2800 C C . LYS A 1 345 ? -9.766 -7.643 47.512 1.00 87.69 345 LYS A C 1
ATOM 2802 O O . LYS A 1 345 ? -10.768 -7.786 48.197 1.00 87.69 345 LYS A O 1
ATOM 2807 N N . ALA A 1 346 ? -8.665 -8.379 47.671 1.00 85.12 346 ALA A N 1
ATOM 2808 C CA . ALA A 1 346 ? -8.560 -9.426 48.688 1.00 85.12 346 ALA A CA 1
ATOM 2809 C C . ALA A 1 346 ? -8.714 -8.848 50.105 1.00 85.12 346 ALA A C 1
ATOM 2811 O O . ALA A 1 346 ? -9.521 -9.343 50.887 1.00 85.12 346 ALA A O 1
ATOM 2812 N N . ASP A 1 347 ? -8.003 -7.759 50.394 1.00 83.00 347 ASP A N 1
ATOM 2813 C CA . ASP A 1 347 ? -8.037 -7.076 51.686 1.00 83.00 347 ASP A CA 1
ATOM 2814 C C . ASP A 1 347 ? -9.394 -6.400 51.915 1.00 83.00 347 ASP A C 1
ATOM 2816 O O . ASP A 1 347 ? -10.002 -6.574 52.968 1.00 83.00 347 ASP A O 1
ATOM 2820 N N . TYR A 1 348 ? -9.924 -5.698 50.906 1.00 83.81 348 TYR A N 1
ATOM 2821 C CA . TYR A 1 348 ? -11.250 -5.078 50.973 1.00 83.81 348 TYR A CA 1
ATOM 2822 C C . TYR A 1 348 ? -12.364 -6.101 51.245 1.00 83.81 348 TYR A C 1
ATOM 2824 O O . TYR A 1 348 ? -13.172 -5.901 52.153 1.00 83.81 348 TYR A O 1
ATOM 2832 N N . ASP A 1 349 ? -12.379 -7.222 50.516 1.00 81.88 349 ASP A N 1
ATOM 2833 C CA . ASP A 1 349 ? -13.348 -8.300 50.730 1.00 81.88 349 ASP A CA 1
ATOM 2834 C C . ASP A 1 349 ? -13.184 -8.902 52.147 1.00 81.88 349 ASP A C 1
ATOM 2836 O O . ASP A 1 349 ? -14.184 -9.144 52.825 1.00 81.88 349 ASP A O 1
ATOM 2840 N N . ALA A 1 350 ? -11.948 -9.066 52.643 1.00 76.50 350 ALA A N 1
ATOM 2841 C CA . ALA A 1 350 ? -11.670 -9.563 53.996 1.00 76.50 350 ALA A CA 1
ATOM 2842 C C . ALA A 1 350 ? -12.134 -8.605 55.114 1.00 76.50 350 ALA A C 1
ATOM 2844 O O . ALA A 1 350 ? -12.650 -9.064 56.136 1.00 76.50 350 ALA A O 1
ATOM 2845 N N . PHE A 1 351 ? -12.014 -7.284 54.932 1.00 70.50 351 PHE A N 1
ATOM 2846 C CA . PHE A 1 351 ? -12.583 -6.305 55.867 1.00 70.50 351 PHE A CA 1
ATOM 2847 C C . PHE A 1 351 ? -14.118 -6.261 55.797 1.00 70.50 351 PHE A C 1
ATOM 2849 O O . PHE A 1 351 ? -14.770 -6.146 56.838 1.00 70.50 351 PHE A O 1
ATOM 2856 N N . CYS A 1 352 ? -14.714 -6.396 54.607 1.00 60.78 352 CYS A N 1
ATOM 2857 C CA . CYS A 1 352 ? -16.168 -6.328 54.421 1.00 60.78 352 CYS A CA 1
ATOM 2858 C C . CYS A 1 352 ? -16.953 -7.458 55.111 1.00 60.78 352 CYS A C 1
ATOM 2860 O O . CYS A 1 352 ? -18.082 -7.213 55.537 1.00 60.78 352 CYS A O 1
ATOM 2862 N N . VAL A 1 353 ? -16.371 -8.649 55.307 1.00 53.69 353 VAL A N 1
ATOM 2863 C CA . VAL A 1 353 ? -17.018 -9.760 56.045 1.00 53.69 353 VAL A CA 1
ATOM 2864 C C . VAL A 1 353 ? -17.389 -9.372 57.490 1.00 53.69 353 VAL A C 1
ATOM 2866 O O . VAL A 1 353 ? -18.339 -9.905 58.056 1.00 53.69 353 VAL A O 1
ATOM 2869 N N . ARG A 1 354 ? -16.728 -8.372 58.092 1.00 49.03 354 ARG A N 1
ATOM 2870 C CA . ARG A 1 354 ? -17.059 -7.885 59.447 1.00 49.03 354 ARG A CA 1
ATOM 2871 C C . ARG A 1 354 ? -18.360 -7.063 59.544 1.00 49.03 354 ARG A C 1
ATOM 2873 O O . ARG A 1 354 ? -18.652 -6.558 60.626 1.00 49.03 354 ARG A O 1
ATOM 2880 N N . LEU A 1 355 ? -19.132 -6.919 58.462 1.00 43.84 355 LEU A N 1
ATOM 2881 C CA . LEU A 1 355 ? -20.394 -6.159 58.420 1.00 43.84 355 LEU A CA 1
ATOM 2882 C C . LEU A 1 355 ? -21.661 -7.020 58.220 1.00 43.84 355 LEU A C 1
ATOM 2884 O O . LEU A 1 355 ? -22.740 -6.468 58.016 1.00 43.84 355 LEU A O 1
ATOM 2888 N N . GLU A 1 356 ? -21.582 -8.352 58.328 1.00 42.06 356 GLU A N 1
ATOM 2889 C CA . GLU A 1 356 ? -22.739 -9.248 58.106 1.00 42.06 356 GLU A CA 1
ATOM 2890 C C . GLU A 1 356 ? -23.831 -9.229 59.206 1.00 42.06 356 GLU A C 1
ATOM 2892 O O . GLU A 1 356 ? -24.846 -9.906 59.069 1.00 42.06 356 GLU A O 1
ATOM 2897 N N . THR A 1 357 ? -23.700 -8.423 60.268 1.00 40.91 357 THR A N 1
ATOM 2898 C CA . THR A 1 357 ? -24.705 -8.307 61.354 1.00 40.91 357 THR A CA 1
ATOM 2899 C C . THR A 1 357 ? -25.394 -6.939 61.418 1.00 40.91 357 THR A C 1
ATOM 2901 O O . THR A 1 357 ? -25.596 -6.379 62.495 1.00 40.91 357 THR A O 1
ATOM 2904 N N . ALA A 1 358 ? -25.768 -6.398 60.257 1.00 34.97 358 ALA A N 1
ATOM 2905 C CA . ALA A 1 358 ? -26.672 -5.250 60.129 1.00 34.97 358 ALA A CA 1
ATOM 2906 C C . ALA A 1 358 ? -27.718 -5.483 59.020 1.00 34.97 358 ALA A C 1
ATOM 2908 O O . ALA A 1 358 ? -27.930 -4.645 58.143 1.00 34.97 358 ALA A O 1
ATOM 2909 N N . SER A 1 359 ? -28.378 -6.646 59.043 1.00 35.12 359 SER A N 1
ATOM 2910 C CA . SER A 1 359 ? -29.558 -6.904 58.215 1.00 35.12 359 SER A CA 1
ATOM 2911 C C . SER A 1 359 ? -30.670 -5.916 58.574 1.00 35.12 359 SER A C 1
ATOM 2913 O O . SER A 1 359 ? -31.200 -5.949 59.684 1.00 35.12 359 SER A O 1
ATOM 2915 N N . CYS A 1 360 ? -31.033 -5.038 57.638 1.00 32.44 360 CYS A N 1
ATOM 2916 C CA . CYS A 1 360 ? -32.108 -4.067 57.821 1.00 32.44 360 CYS A CA 1
ATOM 2917 C C . CYS A 1 360 ? -33.480 -4.763 57.879 1.00 32.44 360 CYS A C 1
ATOM 2919 O O . CYS A 1 360 ? -34.178 -4.843 56.868 1.00 32.44 360 CYS A O 1
ATOM 2921 N N . GLU A 1 361 ? -33.877 -5.241 59.061 1.00 36.22 361 GLU A N 1
ATOM 2922 C CA . GLU A 1 361 ? -35.216 -5.774 59.346 1.00 36.22 361 GLU A CA 1
ATOM 2923 C C . GLU A 1 361 ? -36.277 -4.660 59.322 1.00 36.22 361 GLU A C 1
ATOM 2925 O O . GLU A 1 361 ? -36.822 -4.239 60.344 1.00 36.22 361 GLU A O 1
ATOM 2930 N N . TYR A 1 362 ? -36.586 -4.159 58.125 1.00 31.25 362 TYR A N 1
ATOM 2931 C CA . TYR A 1 362 ? -37.734 -3.288 57.915 1.00 31.25 362 TYR A CA 1
ATOM 2932 C C . TYR A 1 362 ? -38.961 -4.135 57.569 1.00 31.25 362 TYR A C 1
ATOM 2934 O O . TYR A 1 362 ? -39.128 -4.598 56.441 1.00 31.25 362 TYR A O 1
ATOM 2942 N N . ASN A 1 363 ? -39.794 -4.374 58.582 1.00 40.03 363 ASN A N 1
ATOM 2943 C CA . ASN A 1 363 ? -40.936 -5.284 58.518 1.00 40.03 363 ASN A CA 1
ATOM 2944 C C . ASN A 1 363 ? -41.926 -4.933 57.392 1.00 40.03 363 ASN A C 1
ATOM 2946 O O . ASN A 1 363 ? -42.572 -3.886 57.426 1.00 40.03 363 ASN A O 1
ATOM 2950 N N . VAL A 1 364 ? -42.124 -5.866 56.455 1.00 32.88 364 VAL A N 1
ATOM 2951 C CA . VAL A 1 364 ? -43.272 -5.885 55.535 1.00 32.88 364 VAL A CA 1
ATOM 2952 C C . VAL A 1 364 ? -44.028 -7.198 55.729 1.00 32.88 364 VAL A C 1
ATOM 2954 O O . VAL A 1 364 ? -43.437 -8.270 55.828 1.00 32.88 364 VAL A O 1
ATOM 2957 N N . VAL A 1 365 ? -45.348 -7.079 55.860 1.00 31.70 365 VAL A N 1
ATOM 2958 C CA . VAL A 1 365 ? -46.237 -8.089 56.445 1.00 31.70 365 VAL A CA 1
ATOM 2959 C C . VAL A 1 365 ? -46.315 -9.392 55.639 1.00 31.70 365 VAL A C 1
ATOM 2961 O O . VAL A 1 365 ? -46.526 -9.383 54.430 1.00 31.70 365 VAL A O 1
ATOM 2964 N N . VAL A 1 366 ? -46.231 -10.498 56.385 1.00 35.03 366 VAL A N 1
ATOM 2965 C CA . VAL A 1 366 ? -46.704 -11.868 56.110 1.00 35.03 366 VAL A CA 1
ATOM 2966 C C . VAL A 1 366 ? -47.5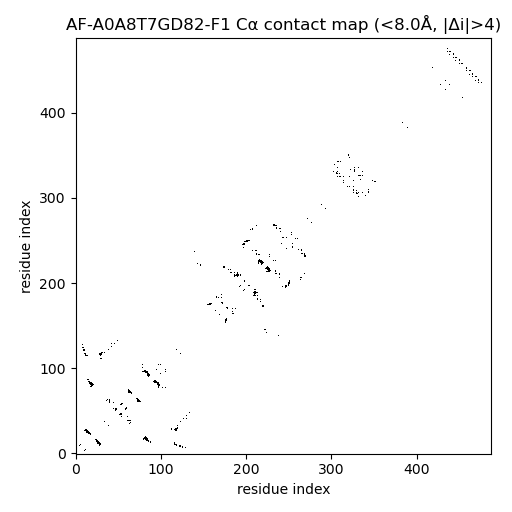89 -12.030 54.858 1.00 35.03 366 VAL A C 1
ATOM 2968 O O . VAL A 1 366 ? -48.750 -11.625 54.844 1.00 35.03 366 VAL A O 1
ATOM 2971 N N . GLY A 1 367 ? -47.076 -12.755 53.859 1.00 29.50 367 GLY A N 1
ATOM 2972 C CA . GLY A 1 367 ? -47.829 -13.271 52.709 1.00 29.50 367 GLY A CA 1
ATOM 2973 C C . GLY A 1 367 ? -47.228 -14.602 52.247 1.00 29.50 367 GLY A C 1
ATOM 2974 O O . GLY A 1 367 ? -46.058 -14.656 51.885 1.00 29.50 367 GLY A O 1
ATOM 2975 N N . ALA A 1 368 ? -47.991 -15.694 52.340 1.00 35.00 368 ALA A N 1
ATOM 2976 C CA . ALA A 1 368 ? -47.445 -17.054 52.343 1.00 35.00 368 ALA A CA 1
ATOM 2977 C C . ALA A 1 368 ? -46.861 -17.538 50.997 1.00 35.00 368 ALA A C 1
ATOM 2979 O O . ALA A 1 368 ? -47.558 -17.540 49.982 1.00 35.00 368 ALA A O 1
ATOM 2980 N N . ALA A 1 369 ? -45.639 -18.085 51.030 1.00 26.73 369 ALA A N 1
ATOM 2981 C CA . ALA A 1 369 ? -45.131 -19.041 50.042 1.00 26.73 369 ALA A CA 1
ATOM 2982 C C . ALA A 1 369 ? -44.049 -19.970 50.640 1.00 26.73 369 ALA A C 1
ATOM 2984 O O . ALA A 1 369 ? -43.278 -19.570 51.504 1.00 26.73 369 ALA A O 1
ATOM 2985 N N . SER A 1 370 ? -44.046 -21.212 50.151 1.00 30.81 370 SER A N 1
ATOM 2986 C CA . SER A 1 370 ? -43.269 -22.406 50.532 1.00 30.81 370 SER A CA 1
ATOM 2987 C C . SER A 1 370 ? -41.846 -22.257 51.103 1.00 30.81 370 SER A C 1
ATOM 2989 O O . SER A 1 370 ? -41.013 -21.509 50.592 1.00 30.81 370 SER A O 1
ATOM 2991 N N . SER A 1 371 ? -41.521 -23.159 52.036 1.00 41.34 371 SER A N 1
ATOM 2992 C CA . SER A 1 371 ? -40.158 -23.640 52.298 1.00 41.34 371 SER A CA 1
ATOM 2993 C C . SER A 1 371 ? -39.493 -24.219 51.035 1.00 41.34 371 SER A C 1
ATOM 2995 O O . SER A 1 371 ? -40.175 -24.679 50.122 1.00 41.34 371 SER A O 1
ATOM 2997 N N . GLU A 1 372 ? -38.159 -24.275 51.040 1.00 42.84 372 GLU A N 1
ATOM 2998 C CA . GLU A 1 372 ? -37.312 -25.062 50.123 1.00 42.84 372 GLU A CA 1
ATOM 2999 C C . GLU A 1 372 ? -37.497 -24.858 48.604 1.00 42.84 372 GLU A C 1
ATOM 3001 O O . GLU A 1 372 ? -38.026 -25.700 47.883 1.00 42.84 372 GLU A O 1
ATOM 3006 N N . SER A 1 373 ? -36.845 -23.824 48.063 1.00 32.69 373 SER A N 1
ATOM 3007 C CA . SER A 1 373 ? -36.129 -23.992 46.789 1.00 32.69 373 SER A CA 1
ATOM 3008 C C . SER A 1 373 ? -34.841 -23.165 46.776 1.00 32.69 373 SER A C 1
ATOM 3010 O O . SER A 1 373 ? -34.859 -21.942 46.895 1.00 32.69 373 SER A O 1
ATOM 3012 N N . LYS A 1 374 ? -33.688 -23.834 46.654 1.00 40.41 374 LYS A N 1
ATOM 3013 C CA . LYS A 1 374 ? -32.420 -23.151 46.352 1.00 40.41 374 LYS A CA 1
ATOM 3014 C C . LYS A 1 374 ? -32.448 -22.765 44.866 1.00 40.41 374 LYS A C 1
ATOM 3016 O O . LYS A 1 374 ? -32.762 -23.640 44.056 1.00 40.41 374 LYS A O 1
ATOM 3021 N N . PRO A 1 375 ? -32.106 -21.525 44.470 1.00 36.41 375 PRO A N 1
A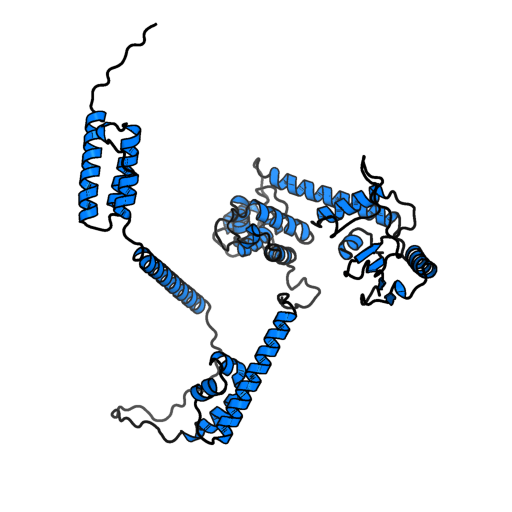TOM 3022 C CA . PRO A 1 375 ? -31.948 -21.209 43.055 1.00 36.41 375 PRO A CA 1
ATOM 3023 C C . PRO A 1 375 ? -30.818 -22.081 42.475 1.00 36.41 375 PRO A C 1
ATOM 3025 O O . PRO A 1 375 ? -29.764 -22.198 43.105 1.00 36.41 375 PRO A O 1
ATOM 3028 N N . PRO A 1 376 ? -31.007 -22.729 41.312 1.00 37.25 376 PRO A N 1
ATOM 3029 C CA . PRO A 1 376 ? -30.025 -23.670 40.790 1.00 37.25 376 PRO A CA 1
ATOM 3030 C C . PRO A 1 376 ? -28.769 -22.937 40.314 1.00 37.25 376 PRO A C 1
ATOM 3032 O O . PRO A 1 376 ? -28.816 -22.187 39.336 1.00 37.25 376 PRO A O 1
ATOM 3035 N N . THR A 1 377 ? -27.631 -23.201 40.964 1.00 47.84 377 THR A N 1
ATOM 3036 C CA . THR A 1 377 ? -26.304 -22.750 40.522 1.00 47.84 377 THR A CA 1
ATOM 3037 C C . THR A 1 377 ? -26.005 -23.310 39.136 1.00 47.84 377 THR A C 1
ATOM 3039 O O . THR A 1 377 ? -25.471 -24.407 38.994 1.00 47.84 377 THR A O 1
ATOM 3042 N N . THR A 1 378 ? -26.358 -22.551 38.102 1.00 38.16 378 THR A N 1
ATOM 3043 C CA . THR A 1 378 ? -26.125 -22.934 36.713 1.00 38.16 378 THR A CA 1
ATOM 3044 C C . THR A 1 378 ? -25.341 -21.825 36.040 1.00 38.16 378 THR A C 1
ATOM 3046 O O . THR A 1 378 ? -25.889 -20.793 35.656 1.00 38.16 378 THR A O 1
ATOM 3049 N N . SER A 1 379 ? -24.039 -22.050 35.889 1.00 49.84 379 SER A N 1
ATOM 3050 C CA . SER A 1 379 ? -23.157 -21.253 35.042 1.00 49.84 379 SER A CA 1
ATOM 3051 C C . SER A 1 379 ? -23.493 -21.504 33.568 1.00 49.84 379 SER A C 1
ATOM 3053 O O . SER A 1 379 ? -22.739 -22.156 32.849 1.00 49.84 379 SER A O 1
ATOM 3055 N N . GLN A 1 380 ? -24.659 -21.029 33.125 1.00 45.50 380 GLN A N 1
ATOM 3056 C CA . GLN A 1 380 ? -24.987 -20.971 31.706 1.00 45.50 380 GLN A CA 1
ATOM 3057 C C . GLN A 1 380 ? -24.236 -19.795 31.092 1.00 45.50 380 GLN A C 1
ATOM 3059 O O . GLN A 1 380 ? -24.385 -18.652 31.531 1.00 45.50 380 GLN A O 1
ATOM 3064 N N . GLU A 1 381 ? -23.448 -20.066 30.055 1.00 49.06 381 GLU A N 1
ATOM 3065 C CA . GLU A 1 381 ? -22.957 -19.009 29.181 1.00 49.06 381 GLU A CA 1
ATOM 3066 C C . GLU A 1 381 ? -24.161 -18.231 28.643 1.00 49.06 381 GLU A C 1
ATOM 3068 O O . GLU A 1 381 ? -25.109 -18.821 28.116 1.00 49.06 381 GLU A O 1
ATOM 3073 N N . ILE A 1 382 ? -24.146 -16.900 28.770 1.00 52.59 382 ILE A N 1
ATOM 3074 C CA . ILE A 1 382 ? -25.215 -16.054 28.230 1.00 52.59 382 ILE A CA 1
ATOM 3075 C C . ILE A 1 382 ? -25.028 -15.987 26.711 1.00 52.59 382 ILE A C 1
ATOM 3077 O O . ILE A 1 382 ? -24.497 -15.018 26.168 1.00 52.59 382 ILE A O 1
ATOM 3081 N N . ASN A 1 383 ? -25.447 -17.053 26.032 1.00 54.84 383 ASN A N 1
ATOM 3082 C CA . ASN A 1 383 ? -25.361 -17.208 24.591 1.00 54.84 383 ASN A CA 1
ATOM 3083 C C . ASN A 1 383 ? -26.343 -16.224 23.935 1.00 54.84 383 ASN A C 1
ATOM 3085 O O . ASN A 1 383 ? -27.541 -16.475 23.819 1.00 54.84 383 ASN A O 1
ATOM 3089 N N . MET A 1 384 ? -25.842 -15.023 23.635 1.00 54.72 384 MET A N 1
ATOM 3090 C CA . MET A 1 384 ? -26.633 -13.871 23.204 1.00 54.72 384 MET A CA 1
ATOM 3091 C C . MET A 1 384 ? -27.106 -14.061 21.755 1.00 54.72 384 MET A C 1
ATOM 3093 O O . MET A 1 384 ? -26.297 -13.897 20.840 1.00 54.72 384 MET A O 1
ATOM 3097 N N . PRO A 1 385 ? -28.403 -14.334 21.501 1.00 74.25 385 PRO A N 1
ATOM 3098 C CA . PRO A 1 385 ? -28.861 -14.628 20.150 1.00 74.25 385 PRO A CA 1
ATOM 3099 C C . PRO A 1 385 ? -28.718 -13.390 19.249 1.00 74.25 385 PRO A C 1
ATOM 3101 O O . PRO A 1 385 ? -28.956 -12.263 19.710 1.00 74.25 385 PRO A O 1
ATOM 3104 N N . PRO A 1 386 ? -28.388 -13.560 17.954 1.00 67.38 386 PRO A N 1
ATOM 3105 C CA . PRO A 1 386 ? -28.050 -12.449 17.061 1.00 67.38 386 PRO A CA 1
ATOM 3106 C C . PRO A 1 386 ? -29.174 -11.412 16.937 1.00 67.38 386 PRO A C 1
ATOM 3108 O O . PRO A 1 386 ? -28.896 -10.214 16.909 1.00 67.38 386 PRO A O 1
ATOM 3111 N N . GLY A 1 387 ? -30.445 -11.830 16.991 1.00 74.94 387 GLY A N 1
ATOM 3112 C CA . GLY A 1 387 ? -31.591 -10.912 17.027 1.00 74.94 387 GLY A CA 1
ATOM 3113 C C . GLY A 1 387 ? -31.597 -9.966 18.240 1.00 74.94 387 GLY A C 1
ATOM 3114 O O . GLY A 1 387 ? -31.963 -8.800 18.109 1.00 74.94 387 GLY A O 1
ATOM 3115 N N . ARG A 1 388 ? -31.111 -10.408 19.411 1.00 72.12 388 ARG A N 1
ATOM 3116 C CA . ARG A 1 388 ? -30.998 -9.563 20.617 1.00 72.12 388 ARG A CA 1
ATOM 3117 C C . ARG A 1 388 ? -29.824 -8.586 20.520 1.00 72.12 388 ARG A C 1
ATOM 3119 O O . ARG A 1 388 ? -29.912 -7.480 21.052 1.00 72.12 388 ARG A O 1
ATOM 3126 N N . LEU A 1 389 ? -28.749 -8.955 19.820 1.00 72.12 389 LEU A N 1
ATOM 3127 C CA . LEU A 1 389 ? -27.652 -8.038 19.489 1.00 72.12 389 LEU A CA 1
ATOM 3128 C C . LEU A 1 389 ? -28.097 -6.987 18.461 1.00 72.12 389 LEU A C 1
ATOM 3130 O O . LEU A 1 389 ? -27.859 -5.799 18.676 1.00 72.12 389 LEU A O 1
ATOM 3134 N N . ALA A 1 390 ? -28.816 -7.395 17.410 1.00 69.62 390 ALA A N 1
ATOM 3135 C CA . ALA A 1 390 ? -29.414 -6.488 16.431 1.00 69.62 390 ALA A CA 1
ATOM 3136 C C . ALA A 1 390 ? -30.389 -5.499 17.094 1.00 69.62 390 ALA A C 1
ATOM 3138 O O . ALA A 1 390 ? -30.242 -4.291 16.921 1.00 69.62 390 ALA A O 1
ATOM 3139 N N . ALA A 1 391 ? -31.302 -5.980 17.945 1.00 70.38 391 ALA A N 1
ATOM 3140 C CA . ALA A 1 391 ? -32.233 -5.132 18.690 1.00 70.38 391 ALA A CA 1
ATOM 3141 C C . ALA A 1 391 ? -31.516 -4.107 19.592 1.00 70.38 391 ALA A C 1
ATOM 3143 O O . ALA A 1 391 ? -31.880 -2.931 19.590 1.00 70.38 391 ALA A O 1
ATOM 3144 N N . ARG A 1 392 ? -30.451 -4.504 20.312 1.00 77.75 392 ARG A N 1
ATOM 3145 C CA . ARG A 1 392 ? -29.634 -3.555 21.098 1.00 77.75 392 ARG A CA 1
ATOM 3146 C C . ARG A 1 392 ? -28.914 -2.535 20.211 1.00 77.75 392 ARG A C 1
ATOM 3148 O O . ARG A 1 392 ? -28.815 -1.377 20.607 1.00 77.75 392 ARG A O 1
ATOM 3155 N N . ARG A 1 393 ? -28.443 -2.933 19.023 1.00 75.38 393 ARG A N 1
ATOM 3156 C CA . ARG A 1 393 ? -27.780 -2.039 18.058 1.00 75.38 393 ARG A CA 1
ATOM 3157 C C . ARG A 1 393 ? -28.755 -1.004 17.487 1.00 75.38 393 ARG A C 1
ATOM 3159 O O . ARG A 1 393 ? -28.422 0.176 17.478 1.00 75.38 393 ARG A O 1
ATOM 3166 N N . ILE A 1 394 ? -29.967 -1.423 17.118 1.00 77.25 394 ILE A N 1
ATOM 3167 C CA . ILE A 1 394 ? -31.052 -0.546 16.644 1.00 77.25 394 ILE A CA 1
ATOM 3168 C C . ILE A 1 394 ? -31.490 0.424 17.751 1.00 77.25 394 ILE A C 1
ATOM 3170 O O . ILE A 1 394 ? -31.541 1.629 17.521 1.00 77.25 394 ILE A O 1
ATOM 3174 N N . ALA A 1 395 ? -31.741 -0.067 18.970 1.00 78.81 395 ALA A N 1
ATOM 3175 C CA . ALA A 1 395 ? -32.131 0.781 20.101 1.00 78.81 395 ALA A CA 1
ATOM 3176 C C . ALA A 1 395 ? -31.047 1.817 20.461 1.00 78.81 395 ALA A C 1
ATOM 3178 O O . ALA A 1 395 ? -31.359 2.981 20.720 1.00 78.81 395 ALA A O 1
ATOM 3179 N N . TYR A 1 396 ? -29.770 1.420 20.419 1.00 82.19 396 TYR A N 1
ATOM 3180 C CA . TYR A 1 396 ? -28.648 2.341 20.593 1.00 82.19 396 TYR A CA 1
ATOM 3181 C C . TYR A 1 396 ? -28.588 3.383 19.469 1.00 82.19 396 TYR A C 1
ATOM 3183 O O . TYR A 1 396 ? -28.429 4.570 19.744 1.00 82.19 396 TYR A O 1
ATOM 3191 N N . GLU A 1 397 ? -28.770 2.983 18.207 1.00 86.62 397 GLU A N 1
ATOM 3192 C CA . GLU A 1 397 ? -28.744 3.927 17.090 1.00 86.62 397 GLU A CA 1
ATOM 3193 C C . GLU A 1 397 ? -29.906 4.932 17.146 1.00 86.62 397 GLU A C 1
ATOM 3195 O O . GLU A 1 397 ? -29.678 6.126 16.954 1.00 86.62 397 GLU A O 1
ATOM 3200 N N . LEU A 1 398 ? -31.121 4.487 17.485 1.00 80.19 398 LEU A N 1
ATOM 3201 C CA . LEU A 1 398 ? -32.286 5.352 17.704 1.00 80.19 398 LEU A CA 1
ATOM 3202 C C . LEU A 1 398 ? -32.038 6.359 18.837 1.00 80.19 398 LEU A C 1
ATOM 3204 O O . LEU A 1 398 ? -32.270 7.555 18.654 1.00 80.19 398 LEU A O 1
ATOM 3208 N N . SER A 1 399 ? -31.472 5.912 19.964 1.00 87.19 399 SER A N 1
ATOM 3209 C CA . SER A 1 399 ? -31.041 6.802 21.052 1.00 87.19 399 SER A CA 1
ATOM 3210 C C . SER A 1 399 ? -30.019 7.836 20.562 1.00 87.19 399 SER A C 1
ATOM 3212 O O . SER A 1 399 ? -30.144 9.026 20.847 1.00 87.19 399 SER A O 1
ATOM 3214 N N . MET A 1 400 ? -29.029 7.410 19.772 1.00 78.94 400 MET A N 1
ATOM 3215 C CA . MET A 1 400 ? -28.009 8.295 19.201 1.00 78.94 400 MET A CA 1
ATOM 3216 C C . MET A 1 400 ? -28.550 9.214 18.092 1.00 78.94 400 MET A C 1
ATOM 3218 O O . MET A 1 400 ? -27.926 10.237 17.809 1.00 78.94 400 MET A O 1
ATOM 3222 N N . ARG A 1 401 ? -29.672 8.890 17.434 1.00 79.94 401 ARG A N 1
ATOM 3223 C CA . ARG A 1 401 ? -30.394 9.796 16.517 1.00 79.94 401 ARG A CA 1
ATOM 3224 C C . ARG A 1 401 ? -31.154 10.862 17.313 1.00 79.94 401 ARG A C 1
ATOM 3226 O O . ARG A 1 401 ? -30.868 12.042 17.134 1.00 79.94 401 ARG A O 1
ATOM 3233 N N . SER A 1 402 ? -31.977 10.461 18.285 1.00 80.75 402 SER A N 1
ATOM 3234 C CA . SER A 1 402 ? -32.715 11.385 19.166 1.00 80.75 402 SER A CA 1
ATOM 3235 C C . SER A 1 402 ? -31.781 12.354 19.909 1.00 80.75 402 SER A C 1
ATOM 3237 O O . SER A 1 402 ? -32.033 13.558 19.944 1.00 80.75 402 SER A O 1
ATOM 3239 N N . GLN A 1 403 ? -30.634 11.882 20.415 1.00 79.38 403 GLN A N 1
ATOM 3240 C CA . GLN A 1 403 ? -29.649 12.755 21.067 1.00 79.38 403 GLN A CA 1
ATOM 3241 C C . GLN A 1 403 ? -28.980 13.751 20.095 1.00 79.38 403 GLN A C 1
ATOM 3243 O O . GLN A 1 403 ? -28.607 14.847 20.512 1.00 79.38 403 GLN A O 1
ATOM 3248 N N . ARG A 1 404 ? -28.844 13.414 18.802 1.00 80.75 404 ARG A N 1
ATOM 3249 C CA . ARG A 1 404 ? -28.354 14.339 17.759 1.00 80.75 404 ARG A CA 1
ATOM 3250 C C . ARG A 1 404 ? -29.409 15.373 17.365 1.00 80.75 404 ARG A C 1
ATOM 3252 O O . ARG A 1 404 ? -29.067 16.540 17.215 1.00 80.75 404 ARG A O 1
ATOM 3259 N N . GLU A 1 405 ? -30.672 14.973 17.243 1.00 77.38 405 GLU A N 1
ATOM 3260 C CA . GLU A 1 405 ? -31.799 15.886 16.992 1.00 77.38 405 GLU A CA 1
ATOM 3261 C C . GLU A 1 405 ? -31.988 16.875 18.144 1.00 77.38 405 GLU A C 1
ATOM 3263 O O . GLU A 1 405 ? -32.112 18.077 17.916 1.00 77.38 405 GLU A O 1
ATOM 3268 N N . ARG A 1 406 ? -31.923 16.385 19.388 1.00 74.62 406 ARG A N 1
ATOM 3269 C CA . ARG A 1 406 ? -31.953 17.221 20.590 1.00 74.62 406 ARG A CA 1
ATOM 3270 C C . ARG A 1 406 ? -30.804 18.234 20.592 1.00 74.62 406 ARG A C 1
ATOM 3272 O O . ARG A 1 406 ? -31.068 19.417 20.758 1.00 74.62 406 ARG A O 1
ATOM 3279 N N . LYS A 1 407 ? -29.566 17.800 20.316 1.00 75.31 407 LYS A N 1
ATOM 3280 C CA . LYS A 1 407 ? -28.406 18.705 20.223 1.00 75.31 407 LYS A CA 1
ATOM 3281 C C . LYS A 1 407 ? -28.479 19.709 19.070 1.00 75.31 407 LYS A C 1
ATOM 3283 O O . LYS A 1 407 ? -27.886 20.772 19.190 1.00 75.31 407 LYS A O 1
ATOM 3288 N N . ARG A 1 408 ? -29.184 19.399 17.972 1.00 71.44 408 ARG A N 1
ATOM 3289 C CA . ARG A 1 408 ? -29.493 20.394 16.930 1.00 71.44 408 ARG A CA 1
ATOM 3290 C C . ARG A 1 408 ? -30.455 21.448 17.459 1.00 71.44 408 ARG A C 1
ATOM 3292 O O . ARG A 1 408 ? -30.078 22.606 17.482 1.00 71.44 408 ARG A O 1
ATOM 3299 N N . ARG A 1 409 ? -31.599 21.051 18.027 1.00 69.38 409 ARG A N 1
ATOM 3300 C CA . ARG A 1 409 ? -32.556 22.000 18.632 1.00 69.38 409 ARG A CA 1
ATOM 3301 C C . ARG A 1 409 ? -31.916 22.866 19.726 1.00 69.38 409 ARG A C 1
ATOM 3303 O O . ARG A 1 409 ? -32.179 24.057 19.787 1.00 69.38 409 ARG A O 1
ATOM 3310 N N . GLU A 1 410 ? -31.050 22.287 20.558 1.00 66.44 410 GLU A N 1
ATOM 3311 C CA . GLU A 1 410 ? -30.271 23.009 21.579 1.00 66.44 410 GLU A CA 1
ATOM 3312 C C . GLU A 1 410 ? -29.215 23.968 20.983 1.00 66.44 410 GLU A C 1
ATOM 3314 O O . GLU A 1 410 ? -28.770 24.870 21.686 1.00 66.44 410 GLU A O 1
ATOM 3319 N N . ALA A 1 411 ? -28.818 23.816 19.715 1.00 59.59 411 ALA A N 1
ATOM 3320 C CA . ALA A 1 411 ? -27.958 24.761 18.996 1.00 59.59 411 ALA A CA 1
ATOM 3321 C C . ALA A 1 411 ? -28.777 25.823 18.239 1.00 59.59 411 ALA A C 1
ATOM 3323 O O . ALA A 1 411 ? -28.479 27.009 18.353 1.00 59.59 411 ALA A O 1
ATOM 3324 N N . ASP A 1 412 ? -29.842 25.408 17.546 1.00 59.19 412 ASP A N 1
ATOM 3325 C CA . ASP A 1 412 ? -30.756 26.278 16.793 1.00 59.19 412 ASP A CA 1
ATOM 3326 C C . ASP A 1 412 ? -31.432 27.323 17.715 1.00 59.19 412 ASP A C 1
ATOM 3328 O O . ASP A 1 412 ? -31.687 28.450 17.304 1.00 59.19 412 ASP A O 1
ATOM 3332 N N . LEU A 1 413 ? -31.668 26.977 18.990 1.00 58.31 413 LEU A N 1
ATOM 3333 C CA . LEU A 1 413 ? -32.197 27.876 20.031 1.00 58.31 413 LEU A CA 1
ATOM 3334 C C . LEU A 1 413 ? -31.170 28.862 20.626 1.00 58.31 413 LEU A C 1
ATOM 3336 O O . LEU A 1 413 ? -31.560 29.731 21.401 1.00 58.31 413 LEU A O 1
ATOM 3340 N N . ASN A 1 414 ? -29.876 28.723 20.323 1.00 53.94 414 ASN A N 1
ATOM 3341 C CA . ASN A 1 414 ? -28.791 29.518 20.921 1.00 53.94 414 ASN A CA 1
ATOM 3342 C C . ASN A 1 414 ? -28.155 30.529 19.944 1.00 53.94 414 ASN A C 1
ATOM 3344 O O . ASN A 1 414 ? -27.104 31.098 20.243 1.00 53.94 414 ASN A O 1
ATOM 3348 N N . GLN A 1 415 ? -28.768 30.765 18.780 1.00 53.00 415 GLN A N 1
ATOM 3349 C CA . GLN A 1 415 ? -28.280 31.732 17.796 1.00 53.00 415 GLN A CA 1
ATOM 3350 C C . GLN A 1 415 ? -28.988 33.098 17.974 1.00 53.00 415 GLN A C 1
ATOM 3352 O O . GLN A 1 415 ? -30.218 33.138 17.941 1.00 53.00 415 GLN A O 1
ATOM 3357 N N . PRO A 1 416 ? -28.257 34.213 18.193 1.00 49.75 416 PRO A N 1
ATOM 3358 C CA . PRO A 1 416 ? -28.858 35.525 18.456 1.00 49.75 416 PRO A CA 1
ATOM 3359 C C . PRO A 1 416 ? -29.528 36.160 17.220 1.00 49.75 416 PRO A C 1
ATOM 3361 O O . PRO A 1 416 ? -29.296 35.771 16.075 1.00 49.75 416 PRO A O 1
ATOM 3364 N N . CYS A 1 417 ? -30.402 37.139 17.473 1.00 58.41 417 CYS A N 1
ATOM 3365 C CA . CYS A 1 417 ? -31.449 37.586 16.549 1.00 58.41 417 CYS A CA 1
ATOM 3366 C C . CYS A 1 417 ? -31.019 38.590 15.453 1.00 58.41 417 CYS A C 1
ATOM 3368 O O . CYS A 1 417 ? -31.466 39.734 15.474 1.00 58.41 417 CYS A O 1
ATOM 3370 N N . ASP A 1 418 ? -30.288 38.143 14.426 1.00 66.62 418 ASP A N 1
ATOM 3371 C CA . ASP A 1 418 ? -29.974 38.964 13.230 1.00 66.62 418 ASP A CA 1
ATOM 3372 C C . ASP A 1 418 ? -30.938 38.746 12.034 1.00 66.62 418 ASP A C 1
ATOM 3374 O O . ASP A 1 418 ? -30.734 39.273 10.937 1.00 66.62 418 ASP A O 1
ATOM 3378 N N . TRP A 1 419 ? -32.021 37.974 12.208 1.00 76.75 419 TRP A N 1
ATOM 3379 C CA . TRP A 1 419 ? -32.916 37.563 11.108 1.00 76.75 419 TRP A CA 1
ATOM 3380 C C . TRP A 1 419 ? -33.531 38.745 10.329 1.00 76.75 419 TRP A C 1
ATOM 3382 O O . TRP A 1 419 ? -33.482 38.757 9.096 1.00 76.75 419 TRP A O 1
ATOM 3392 N N . ARG A 1 420 ? -34.040 39.782 11.021 1.00 77.19 420 ARG A N 1
ATOM 3393 C CA . ARG A 1 420 ? -34.586 40.987 10.355 1.00 77.19 420 ARG A CA 1
ATOM 3394 C C . ARG A 1 420 ? -33.509 41.761 9.586 1.00 77.19 420 ARG A C 1
ATOM 3396 O O . ARG A 1 420 ? -33.813 42.362 8.559 1.00 77.19 420 ARG A O 1
ATOM 3403 N N . GLU A 1 421 ? -32.269 41.764 10.070 1.00 77.00 421 GLU A N 1
ATOM 3404 C CA . GLU A 1 421 ? -31.151 42.510 9.477 1.00 77.00 421 GLU A CA 1
ATOM 3405 C C . GLU A 1 421 ? -30.702 41.842 8.168 1.00 77.00 421 GLU A C 1
ATOM 3407 O O . GLU A 1 421 ? -30.605 42.502 7.133 1.00 77.00 421 GLU A O 1
ATOM 3412 N N . SER A 1 422 ? -30.558 40.510 8.169 1.00 77.25 422 SER A N 1
ATOM 3413 C CA . SER A 1 422 ? -30.188 39.731 6.975 1.00 77.25 422 SER A CA 1
ATOM 3414 C C . SER A 1 422 ? -31.226 39.807 5.843 1.00 77.25 422 SER A C 1
ATOM 3416 O O . SER A 1 422 ? -30.880 39.659 4.669 1.00 77.25 422 SER A O 1
ATOM 3418 N N . ILE A 1 423 ? -32.498 40.073 6.164 1.00 82.25 423 ILE A N 1
ATOM 3419 C CA . ILE A 1 423 ? -33.543 40.331 5.160 1.00 82.25 423 ILE A CA 1
ATOM 3420 C C . ILE A 1 423 ? -33.468 41.769 4.632 1.00 82.25 423 ILE A C 1
ATOM 3422 O O . ILE A 1 423 ? -33.585 41.961 3.422 1.00 82.25 423 ILE A O 1
ATOM 3426 N N . LYS A 1 424 ? -33.225 42.770 5.494 1.00 81.31 424 LYS A N 1
ATOM 3427 C CA . LYS A 1 424 ? -33.027 44.171 5.068 1.00 81.31 424 LYS A CA 1
ATOM 3428 C C . LYS A 1 424 ? -31.835 44.319 4.120 1.00 81.31 424 LYS A C 1
ATOM 3430 O O . LYS A 1 424 ? -31.971 44.984 3.103 1.00 81.31 424 LYS A O 1
ATOM 3435 N N . GLU A 1 425 ? -30.710 43.661 4.411 1.00 81.00 425 GLU A N 1
ATOM 3436 C CA . GLU A 1 425 ? -29.507 43.646 3.555 1.00 81.00 425 GLU A CA 1
ATOM 3437 C C . GLU A 1 425 ? -29.814 43.187 2.114 1.00 81.00 425 GLU A C 1
ATOM 3439 O O . GLU A 1 425 ? -29.192 43.640 1.155 1.00 81.00 425 GLU A O 1
ATOM 3444 N N . LYS A 1 426 ? -30.791 42.286 1.950 1.00 78.06 426 LYS A N 1
ATOM 3445 C CA . LYS A 1 426 ? -31.150 41.662 0.665 1.00 78.06 426 LYS A CA 1
ATOM 3446 C C . LYS A 1 426 ? -32.333 42.334 -0.032 1.00 78.06 426 LYS A C 1
ATOM 3448 O O . LYS A 1 426 ? -32.725 41.896 -1.115 1.00 78.06 426 LYS A O 1
ATOM 3453 N N . LEU A 1 427 ? -32.901 43.382 0.564 1.00 81.88 427 LEU A N 1
ATOM 3454 C CA . LEU A 1 427 ? -33.977 44.169 -0.024 1.00 81.88 427 LEU A CA 1
ATOM 3455 C C . LEU A 1 427 ? -33.367 45.318 -0.855 1.00 81.88 427 LEU A C 1
ATOM 3457 O O . LEU A 1 427 ? -32.508 46.038 -0.347 1.00 81.88 427 LEU A O 1
ATOM 3461 N N . PRO A 1 428 ? -33.768 45.521 -2.125 1.00 75.88 428 PRO A N 1
ATOM 3462 C CA . PRO A 1 428 ? -33.271 46.649 -2.909 1.00 75.88 428 PRO A CA 1
ATOM 3463 C C . PRO A 1 428 ? -33.770 47.974 -2.315 1.00 75.88 428 PRO A C 1
ATOM 3465 O O . PRO A 1 428 ? -34.921 48.062 -1.890 1.00 75.88 428 PRO A O 1
ATOM 3468 N N . ALA A 1 429 ? -32.914 49.002 -2.329 1.00 69.50 429 ALA A N 1
ATOM 3469 C CA . ALA A 1 429 ? -33.189 50.299 -1.701 1.00 69.50 429 ALA A CA 1
ATOM 3470 C C . ALA A 1 429 ? -34.483 50.967 -2.207 1.00 69.50 429 ALA A C 1
ATOM 3472 O O . ALA A 1 429 ? -35.244 51.491 -1.401 1.00 69.50 429 ALA A O 1
ATOM 3473 N N . ASP A 1 430 ? -34.759 50.869 -3.514 1.00 73.06 430 ASP A N 1
ATOM 3474 C CA . ASP A 1 430 ? -36.026 51.271 -4.131 1.00 73.06 430 ASP A CA 1
ATOM 3475 C C . ASP A 1 430 ? -36.701 50.074 -4.813 1.00 73.06 430 ASP A C 1
ATOM 3477 O O . ASP A 1 430 ? -36.336 49.657 -5.918 1.00 73.06 430 ASP A O 1
ATOM 3481 N N . LEU A 1 431 ? -37.750 49.544 -4.181 1.00 69.88 431 LEU A N 1
ATOM 3482 C CA . LEU A 1 431 ? -38.622 48.524 -4.776 1.00 69.88 431 LEU A CA 1
ATOM 3483 C C . LEU A 1 431 ? -39.326 49.051 -6.045 1.00 69.88 431 LEU A C 1
ATOM 3485 O O . LEU A 1 431 ? -39.570 48.305 -7.002 1.00 69.88 431 LEU A O 1
ATOM 3489 N N . ASP A 1 432 ? -39.610 50.357 -6.102 1.00 67.88 432 ASP A N 1
ATOM 3490 C CA . ASP A 1 432 ? -40.254 50.969 -7.266 1.00 67.88 432 ASP A CA 1
ATOM 3491 C C . ASP A 1 432 ? -39.360 51.053 -8.517 1.00 67.88 432 ASP A C 1
ATOM 3493 O O . ASP A 1 432 ? -39.885 51.091 -9.630 1.00 67.88 432 ASP A O 1
ATOM 3497 N N . ALA A 1 433 ? -38.036 50.945 -8.362 1.00 68.81 433 ALA A N 1
ATOM 3498 C CA . ALA A 1 433 ? -37.074 50.926 -9.468 1.00 68.81 433 ALA A CA 1
ATOM 3499 C C . ALA A 1 433 ? -36.656 49.509 -9.931 1.00 68.81 433 ALA A C 1
ATOM 3501 O O . ALA A 1 433 ? -36.066 49.361 -11.002 1.00 68.81 433 ALA A O 1
ATOM 3502 N N . ALA A 1 434 ? -36.937 48.459 -9.150 1.00 72.50 434 ALA A N 1
ATOM 3503 C CA . ALA A 1 434 ? -36.438 47.102 -9.404 1.00 72.50 434 ALA A CA 1
ATOM 3504 C C . ALA A 1 434 ? -37.118 46.396 -10.604 1.00 72.50 434 ALA A C 1
ATOM 3506 O O . ALA A 1 434 ? -38.340 46.413 -10.738 1.00 72.50 434 ALA A O 1
ATOM 3507 N N . ASP A 1 435 ? -36.351 45.725 -11.470 1.00 76.44 435 ASP A N 1
ATOM 3508 C CA . ASP A 1 435 ? -36.906 45.038 -12.649 1.00 76.44 435 ASP A CA 1
ATOM 3509 C C . ASP A 1 435 ? -37.736 43.775 -12.308 1.00 76.44 435 ASP A C 1
ATOM 3511 O O . ASP A 1 435 ? -37.555 43.111 -11.287 1.00 76.44 435 ASP A O 1
ATOM 3515 N N . ILE A 1 436 ? -38.633 43.383 -13.218 1.00 76.19 436 ILE A N 1
ATOM 3516 C CA . ILE A 1 436 ? -39.448 42.164 -13.123 1.00 76.19 436 ILE A CA 1
ATOM 3517 C C . ILE A 1 436 ? -38.572 40.900 -12.980 1.00 76.19 436 ILE A C 1
ATOM 3519 O O . ILE A 1 436 ? -38.992 39.950 -12.312 1.00 76.19 436 ILE A O 1
ATOM 3523 N N . GLN A 1 437 ? -37.363 40.872 -13.560 1.00 76.44 437 GLN A N 1
ATOM 3524 C CA . GLN A 1 437 ? -36.423 39.755 -13.399 1.00 76.44 437 GLN A CA 1
ATOM 3525 C C . GLN A 1 437 ? -35.868 39.634 -11.971 1.00 76.44 437 GLN A C 1
ATOM 3527 O O . GLN A 1 437 ? -35.537 38.523 -11.563 1.00 76.44 437 GLN A O 1
ATOM 3532 N N . THR A 1 438 ? -35.790 40.721 -11.191 1.00 78.31 438 THR A N 1
ATOM 3533 C CA . THR A 1 438 ? -35.296 40.687 -9.800 1.00 78.31 438 THR A CA 1
ATOM 3534 C C . THR A 1 438 ? -36.434 40.556 -8.785 1.00 78.31 438 THR A C 1
ATOM 3536 O O . THR A 1 438 ? -36.298 39.819 -7.808 1.00 78.31 438 THR A O 1
ATOM 3539 N N . LEU A 1 439 ? -37.602 41.155 -9.050 1.00 79.94 439 LEU A N 1
ATOM 3540 C CA . LEU A 1 439 ? -38.789 41.031 -8.191 1.00 79.94 439 LEU A CA 1
ATOM 3541 C C . LEU A 1 439 ? -39.314 39.586 -8.085 1.00 79.94 439 LEU A C 1
ATOM 3543 O O . LEU A 1 439 ? -39.816 39.192 -7.034 1.00 79.94 439 LEU A O 1
ATOM 3547 N N . LYS A 1 440 ? -39.184 38.769 -9.142 1.00 82.19 440 LYS A N 1
ATOM 3548 C CA . LYS A 1 440 ? -39.591 37.348 -9.130 1.00 82.19 440 LYS A CA 1
ATOM 3549 C C . LYS A 1 440 ? -38.800 36.479 -8.131 1.00 82.19 440 LYS A C 1
ATOM 3551 O O . LYS A 1 440 ? -39.442 35.885 -7.265 1.00 82.19 440 LYS A O 1
ATOM 3556 N N . PRO A 1 441 ? -37.457 36.366 -8.207 1.00 84.25 441 PRO A N 1
ATOM 3557 C CA . PRO A 1 441 ? -36.683 35.592 -7.236 1.00 84.25 441 PRO A CA 1
ATOM 3558 C C . PRO A 1 441 ? -36.740 36.203 -5.831 1.00 84.25 441 PRO A C 1
ATOM 3560 O O . PRO A 1 441 ? -36.815 35.449 -4.862 1.00 84.25 441 PRO A O 1
ATOM 3563 N N . LEU A 1 442 ? -36.801 37.537 -5.709 1.00 84.56 442 LEU A N 1
ATOM 3564 C CA . LEU A 1 442 ? -37.005 38.209 -4.423 1.00 84.56 442 LEU A CA 1
ATOM 3565 C C . LEU A 1 442 ? -38.318 37.759 -3.761 1.00 84.56 442 LEU A C 1
ATOM 3567 O O . LEU A 1 442 ? -38.314 37.389 -2.592 1.00 84.56 442 LEU A O 1
ATOM 3571 N N . LEU A 1 443 ? -39.428 37.697 -4.506 1.00 86.94 443 LEU A N 1
ATOM 3572 C CA . LEU A 1 443 ? -40.708 37.217 -3.976 1.00 86.94 443 LEU A CA 1
ATOM 3573 C C . LEU A 1 443 ? -40.638 35.760 -3.483 1.00 86.94 443 LEU A C 1
ATOM 3575 O O . LEU A 1 443 ? -41.220 35.445 -2.447 1.00 86.94 443 LEU A O 1
ATOM 3579 N N . VAL A 1 444 ? -39.920 34.877 -4.186 1.00 86.12 444 VAL A N 1
ATOM 3580 C CA . VAL A 1 444 ? -39.721 33.481 -3.748 1.00 86.12 444 VAL A CA 1
ATOM 3581 C C . VAL A 1 444 ? -38.889 33.423 -2.463 1.00 86.12 444 VAL A C 1
ATOM 3583 O O . VAL A 1 444 ? -39.267 32.717 -1.529 1.00 86.12 444 VAL A O 1
ATOM 3586 N N . PHE A 1 445 ? -37.808 34.205 -2.376 1.00 86.56 445 PHE A N 1
ATOM 3587 C CA . PHE A 1 445 ? -36.980 34.308 -1.171 1.00 86.56 445 PHE A CA 1
ATOM 3588 C C . PHE A 1 445 ? -37.772 34.833 0.037 1.00 86.56 445 PHE A C 1
ATOM 3590 O O . PHE A 1 445 ? -37.723 34.228 1.106 1.00 86.56 445 PHE A O 1
ATOM 3597 N N . LEU A 1 446 ? -38.547 35.910 -0.130 1.00 85.56 446 LEU A N 1
ATOM 3598 C CA . LEU A 1 446 ? -39.347 36.497 0.950 1.00 85.56 446 LEU A CA 1
ATOM 3599 C C . LEU A 1 446 ? -40.490 35.564 1.399 1.00 85.56 446 LEU A C 1
ATOM 3601 O O . LEU A 1 446 ? -40.757 35.470 2.593 1.00 85.56 446 LEU A O 1
ATOM 3605 N N . ILE A 1 447 ? -41.127 34.819 0.485 1.00 86.12 447 ILE A N 1
ATOM 3606 C CA . ILE A 1 447 ? -42.122 33.789 0.847 1.00 86.12 447 ILE A CA 1
ATOM 3607 C C . ILE A 1 447 ? -41.471 32.638 1.629 1.00 86.12 447 ILE A C 1
ATOM 3609 O O . ILE A 1 447 ? -42.057 32.154 2.596 1.00 86.12 447 ILE A O 1
ATOM 3613 N N . TRP A 1 448 ? -40.262 32.212 1.251 1.00 85.50 448 TRP A N 1
ATOM 3614 C CA . TRP A 1 448 ? -39.521 31.199 2.004 1.00 85.50 448 TRP A CA 1
ATOM 3615 C C . TRP A 1 448 ? -39.152 31.699 3.407 1.00 85.50 448 TRP A C 1
ATOM 3617 O O . TRP A 1 448 ? -39.421 31.006 4.387 1.00 85.50 448 TRP A O 1
ATOM 3627 N N . GLN A 1 449 ? -38.652 32.932 3.534 1.00 84.19 449 GLN A N 1
ATOM 3628 C CA . GLN A 1 449 ? -38.386 33.547 4.838 1.00 84.19 449 GLN A 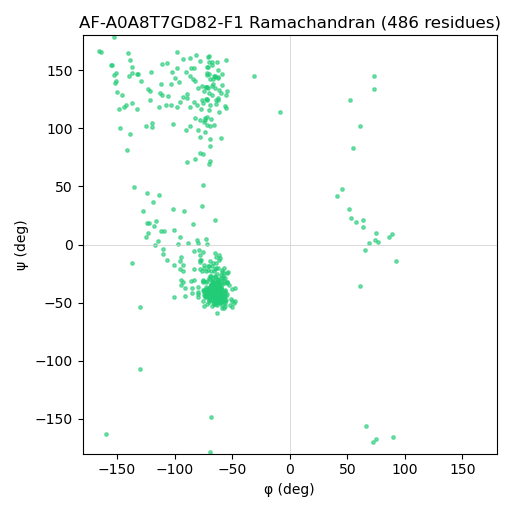CA 1
ATOM 3629 C C . GLN A 1 449 ? -39.652 33.699 5.695 1.00 84.19 449 GLN A C 1
ATOM 3631 O O . GLN A 1 449 ? -39.593 33.483 6.899 1.00 84.19 449 GLN A O 1
ATOM 3636 N N . LEU A 1 450 ? -40.821 33.963 5.101 1.00 85.69 450 LEU A N 1
ATOM 3637 C CA . LEU A 1 450 ? -42.095 34.033 5.830 1.00 85.69 450 LEU A CA 1
ATOM 3638 C C . LEU A 1 450 ? -42.515 32.679 6.438 1.00 85.69 450 LEU A C 1
ATOM 3640 O O . LEU A 1 450 ? -43.259 32.653 7.412 1.00 85.69 450 LEU A O 1
ATOM 3644 N N . SER A 1 451 ? -41.994 31.555 5.927 1.00 81.81 451 SER A N 1
ATOM 3645 C CA . SER A 1 451 ? -42.137 30.232 6.563 1.00 81.81 451 SER A CA 1
ATOM 3646 C C . SER A 1 451 ? -41.119 29.947 7.681 1.00 81.81 451 SER A C 1
ATOM 3648 O O . SER A 1 451 ? -41.221 28.923 8.352 1.00 81.81 451 SER A O 1
ATOM 3650 N N . LEU A 1 452 ? -40.152 30.849 7.886 1.00 78.56 452 LEU A N 1
ATOM 3651 C CA . LEU A 1 452 ? -39.045 30.749 8.846 1.00 78.56 452 LEU A CA 1
ATOM 3652 C C . LEU A 1 452 ? -38.999 31.933 9.836 1.00 78.56 452 LEU A C 1
ATOM 3654 O O . LEU A 1 452 ? -38.023 32.079 10.570 1.00 78.56 452 LEU A O 1
ATOM 3658 N N . SER A 1 453 ? -40.028 32.787 9.862 1.00 79.75 453 SER A N 1
ATOM 3659 C CA . SER A 1 453 ? -40.071 33.985 10.707 1.00 79.75 453 SER A CA 1
ATOM 3660 C C . SER A 1 453 ? -40.055 33.626 12.203 1.00 79.75 453 SER A C 1
ATOM 3662 O O . SER A 1 453 ? -40.948 32.899 12.647 1.00 79.75 453 SER A O 1
ATOM 3664 N N . PRO A 1 454 ? -39.106 34.147 13.006 1.00 77.06 454 PRO A N 1
ATOM 3665 C CA . PRO A 1 454 ? -38.918 33.728 14.399 1.00 77.06 454 PRO A CA 1
ATOM 3666 C C . PRO A 1 454 ? -39.956 34.306 15.375 1.00 77.06 454 PRO A C 1
ATOM 3668 O O . PRO A 1 454 ? -40.052 33.837 16.508 1.00 77.06 454 PRO A O 1
ATOM 3671 N N . SER A 1 455 ? -40.734 35.314 14.967 1.00 79.81 455 SER A N 1
ATOM 3672 C CA . SER A 1 455 ? -41.807 35.903 15.775 1.00 79.81 455 SER A CA 1
ATOM 3673 C C . SER A 1 455 ? -43.039 36.246 14.928 1.00 79.81 455 SER A C 1
ATOM 3675 O O . SER A 1 455 ? -42.973 36.326 13.701 1.00 79.81 455 SER A O 1
ATOM 3677 N N . HIS A 1 456 ? -44.172 36.488 15.590 1.00 77.69 456 HIS A N 1
ATOM 3678 C CA . HIS A 1 456 ? -45.399 36.933 14.927 1.00 77.69 456 HIS A CA 1
ATOM 3679 C C . HIS A 1 456 ? -45.279 38.363 14.360 1.00 77.69 456 HIS A C 1
ATOM 3681 O O . HIS A 1 456 ? -45.802 38.646 13.286 1.00 77.69 456 HIS A O 1
ATOM 3687 N N . GLU A 1 457 ? -44.553 39.266 15.028 1.00 80.50 457 GLU A N 1
ATOM 3688 C CA . GLU A 1 457 ? -44.304 40.619 14.505 1.00 80.50 457 GLU A CA 1
ATOM 3689 C C . GLU A 1 457 ? -43.431 40.590 13.243 1.00 80.50 457 GLU A C 1
ATOM 3691 O O . GLU A 1 457 ? -43.677 41.323 12.287 1.00 80.50 457 GLU A O 1
ATOM 3696 N N . ASP A 1 458 ? -42.432 39.705 13.235 1.00 81.38 458 ASP A N 1
ATOM 3697 C CA . ASP A 1 458 ? -41.544 39.442 12.101 1.00 81.38 458 ASP A CA 1
ATOM 3698 C C . ASP A 1 458 ? -42.335 38.926 10.890 1.00 81.38 458 ASP A C 1
ATOM 3700 O O . ASP A 1 458 ? -42.093 39.346 9.756 1.00 81.38 458 ASP A O 1
ATOM 3704 N N . GLN A 1 459 ? -43.317 38.056 11.143 1.00 84.50 459 GLN A N 1
ATOM 3705 C CA . GLN A 1 459 ? -44.218 37.510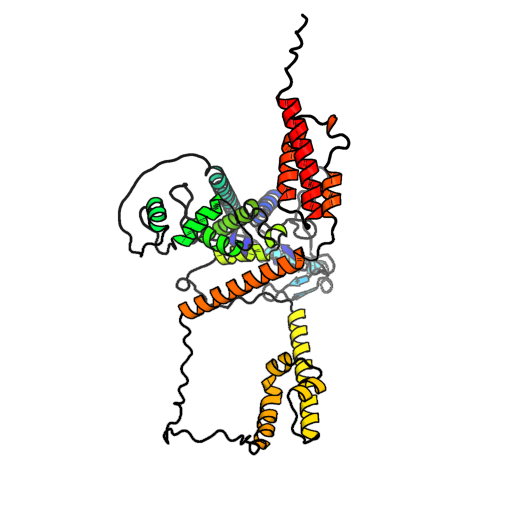 10.132 1.00 84.50 459 GLN A CA 1
ATOM 3706 C C . GLN A 1 459 ? -45.133 38.586 9.524 1.00 84.50 459 GLN A C 1
ATOM 3708 O O . GLN A 1 459 ? -45.286 38.631 8.302 1.00 84.50 459 GLN A O 1
ATOM 3713 N N . VAL A 1 460 ? -45.712 39.467 10.351 1.00 86.56 460 VAL A N 1
ATOM 3714 C CA . VAL A 1 460 ? -46.556 40.588 9.893 1.00 86.56 460 VAL A CA 1
ATOM 3715 C C . VAL A 1 460 ? -45.737 41.570 9.050 1.00 86.56 460 VAL A C 1
ATOM 3717 O O . VAL A 1 460 ? -46.094 41.829 7.903 1.00 86.56 460 VAL A O 1
ATOM 3720 N N . TRP A 1 461 ? -44.589 42.029 9.560 1.00 87.00 461 TRP A N 1
ATOM 3721 C CA . TRP A 1 461 ? -43.691 42.942 8.841 1.00 87.00 461 TRP A CA 1
ATOM 3722 C C . TRP A 1 461 ? -43.272 42.397 7.465 1.00 87.00 461 TRP A C 1
ATOM 3724 O O . TRP A 1 461 ? -43.315 43.111 6.460 1.00 87.00 461 TRP A O 1
ATOM 3734 N N . LEU A 1 462 ? -42.909 41.113 7.393 1.00 88.31 462 LEU A N 1
ATOM 3735 C CA . LEU A 1 462 ? -42.516 40.486 6.133 1.00 88.31 462 LEU A CA 1
ATOM 3736 C C . LEU A 1 462 ? -43.712 40.270 5.186 1.00 88.31 462 LEU A C 1
ATOM 3738 O O . LEU A 1 462 ? -43.551 40.359 3.967 1.00 88.31 462 LEU A O 1
ATOM 3742 N N . SER A 1 463 ? -44.915 40.035 5.721 1.00 88.06 463 SER A N 1
ATOM 3743 C CA . SER A 1 463 ? -46.155 39.915 4.941 1.00 88.06 463 SER A CA 1
ATOM 3744 C C . SER A 1 463 ? -46.505 41.206 4.192 1.00 88.06 463 SER A C 1
ATOM 3746 O O . SER A 1 463 ? -46.925 41.144 3.031 1.00 88.06 463 SER A O 1
ATOM 3748 N N . ASP A 1 464 ? -46.278 42.374 4.794 1.00 87.56 464 ASP A N 1
ATOM 3749 C CA . ASP A 1 464 ? -46.527 43.672 4.152 1.00 87.56 464 ASP A CA 1
ATOM 3750 C C . ASP A 1 464 ? -45.554 43.931 2.988 1.00 87.56 464 ASP A C 1
ATOM 3752 O O . ASP A 1 464 ? -45.962 44.363 1.902 1.00 87.56 464 ASP A O 1
ATOM 3756 N N . ILE A 1 465 ? -44.277 43.566 3.155 1.00 85.50 465 ILE A N 1
ATOM 3757 C CA . ILE A 1 465 ? -43.264 43.638 2.087 1.00 85.50 465 ILE A CA 1
ATOM 3758 C C . ILE A 1 465 ? -43.607 42.655 0.956 1.00 85.50 465 ILE A C 1
ATOM 3760 O O . ILE A 1 465 ? -43.618 43.037 -0.216 1.00 85.50 465 ILE A O 1
ATOM 3764 N N . VAL A 1 466 ? -43.961 41.405 1.281 1.00 88.25 466 VAL A N 1
ATOM 3765 C CA . VAL A 1 466 ? -44.413 40.395 0.302 1.00 88.25 466 VAL A CA 1
ATOM 3766 C C . VAL A 1 466 ? -45.648 40.877 -0.466 1.00 88.25 466 VAL A C 1
ATOM 3768 O O . VAL A 1 466 ? -45.736 40.678 -1.680 1.00 88.25 466 VAL A O 1
ATOM 3771 N N . SER A 1 467 ? -46.588 41.537 0.209 1.00 86.88 467 SER A N 1
ATOM 3772 C CA . SER A 1 467 ? -47.795 42.100 -0.406 1.00 86.88 467 SER A CA 1
ATOM 3773 C C . SER A 1 467 ? -47.472 43.268 -1.342 1.00 86.88 467 SER A C 1
ATOM 3775 O O . SER A 1 467 ? -47.995 43.318 -2.457 1.00 86.88 467 SER A O 1
ATOM 3777 N N . SER A 1 468 ? -46.540 44.138 -0.949 1.00 84.06 468 SER A N 1
ATOM 3778 C CA . SER A 1 468 ? -46.048 45.257 -1.766 1.00 84.06 468 SER A CA 1
ATOM 3779 C C . SER A 1 468 ? -45.343 44.771 -3.041 1.00 84.06 468 SER A C 1
ATOM 3781 O O . SER A 1 468 ? -45.687 45.196 -4.146 1.00 84.06 468 SER A O 1
ATOM 3783 N N . VAL A 1 469 ? -44.442 43.787 -2.919 1.00 84.75 469 VAL A N 1
ATOM 3784 C CA . VAL A 1 469 ? -43.760 43.146 -4.061 1.00 84.75 469 VAL A CA 1
ATOM 3785 C C . VAL A 1 469 ? -44.763 42.454 -4.992 1.00 84.75 469 VAL A C 1
ATOM 3787 O O . VAL A 1 469 ? -44.672 42.591 -6.213 1.00 84.75 469 VAL A O 1
ATOM 3790 N N . ARG A 1 470 ? -45.766 41.747 -4.445 1.00 86.38 470 ARG A N 1
ATOM 3791 C CA . ARG A 1 470 ? -46.858 41.146 -5.238 1.00 86.38 470 ARG A CA 1
ATOM 3792 C C . ARG A 1 470 ? -47.664 42.200 -5.998 1.00 86.38 470 ARG A C 1
ATOM 3794 O O . ARG A 1 470 ? -48.012 41.961 -7.154 1.00 86.38 470 ARG A O 1
ATOM 3801 N N . TRP A 1 471 ? -47.951 43.346 -5.380 1.00 84.81 471 TRP A N 1
ATOM 3802 C CA . TRP A 1 471 ? -48.683 44.442 -6.017 1.00 84.81 471 TRP A CA 1
ATOM 3803 C C . TRP A 1 471 ? -47.887 45.066 -7.172 1.00 84.81 471 TRP A C 1
ATOM 3805 O O . TRP A 1 471 ? -48.405 45.130 -8.288 1.00 84.81 471 TRP A O 1
ATOM 3815 N N . GLN A 1 472 ? -46.615 45.421 -6.957 1.00 81.88 472 GLN A N 1
ATOM 3816 C CA . GLN A 1 472 ? -45.735 45.964 -8.005 1.00 81.88 472 GLN A CA 1
ATOM 3817 C C . GLN A 1 472 ? -45.562 44.988 -9.176 1.00 81.88 472 GLN A C 1
ATOM 3819 O O . GLN A 1 472 ? -45.691 45.376 -10.340 1.00 81.88 472 GLN A O 1
ATOM 3824 N N . LEU A 1 473 ? -45.318 43.706 -8.881 1.00 81.88 473 LEU A N 1
ATOM 3825 C CA . LEU A 1 473 ? -45.169 42.662 -9.896 1.00 81.88 473 LEU A CA 1
ATOM 3826 C C . LEU A 1 473 ? -46.463 42.508 -10.708 1.00 81.88 473 LEU A C 1
ATOM 3828 O O . LEU A 1 473 ? -46.405 42.470 -11.938 1.00 81.88 473 LEU A O 1
ATOM 3832 N N . LYS A 1 474 ? -47.634 42.511 -10.053 1.00 82.12 474 LYS A N 1
ATOM 3833 C CA . LYS A 1 474 ? -48.938 42.479 -10.731 1.00 82.12 474 LYS A CA 1
ATOM 3834 C C . LYS A 1 474 ? -49.145 43.710 -11.619 1.00 82.12 474 LYS A C 1
ATOM 3836 O O . LYS A 1 474 ? -49.464 43.543 -12.796 1.00 82.12 474 LYS A O 1
ATOM 3841 N N . ALA A 1 475 ? -48.905 44.916 -11.101 1.00 79.44 475 ALA A N 1
ATOM 3842 C CA . ALA A 1 475 ? -49.047 46.170 -11.843 1.00 79.44 475 ALA A CA 1
ATOM 3843 C C . ALA A 1 475 ? -48.179 46.189 -13.116 1.00 79.44 475 ALA A C 1
ATOM 3845 O O . ALA A 1 475 ? -48.682 46.454 -14.208 1.00 79.44 475 ALA A O 1
ATOM 3846 N N . ARG A 1 476 ? -46.897 45.815 -13.008 1.00 73.31 476 ARG A N 1
ATOM 3847 C CA . ARG A 1 476 ? -45.963 45.798 -14.150 1.00 73.31 476 ARG A CA 1
ATOM 3848 C C . ARG A 1 476 ? -46.187 44.610 -15.097 1.00 73.31 476 ARG A C 1
ATOM 3850 O O . ARG A 1 476 ? -45.865 44.715 -16.275 1.00 73.31 476 ARG A O 1
ATOM 3857 N N . SER A 1 477 ? -46.798 43.514 -14.634 1.00 69.06 477 SER A N 1
ATOM 3858 C CA . SER A 1 477 ? -47.190 42.381 -15.494 1.00 69.06 477 SER A CA 1
ATOM 3859 C C . SER A 1 477 ? -48.414 42.647 -16.383 1.00 69.06 477 SER A C 1
ATOM 3861 O O . SER A 1 477 ? -48.624 41.922 -17.355 1.00 69.06 477 SER A O 1
ATOM 3863 N N . HIS A 1 478 ? -49.208 43.677 -16.070 1.00 64.88 478 HIS A N 1
ATOM 3864 C CA . HIS A 1 478 ? -50.431 44.036 -16.799 1.00 64.88 478 HIS A CA 1
ATOM 3865 C C . HIS A 1 478 ? -50.352 45.395 -17.520 1.00 64.88 478 HIS A C 1
ATOM 3867 O O . HIS A 1 478 ? -51.323 45.810 -18.149 1.00 64.88 478 HIS A O 1
ATOM 3873 N N . ALA A 1 479 ? -49.206 46.081 -17.472 1.00 56.59 479 ALA A N 1
ATOM 3874 C CA . ALA A 1 479 ? -48.981 47.304 -18.237 1.00 56.59 479 ALA A CA 1
ATOM 3875 C C . ALA A 1 479 ? -48.830 46.998 -19.749 1.00 56.59 479 ALA A C 1
ATOM 3877 O O . ALA A 1 479 ? -48.109 46.061 -20.114 1.00 56.59 479 ALA A O 1
ATOM 3878 N N . PRO A 1 480 ? -49.466 47.771 -20.653 1.00 52.72 480 PRO A N 1
ATOM 3879 C CA . PRO A 1 480 ? -49.365 47.541 -22.092 1.00 52.72 480 PRO A CA 1
ATOM 3880 C C . PRO A 1 480 ? -47.945 47.826 -22.603 1.00 52.72 480 PRO A C 1
ATOM 3882 O O . PRO A 1 480 ? -47.372 48.888 -22.359 1.00 52.72 480 PRO A O 1
ATOM 3885 N N . ARG A 1 481 ? -47.367 46.873 -23.345 1.00 44.72 481 ARG A N 1
ATOM 3886 C CA . ARG A 1 481 ? -46.019 47.004 -23.914 1.00 44.72 481 ARG A CA 1
ATOM 3887 C C . ARG A 1 481 ? -46.009 47.976 -25.095 1.00 44.72 481 ARG A C 1
ATOM 3889 O O . ARG A 1 481 ? -46.458 47.633 -26.184 1.00 44.72 481 ARG A O 1
ATOM 3896 N N . LEU A 1 482 ? -45.413 49.150 -24.896 1.00 41.72 482 LEU A N 1
ATOM 3897 C CA . LEU A 1 482 ? -45.020 50.056 -25.978 1.00 41.72 482 LEU A CA 1
ATOM 3898 C C . LEU A 1 482 ? -43.919 49.407 -26.833 1.00 41.72 482 LEU A C 1
ATOM 3900 O O . LEU A 1 482 ? -42.751 49.367 -26.444 1.00 41.72 482 LEU A O 1
ATOM 3904 N N . ILE A 1 483 ? -44.298 48.897 -28.005 1.00 42.34 483 ILE A N 1
ATOM 3905 C CA . ILE A 1 483 ? -43.356 48.402 -29.012 1.00 42.34 483 ILE A CA 1
ATOM 3906 C C . ILE A 1 483 ? -42.658 49.616 -29.635 1.00 42.34 483 ILE A C 1
ATOM 3908 O O . ILE A 1 483 ? -43.280 50.380 -30.371 1.00 42.34 483 ILE A O 1
ATOM 3912 N N . ARG A 1 484 ? -41.363 49.804 -29.350 1.00 42.16 484 ARG A N 1
ATOM 3913 C CA . ARG A 1 484 ? -40.538 50.763 -30.097 1.00 42.16 484 ARG A CA 1
ATOM 3914 C C . ARG A 1 484 ? -40.271 50.209 -31.495 1.00 42.16 484 ARG A C 1
ATOM 3916 O O . ARG A 1 484 ? -39.760 49.100 -31.631 1.00 42.16 484 ARG A O 1
ATOM 3923 N N . SER A 1 485 ? -40.624 50.986 -32.513 1.00 41.34 485 SER A N 1
ATOM 3924 C CA . SER A 1 485 ? -40.303 50.706 -33.910 1.00 41.34 485 SER A CA 1
ATOM 3925 C C . SER A 1 485 ? -38.793 50.761 -34.154 1.00 41.34 485 SER A C 1
ATOM 3927 O O . SER A 1 485 ? -38.081 51.574 -33.566 1.00 41.34 485 SER A O 1
ATOM 3929 N N . ILE A 1 486 ? -38.320 49.891 -35.045 1.00 41.72 486 ILE A N 1
ATOM 3930 C CA . ILE A 1 486 ? -36.933 49.862 -35.517 1.00 41.72 486 ILE A CA 1
ATOM 3931 C C . ILE A 1 486 ? -36.795 50.911 -36.641 1.00 41.72 486 ILE A C 1
ATOM 3933 O O . ILE A 1 486 ? -37.556 50.825 -37.609 1.00 41.72 486 ILE A O 1
ATOM 3937 N N . PRO A 1 487 ? -35.892 51.906 -36.535 1.00 44.53 487 PRO A N 1
ATOM 3938 C CA . PRO A 1 487 ? -35.481 52.739 -37.667 1.00 44.53 487 PRO A CA 1
ATOM 3939 C C . PRO A 1 487 ? -34.481 51.978 -38.570 1.00 44.53 487 PRO A C 1
ATOM 3941 O O . PRO A 1 487 ? -33.870 51.022 -38.091 1.00 44.53 487 PRO A O 1
ATOM 3944 N N . PRO A 1 488 ? -34.337 52.367 -39.852 1.00 51.91 488 PRO A N 1
ATOM 3945 C CA . PRO A 1 488 ? -33.494 51.666 -40.830 1.00 51.91 488 PRO A CA 1
ATOM 3946 C C . PRO A 1 488 ? -31.986 51.776 -40.553 1.00 51.91 488 PRO A C 1
ATOM 3948 O O . PRO A 1 488 ? -31.561 52.821 -40.009 1.00 51.91 488 PRO A O 1
#

Secondary structure (DSSP, 8-state):
-HHHHHHTT----EEEE-STT--EEEE--BSS---HHHHHHHHHHHHHHTT----TTT---SSB--BTTB--B----TTSTT-EEE-TTT--EEEETTTS-TTHHHHHHHHHHHHSPBPHHHHHHHHHHHHHHHHHHHHHHHHHHHTTS------------SPPPTTHHHHHHHHSSPPTT--HHHHHHHHHHHHH---STTTHHHHHHHHHHHHHH-BGGGTB----TT-HHHHHHHHHHHHHHS-TT--TTTTTT-HHHHHHHHHHHT---GGG-SS--PPP-----HHHHHHHHHHHHHHHHHHHHHHHHHHHTTS---HHHHHHHTT--HHHHHHTGGGTHHHHHHHHGGGTT-------------S--PPP---------HHHHHHHHHHHHHHHHHHHHHHHHHHHTTS-S-HHHHHHHTS-S-GGG--HHHHHHHHHHHHHHHTS-SSHHHHHHHHHHHHHHHHHHHHHHSS----PPPP-

Nearest PDB structures (foldseek):
  3vuu-assembly1_A  TM=1.451E-01  e=2.466E+00  Plasmodium falciparum 3D7

Sequence (488 aa):
MLHLLDSAGLSKSSLYRSSYSEGWHLYLFFDEPLNSAELRRQLVKLLTLHDFQIAKGHLEIFPHPGSKNSLGLGLRLPLQEGFAWLDKRTLDVDYERHELTPTQALELFIDAFEGDPNSYQDFRQLKSYVEDLEARKKTTQEHVQKARSDNVLPLVRKRPNSSPTEFTDFVTAVFSVLPPGIIIDNWYNGRLYHLNGLTGPSQRAEAITCLGHYLFYGDPSRGLPALGYGYEQERQWAIDEFLRHYNNGHSKDINADRADAFAQVERAANWIPPHKRDQELSPYKPNVPVAWTRNSANLQIDARSRIKAALEELIAEGNPFSLRDLTARAHCHHNTLKRHADLWKADYDAFCVRLETASCEYNVVVGAASSESKPPTTSQEINMPPGRLAARRIAYELSMRSQRERKRREADLNQPCDWRESIKEKLPADLDAADIQTLKPLLVFLIWQLSLSPSHEDQVWLSDIVSSVRWQLKARSHAPRLIRSIPP

Foldseek 3Di:
DQVLLVVLLQNFWFKKQDAPVRRIDIDAAAPDDDDQVVLVVLVVLSCVLVPHDCDPPPHDDPQACADPPGNGHHDDAQQDARIFGADPPPRDGPDGSVVDDPVVSVVVVVCSNVVTHRYPVSVVSSVVVSVVSVVLVVVLVCLLVVLPDDDDDDDDADDDDDDDDPCRVVVCVFPVYDDPPQPRVLLVVLVVCLVQPDPAAPCLLSNLLSVLSNLQPATNRRPGDHCHPVNLVVSLVVSVVSCLVRNVPRYPCSVVVPPVSSVSNSCNSPDDDPVPDPDDDDDDDPDDPPVVVVVVVVVLVLLLVLLQVQQVVVVVVVDLDDLVSSCVSSVHDSVSCVVVVVRPVVVNVVSCVVPPPCPPCPDDDDDDDDDDDDDDPDPDDPPQDVVNVVVVVVVVVVVVVVVVVVVVVVVVVPDDDCLVVVLVVLDDPDLLPDDLVSLVVNLVVLVVVLVVQPDPVSNVVSVVVNVVSVVSNVVVVPDDDDDDDDDD

Mean predicted aligned error: 22.4 Å